Protein AF-0000000073461707 (afdb_homodimer)

Radius of gyration: 23.19 Å; Cα contacts (8 Å, |Δi|>4): 976; chains: 2; bounding box: 81×65×53 Å

Organism: Eremothecium gossypii (strain ATCC 10895 / CBS 109.51 / FGSC 9923 / NRRL Y-1056) (NCBI:txid284811)

Foldseek 3Di:
DCPPVNVVVVVVVVVVVVVVVVVVVVVVVVVLADKFFWKKKWFFPQAIAIFRAKDWDDPPPFTKIKGKDFPPDPRVVRCQQFQKMKIFFAFADPVSVVLNVLRHPAWDQDPVPGTHGRRSCVVPDEPQFKHKDKDWTANDDDLEAPPPDPVVPPCPVPRRPDTDIGIIIDTQRGQKMFIWGWNHWDDDPRMIMTMTGGDDMDGRPPQDPPHDDFQTWMHHNHDIDTDDDDDD/DCPPVNVVVVVVVVVVVVVVVVVVVVVVVVVLADKFFWKKKWFFPQAIAIFRAKDWDDPPPFTKIKGKDFPPDPVVVRCQQFQKMKIFFAFADPVSVVLNVLRHPAWDQDPVPGTHGRNSCVVPDEPQFKHKDKDWTQPDDDLEAPPPDPLVPPCPVPRRPDIDIGIIIDTQRGQKMFIWGWNHWDDDPRMIMTMTGGDDMDGRPPQDPPHDDFQTWMHHNHDIDTDDDDDD

Secondary structure (DSSP, 8-state):
---HHHHHHHHHHHHHHHHHHHHHHHHHHHHTTB-EE-EEEEETTTEEEEES--EEEE-SSS-EEEEEEESS-HHHHHHHHH-EEEEEE--SSHHHHHHHHHTTS-PEEETTTEEEPP-GGGGS-BTTTEEEEEEEEES----S---TTHHHHS-TTS--SSEEEEEEEEETT-SEEEEEEEEEEEEETTEEEEEEEEEEEE-TT---TTPPP-B--EEETTEEEEEEEE--/---HHHHHHHHHHHHHHHHHHHHHHHHHHHHTTB-EE-EEEEETTTEEEEES--EEEE-SSS-EEEEEEESS-HHHHHHHHH-EEEEEE--SSHHHHHHHHHTTS-PEEETTTEEEPP-GGGGS-BTTTEEEEEEEEES----S---TTHHHHS-TTS--S-EEEEEEEEETT-SEEEEEEEEEEEEETTEEEEEEEEEEEE-TT---TTPPP-B--EEETTEEEEEEEE--

Sequence (464 aa):
MLSRSVITLQRDALRQYYSHYVTQQKFKETMSRISNQVMILTTSSMKGVTLGSATSLALQPRPMIQFNLQLPSFTSQELHKRRKFALHLMAPTEQSVKLARLFSKGAIRRPDSGVMPTRPFEALAAGADFALHKTSASTGGSLEPVVEDEILDHGLDKPALGARTVELPVLASAERVLICECIRCFRVGDHEIWVGMVEEILSPANNAPNSAVTGGLMYCNRQFFKIGSPIEMLSRSVITLQRDALRQYYSHYVTQQKFKETMSRISNQVMILTTSSMKGVTLGSATSLALQPRPMIQFNLQLPSFTSQELHKRRKFALHLMAPTEQSVKLARLFSKGAIRRPDSGVMPTRPFEALAAGADFALHKTSASTGGSLEPVVEDEILDHGLDKPALGARTVELPVLASAERVLICECIRCFRVGDHEIWVGMVEEILSPANNAPNSAVTGGLMYCNRQFFKIGSPIE

pLDDT: mean 84.95, std 17.57, range [34.25, 98.88]

Nearest PDB structures (foldseek):
  3nfw-assembly1_A  TM=7.830E-01  e=1.426E-11  Mycolicibacterium thermoresistibile ATCC 19527
  3rh7-assembly2_D  TM=7.963E-01  e=9.573E-11  Sinorhizobium meliloti 1021
  2r6v-assembly1_A  TM=7.930E-01  e=1.761E-09  Pyrococcus horikoshii OT3
  3zoe-assembly1_A  TM=7.779E-01  e=4.562E-09  Thermus thermophilus HB27
  3zoe-assembly1_B  TM=7.639E-01  e=1.118E-08  Thermus thermophilus HB27

InterPro domains:
  IPR002563 Flavin reductase like domain [PF01613] (31-227)
  IPR002563 Flavin reductase like domain [SM00903] (31-226)
  IPR012349 FMN-binding split barrel [G3DSA:2.30.110.10] (16-229)
  IPR050268 NADH-dependent flavin reductase [PTHR30466] (15-230)

Structure (mmCIF, N/CA/C/O backbone):
data_AF-0000000073461707-model_v1
#
loop_
_entity.id
_entity.type
_entity.pdbx_description
1 polymer AAR087Cp
#
loop_
_atom_site.group_PDB
_atom_site.id
_atom_site.type_symbol
_atom_site.label_atom_id
_atom_site.label_alt_id
_atom_site.label_comp_id
_atom_site.label_asym_id
_atom_site.label_entity_id
_atom_site.label_seq_id
_atom_site.pdbx_PDB_ins_code
_atom_site.Cartn_x
_atom_site.Cartn_y
_atom_site.Cartn_z
_atom_site.occupancy
_atom_site.B_iso_or_equiv
_atom_site.auth_seq_id
_atom_site.auth_comp_id
_atom_site.auth_asym_id
_atom_site.auth_atom_id
_atom_site.pdbx_PDB_model_num
ATOM 1 N N . MET A 1 1 ? 39.688 -32.031 12.43 1 37.72 1 MET A N 1
ATOM 2 C CA . MET A 1 1 ? 38.875 -32.5 11.32 1 37.72 1 MET A CA 1
ATOM 3 C C . MET A 1 1 ? 37.438 -32.094 11.484 1 37.72 1 MET A C 1
ATOM 5 O O . MET A 1 1 ? 36.781 -32.5 12.453 1 37.72 1 MET A O 1
ATOM 9 N N . LEU A 1 2 ? 37.094 -30.953 11.031 1 55.31 2 LEU A N 1
ATOM 10 C CA . LEU A 1 2 ? 35.719 -30.531 11.156 1 55.31 2 LEU A CA 1
ATOM 11 C C . LEU A 1 2 ? 34.781 -31.609 10.617 1 55.31 2 LEU A C 1
ATOM 13 O O . LEU A 1 2 ? 35 -32.125 9.523 1 55.31 2 LEU A O 1
ATOM 17 N N . SER A 1 3 ? 34.094 -32.344 11.391 1 58.22 3 SER A N 1
ATOM 18 C CA . SER A 1 3 ? 33.25 -33.5 11.031 1 58.22 3 SER A CA 1
ATOM 19 C C . SER A 1 3 ? 32.344 -33.156 9.844 1 58.22 3 SER A C 1
ATOM 21 O O . SER A 1 3 ? 32.031 -32 9.602 1 58.22 3 SER A O 1
ATOM 23 N N . ARG A 1 4 ? 32.281 -34.125 8.875 1 63.75 4 ARG A N 1
ATOM 24 C CA . ARG A 1 4 ? 31.469 -34.094 7.668 1 63.75 4 ARG A CA 1
ATOM 25 C C . ARG A 1 4 ? 30.125 -33.438 7.926 1 63.75 4 ARG A C 1
ATOM 27 O O . ARG A 1 4 ? 29.594 -32.75 7.055 1 63.75 4 ARG A O 1
ATOM 34 N N . SER A 1 5 ? 29.625 -33.531 9.203 1 67.25 5 SER A N 1
ATOM 35 C CA . SER A 1 5 ? 28.328 -32.969 9.57 1 67.25 5 SER A CA 1
ATOM 36 C C . SER A 1 5 ? 28.391 -31.438 9.633 1 67.25 5 SER A C 1
ATOM 38 O O . SER A 1 5 ? 27.453 -30.766 9.211 1 67.25 5 SER A O 1
ATOM 40 N N . VAL A 1 6 ? 29.562 -31.062 10.023 1 66.31 6 VAL A N 1
ATOM 41 C CA . VAL A 1 6 ? 29.719 -29.625 10.164 1 66.31 6 VAL A CA 1
ATOM 42 C C . VAL A 1 6 ? 29.844 -28.984 8.781 1 66.31 6 VAL A C 1
ATOM 44 O O . VAL A 1 6 ? 29.281 -27.922 8.516 1 66.31 6 VAL A O 1
ATOM 47 N N . ILE A 1 7 ? 30.484 -29.75 7.953 1 66.88 7 ILE A N 1
ATOM 48 C CA . ILE A 1 7 ? 30.703 -29.234 6.605 1 66.88 7 ILE A CA 1
ATOM 49 C C . ILE A 1 7 ? 29.391 -29.188 5.844 1 66.88 7 ILE A C 1
ATOM 51 O O . ILE A 1 7 ? 29.109 -28.234 5.117 1 66.88 7 ILE A O 1
ATOM 55 N N . THR A 1 8 ? 28.531 -30.203 6.016 1 69.25 8 THR A N 1
ATOM 56 C CA . THR A 1 8 ? 27.219 -30.25 5.371 1 69.25 8 THR A CA 1
ATOM 57 C C . THR A 1 8 ? 26.328 -29.141 5.895 1 69.25 8 THR A C 1
ATOM 59 O O . THR A 1 8 ? 25.625 -28.469 5.117 1 69.25 8 THR A O 1
ATOM 62 N N . LEU A 1 9 ? 26.359 -28.906 7.117 1 69.75 9 LEU A N 1
ATOM 63 C CA . LEU A 1 9 ? 25.562 -27.844 7.723 1 69.75 9 LEU A CA 1
ATOM 64 C C . LEU A 1 9 ? 26.031 -26.469 7.23 1 69.75 9 LEU A C 1
ATOM 66 O O . LEU A 1 9 ? 25.203 -25.594 6.98 1 69.75 9 LEU A O 1
ATOM 70 N N . GLN A 1 10 ? 27.359 -26.422 7.145 1 66.25 10 GLN A N 1
ATOM 71 C CA . GLN A 1 10 ? 27.906 -25.172 6.652 1 66.25 10 GLN A CA 1
ATOM 72 C C . GLN A 1 10 ? 27.531 -24.938 5.191 1 66.25 10 GLN A C 1
ATOM 74 O O . GLN A 1 10 ? 27.234 -23.812 4.793 1 66.25 10 GLN A O 1
ATOM 79 N N . ARG A 1 11 ? 27.531 -26.016 4.406 1 69.44 11 ARG A N 1
ATOM 80 C CA . ARG A 1 11 ? 27.156 -25.922 3 1 69.44 11 ARG A CA 1
ATOM 81 C C . ARG A 1 11 ? 25.688 -25.562 2.85 1 69.44 11 ARG A C 1
ATOM 83 O O . ARG A 1 11 ? 25.312 -24.75 2.01 1 69.44 11 ARG A O 1
ATOM 90 N N . ASP A 1 12 ? 24.859 -26.25 3.672 1 68.44 12 ASP A N 1
ATOM 91 C CA . ASP A 1 12 ? 23.422 -25.969 3.643 1 68.44 12 ASP A CA 1
ATOM 92 C C . ASP A 1 12 ? 23.141 -24.531 4.066 1 68.44 12 ASP A C 1
ATOM 94 O O . ASP A 1 12 ? 22.281 -23.859 3.475 1 68.44 12 ASP A O 1
ATOM 98 N N . ALA A 1 13 ? 23.938 -24.141 4.992 1 68.75 13 ALA A N 1
ATOM 99 C CA . ALA A 1 13 ? 23.797 -22.766 5.445 1 68.75 13 ALA A CA 1
ATOM 100 C C . ALA A 1 13 ? 24.219 -21.781 4.352 1 68.75 13 ALA A C 1
ATOM 102 O O . ALA A 1 13 ? 23.578 -20.75 4.141 1 68.75 13 ALA A O 1
ATOM 103 N N . LEU A 1 14 ? 25.203 -22.031 3.691 1 69.12 14 LEU A N 1
ATOM 104 C CA . LEU A 1 14 ? 25.703 -21.172 2.627 1 69.12 14 LEU A CA 1
ATOM 105 C C . LEU A 1 14 ? 24.734 -21.141 1.451 1 69.12 14 LEU A C 1
ATOM 107 O O . LEU A 1 14 ? 24.516 -20.094 0.843 1 69.12 14 LEU A O 1
ATOM 111 N N . ARG A 1 15 ? 24.219 -22.344 1.168 1 70.25 15 ARG A N 1
ATOM 112 C CA . ARG A 1 15 ? 23.25 -22.438 0.087 1 70.25 15 ARG A CA 1
ATOM 113 C C . ARG A 1 15 ? 22 -21.609 0.409 1 70.25 15 ARG A C 1
ATOM 115 O O . ARG A 1 15 ? 21.469 -20.922 -0.463 1 70.25 15 ARG A O 1
ATOM 122 N N . GLN A 1 16 ? 21.594 -21.75 1.604 1 73.25 16 GLN A N 1
ATOM 123 C CA . GLN A 1 16 ? 20.438 -20.984 2.025 1 73.25 16 GLN A CA 1
ATOM 124 C C . GLN A 1 16 ? 20.719 -19.484 1.983 1 73.25 16 GLN A C 1
ATOM 126 O O . GLN A 1 16 ? 19.891 -18.688 1.539 1 73.25 16 GLN A O 1
ATOM 131 N N . TYR A 1 17 ? 21.844 -19.156 2.404 1 70.94 17 TYR A N 1
ATOM 132 C CA . TYR A 1 17 ? 22.266 -17.75 2.387 1 70.94 17 TYR A CA 1
ATOM 133 C C . TYR A 1 17 ? 22.297 -17.219 0.962 1 70.94 17 TYR A C 1
ATOM 135 O O . TYR A 1 17 ? 21.828 -16.109 0.697 1 70.94 17 TYR A O 1
ATOM 143 N N . TYR A 1 18 ? 22.844 -18.016 0.143 1 72.88 18 TYR A N 1
ATOM 144 C CA . TYR A 1 18 ? 22.938 -17.609 -1.252 1 72.88 18 TYR A CA 1
ATOM 145 C C . TYR A 1 18 ? 21.562 -17.484 -1.893 1 72.88 18 TYR A C 1
ATOM 147 O O . TYR A 1 18 ? 21.297 -16.547 -2.643 1 72.88 18 TYR A O 1
ATOM 155 N N . SER A 1 19 ? 20.781 -18.469 -1.622 1 77.88 19 SER A N 1
ATOM 156 C CA . SER A 1 19 ? 19.422 -18.453 -2.162 1 77.88 19 SER A CA 1
ATOM 157 C C . SER A 1 19 ? 18.641 -17.234 -1.681 1 77.88 19 SER A C 1
ATOM 159 O O . SER A 1 19 ? 17.922 -16.594 -2.461 1 77.88 19 SER A O 1
ATOM 161 N N . HIS A 1 20 ? 18.906 -16.875 -0.47 1 79.19 20 HIS A N 1
ATOM 162 C CA . HIS A 1 20 ? 18.25 -15.703 0.096 1 79.19 20 HIS A CA 1
ATOM 163 C C . HIS A 1 20 ? 18.75 -14.414 -0.562 1 79.19 20 HIS A C 1
ATOM 165 O O . HIS A 1 20 ? 17.953 -13.516 -0.856 1 79.19 20 HIS A O 1
ATOM 171 N N . TYR A 1 21 ? 20 -14.406 -0.759 1 81.31 21 TYR A N 1
ATOM 172 C CA . TYR A 1 21 ? 20.594 -13.234 -1.382 1 81.31 21 TYR A CA 1
ATOM 173 C C . TYR A 1 21 ? 20.078 -13.039 -2.803 1 81.31 21 TYR A C 1
ATOM 175 O O . TYR A 1 21 ? 19.75 -11.93 -3.201 1 81.31 21 TYR A O 1
ATOM 183 N N . VAL A 1 22 ? 19.969 -14.117 -3.506 1 81.81 22 VAL A N 1
ATOM 184 C CA . VAL A 1 22 ? 19.5 -14.062 -4.887 1 81.81 22 VAL A CA 1
ATOM 185 C C . VAL A 1 22 ? 18.047 -13.609 -4.91 1 81.81 22 VAL A C 1
ATOM 187 O O . VAL A 1 22 ? 17.656 -12.773 -5.734 1 81.81 22 VAL A O 1
ATOM 190 N N . THR A 1 23 ? 17.328 -14.086 -4.008 1 88.12 23 THR A N 1
ATOM 191 C CA . THR A 1 23 ? 15.922 -13.711 -3.941 1 88.12 23 THR A CA 1
ATOM 192 C C . THR A 1 23 ? 15.766 -12.242 -3.574 1 88.12 23 THR A C 1
ATOM 194 O O . THR A 1 23 ? 14.898 -11.547 -4.117 1 88.12 23 THR A O 1
ATOM 197 N N . GLN A 1 24 ? 16.625 -11.75 -2.762 1 91.25 24 GLN A N 1
ATOM 198 C CA . GLN A 1 24 ? 16.578 -10.352 -2.359 1 91.25 24 GLN A CA 1
ATOM 199 C C . GLN A 1 24 ? 16.875 -9.43 -3.537 1 91.25 24 GLN A C 1
ATOM 201 O O . GLN A 1 24 ? 16.172 -8.438 -3.752 1 91.25 24 GLN A O 1
ATOM 206 N N . GLN A 1 25 ? 17.906 -9.82 -4.266 1 92.5 25 GLN A N 1
ATOM 207 C CA . GLN A 1 25 ? 18.281 -9 -5.414 1 92.5 25 GLN A CA 1
ATOM 208 C C . GLN A 1 25 ? 17.188 -9.016 -6.48 1 92.5 25 GLN A C 1
ATOM 210 O O . GLN A 1 25 ? 16.828 -7.977 -7.035 1 92.5 25 GLN A O 1
ATOM 215 N N . LYS A 1 26 ? 16.672 -10.18 -6.699 1 93.5 26 LYS A N 1
ATOM 216 C CA . LYS A 1 26 ? 15.602 -10.312 -7.68 1 93.5 26 LYS A CA 1
ATOM 217 C C . LYS A 1 26 ? 14.359 -9.539 -7.242 1 93.5 26 LYS A C 1
ATOM 219 O O . LYS A 1 26 ? 13.656 -8.961 -8.07 1 93.5 26 LYS A O 1
ATOM 224 N N . PHE A 1 27 ? 14.164 -9.562 -5.992 1 96.5 27 PHE A N 1
ATOM 225 C CA . PHE A 1 27 ? 13.016 -8.852 -5.445 1 96.5 27 PHE A CA 1
ATOM 226 C C . PHE A 1 27 ? 13.164 -7.344 -5.652 1 96.5 27 PHE A C 1
ATOM 228 O O . PHE A 1 27 ? 12.234 -6.684 -6.121 1 96.5 27 PHE A O 1
ATOM 235 N N . LYS A 1 28 ? 14.312 -6.801 -5.363 1 94.69 28 LYS A N 1
ATOM 236 C CA . LYS A 1 28 ? 14.578 -5.379 -5.555 1 94.69 28 LYS A CA 1
ATOM 237 C C . LYS A 1 28 ? 14.391 -4.977 -7.016 1 94.69 28 LYS A C 1
ATOM 239 O O . LYS A 1 28 ? 13.758 -3.965 -7.312 1 94.69 28 LYS A O 1
ATOM 244 N N . GLU A 1 29 ? 14.914 -5.828 -7.801 1 93.31 29 GLU A N 1
ATOM 245 C CA . GLU A 1 29 ? 14.789 -5.566 -9.234 1 93.31 29 GLU A CA 1
ATOM 246 C C . GLU A 1 29 ? 13.328 -5.609 -9.68 1 93.31 29 GLU A C 1
ATOM 248 O O . GLU A 1 29 ? 12.875 -4.754 -10.445 1 93.31 29 GLU A O 1
ATOM 253 N N . THR A 1 30 ? 12.633 -6.578 -9.234 1 95.06 30 THR A N 1
ATOM 254 C CA . THR A 1 30 ? 11.234 -6.785 -9.617 1 95.06 30 THR A CA 1
ATOM 255 C C . THR A 1 30 ? 10.375 -5.613 -9.156 1 95.06 30 THR A C 1
ATOM 257 O O . THR A 1 30 ? 9.617 -5.051 -9.953 1 95.06 30 THR A O 1
ATOM 260 N N . MET A 1 31 ? 10.562 -5.18 -7.914 1 95.56 31 MET A N 1
ATOM 261 C CA . MET A 1 31 ? 9.703 -4.133 -7.367 1 95.56 31 MET A CA 1
ATOM 262 C C . MET A 1 31 ? 10.086 -2.768 -7.926 1 95.56 31 MET A C 1
ATOM 264 O O . MET A 1 31 ? 9.297 -1.824 -7.863 1 95.56 31 MET A O 1
ATOM 268 N N . SER A 1 32 ? 11.312 -2.654 -8.508 1 94.75 32 SER A N 1
ATOM 269 C CA . SER A 1 32 ? 11.719 -1.409 -9.148 1 94.75 32 SER A CA 1
ATOM 270 C C . SER A 1 32 ? 11.055 -1.25 -10.516 1 94.75 32 SER A C 1
ATOM 272 O O . SER A 1 32 ? 11.062 -0.16 -11.086 1 94.75 32 SER A O 1
ATOM 274 N N . ARG A 1 33 ? 10.391 -2.316 -10.984 1 93.25 33 ARG A N 1
ATOM 275 C CA . ARG A 1 33 ? 9.812 -2.309 -12.32 1 93.25 33 ARG A CA 1
ATOM 276 C C . ARG A 1 33 ? 8.391 -1.738 -12.305 1 93.25 33 ARG A C 1
ATOM 278 O O . ARG A 1 33 ? 7.824 -1.442 -13.359 1 93.25 33 ARG A O 1
ATOM 285 N N . ILE A 1 34 ? 7.84 -1.583 -11.156 1 94.44 34 ILE A N 1
ATOM 286 C CA . ILE A 1 34 ? 6.461 -1.103 -11.086 1 94.44 34 ILE A CA 1
ATOM 287 C C . ILE A 1 34 ? 6.438 0.317 -10.523 1 94.44 34 ILE A C 1
ATOM 289 O O . ILE A 1 34 ? 7.336 0.71 -9.781 1 94.44 34 ILE A O 1
ATOM 293 N N . SER A 1 35 ? 5.41 1.064 -10.938 1 96.44 35 SER A N 1
ATOM 294 C CA . SER A 1 35 ? 5.238 2.43 -10.453 1 96.44 35 SER A CA 1
ATOM 295 C C . SER A 1 35 ? 4.449 2.459 -9.148 1 96.44 35 SER A C 1
ATOM 297 O O . SER A 1 35 ? 3.492 1.702 -8.984 1 96.44 35 SER A O 1
ATOM 299 N N . ASN A 1 36 ? 4.887 3.279 -8.273 1 96.31 36 ASN A N 1
ATOM 300 C CA . ASN A 1 36 ? 4.188 3.498 -7.008 1 96.31 36 ASN A CA 1
ATOM 301 C C . ASN A 1 36 ? 3.832 4.969 -6.812 1 96.31 36 ASN A C 1
ATOM 303 O O . ASN A 1 36 ? 4.535 5.852 -7.305 1 96.31 36 ASN A O 1
ATOM 307 N N . GLN A 1 37 ? 2.721 5.152 -6.117 1 97 37 GLN A N 1
ATOM 308 C CA . GLN A 1 37 ? 2.373 6.508 -5.699 1 97 37 GLN A CA 1
ATOM 309 C C . GLN A 1 37 ? 3.365 7.039 -4.668 1 97 37 GLN A C 1
ATOM 311 O O . GLN A 1 37 ? 3.809 6.297 -3.789 1 97 37 GLN A O 1
ATOM 316 N N . VAL A 1 38 ? 3.695 8.305 -4.824 1 98 38 VAL A N 1
ATOM 317 C CA . VAL A 1 38 ? 4.574 8.961 -3.859 1 98 38 VAL A CA 1
ATOM 318 C C . VAL A 1 38 ? 3.781 9.992 -3.057 1 98 38 VAL A C 1
ATOM 320 O O . VAL A 1 38 ? 3.168 10.898 -3.631 1 98 38 VAL A O 1
ATOM 323 N N . MET A 1 39 ? 3.818 9.867 -1.75 1 98.56 39 MET A N 1
ATOM 324 C CA . MET A 1 39 ? 3.17 10.805 -0.838 1 98.56 39 MET A CA 1
ATOM 325 C C . MET A 1 39 ? 4.145 11.297 0.228 1 98.56 39 MET A C 1
ATOM 327 O O . MET A 1 39 ? 5.227 10.727 0.392 1 98.56 39 MET A O 1
ATOM 331 N N . ILE A 1 40 ? 3.811 12.359 0.884 1 98.75 40 ILE A N 1
ATOM 332 C CA . ILE A 1 40 ? 4.629 12.891 1.97 1 98.75 40 ILE A CA 1
ATOM 333 C C . ILE A 1 40 ? 3.82 12.898 3.268 1 98.75 40 ILE A C 1
ATOM 335 O O . ILE A 1 40 ? 2.729 13.469 3.324 1 98.75 40 ILE A O 1
ATOM 339 N N . LEU A 1 41 ? 4.344 12.211 4.242 1 98.81 41 LEU A N 1
ATOM 340 C CA . LEU A 1 41 ? 3.764 12.227 5.582 1 98.81 41 LEU A CA 1
ATOM 341 C C . LEU A 1 41 ? 4.48 13.227 6.477 1 98.81 41 LEU A C 1
ATOM 343 O O . LEU A 1 41 ? 5.711 13.25 6.527 1 98.81 41 LEU A O 1
ATOM 347 N N . THR A 1 42 ? 3.713 14.117 7.109 1 98.69 42 THR A N 1
ATOM 348 C CA . THR A 1 42 ? 4.258 15.008 8.125 1 98.69 42 THR A CA 1
ATOM 349 C C . THR A 1 42 ? 3.566 14.781 9.469 1 98.69 42 THR A C 1
ATOM 351 O O . THR A 1 42 ? 2.434 14.297 9.516 1 98.69 42 THR A O 1
ATOM 354 N N . THR A 1 43 ? 4.25 15.031 10.492 1 97.69 43 THR A N 1
ATOM 355 C CA . THR A 1 43 ? 3.711 14.914 11.844 1 97.69 43 THR A CA 1
ATOM 356 C C . THR A 1 43 ? 4.277 16 12.75 1 97.69 43 THR A C 1
ATOM 358 O O . THR A 1 43 ? 4.984 16.906 12.281 1 97.69 43 THR A O 1
ATOM 361 N N . SER A 1 44 ? 3.832 16.016 14.023 1 95.94 44 SER A N 1
ATOM 362 C CA . SER A 1 44 ? 4.254 17.047 14.969 1 95.94 44 SER A CA 1
ATOM 363 C C . SER A 1 44 ? 5.773 17.125 15.055 1 95.94 44 SER A C 1
ATOM 365 O O . SER A 1 44 ? 6.48 16.281 14.5 1 95.94 44 SER A O 1
ATOM 367 N N . SER A 1 45 ? 6.289 18.219 15.617 1 95.31 45 SER A N 1
ATOM 368 C CA . SER A 1 45 ? 7.715 18.469 15.812 1 95.31 45 SER A CA 1
ATOM 369 C C . SER A 1 45 ? 8.438 18.594 14.477 1 95.31 45 SER A C 1
ATOM 371 O O . SER A 1 45 ? 9.602 18.219 14.359 1 95.31 45 SER A O 1
ATOM 373 N N . MET A 1 46 ? 7.727 18.969 13.43 1 96.31 46 MET A N 1
ATOM 374 C CA . MET A 1 46 ? 8.266 19.297 12.117 1 96.31 46 MET A CA 1
ATOM 375 C C . MET A 1 46 ? 8.992 18.094 11.516 1 96.31 46 MET A C 1
ATOM 377 O O . MET A 1 46 ? 10.086 18.234 10.969 1 96.31 46 MET A O 1
ATOM 381 N N . LYS A 1 47 ? 8.469 16.922 11.75 1 95.81 47 LYS A N 1
ATOM 382 C CA . LYS A 1 47 ? 9 15.703 11.148 1 95.81 47 LYS A CA 1
ATOM 383 C C . LYS A 1 47 ? 8.188 15.289 9.922 1 95.81 47 LYS A C 1
ATOM 385 O O . LYS A 1 47 ? 7.004 15.617 9.82 1 95.81 47 LYS A O 1
ATOM 390 N N . GLY A 1 48 ? 8.844 14.594 9.016 1 97.25 48 GLY A N 1
ATOM 391 C CA . GLY A 1 48 ? 8.156 14.094 7.836 1 97.25 48 GLY A CA 1
ATOM 392 C C . GLY A 1 48 ? 9 13.133 7.016 1 97.25 48 GLY A C 1
ATOM 393 O O . GLY A 1 48 ? 10.219 13.055 7.207 1 97.25 48 GLY A O 1
ATOM 394 N N . VAL A 1 49 ? 8.359 12.477 6.16 1 97.69 49 VAL A N 1
ATOM 395 C CA . VAL A 1 49 ? 9.031 11.469 5.34 1 97.69 49 VAL A CA 1
ATOM 396 C C . VAL A 1 49 ? 8.25 11.258 4.047 1 97.69 49 VAL A C 1
ATOM 398 O O . VAL A 1 49 ? 7.016 11.336 4.039 1 97.69 49 VAL A O 1
ATOM 401 N N . THR A 1 50 ? 8.984 11.031 2.975 1 98.19 50 THR A N 1
ATOM 402 C CA . THR A 1 50 ? 8.383 10.547 1.735 1 98.19 50 THR A CA 1
ATOM 403 C C . THR A 1 50 ? 8.133 9.047 1.807 1 98.19 50 THR A C 1
ATOM 405 O O . THR A 1 50 ? 8.984 8.289 2.264 1 98.19 50 THR A O 1
ATOM 408 N N . LEU A 1 51 ? 6.934 8.625 1.454 1 96.5 51 LEU A N 1
ATOM 409 C CA . LEU A 1 51 ? 6.688 7.184 1.432 1 96.5 51 LEU A CA 1
ATOM 410 C C . LEU A 1 51 ? 5.953 6.781 0.158 1 96.5 51 LEU A C 1
ATOM 412 O O . LEU A 1 51 ? 5.234 7.59 -0.433 1 96.5 51 LEU A O 1
ATOM 416 N N . GLY A 1 52 ? 6.164 5.543 -0.262 1 97.06 52 GLY A N 1
ATOM 417 C CA . GLY A 1 52 ? 5.52 4.934 -1.413 1 97.06 52 GLY A CA 1
ATOM 418 C C . GLY A 1 52 ? 4.621 3.764 -1.046 1 97.06 52 GLY A C 1
ATOM 419 O O . GLY A 1 52 ? 4.117 3.062 -1.924 1 97.06 52 GLY A O 1
ATOM 420 N N . SER A 1 53 ? 4.355 3.617 0.213 1 97.81 53 SER A N 1
ATOM 421 C CA . SER A 1 53 ? 3.654 2.422 0.671 1 97.81 53 SER A CA 1
ATOM 422 C C . SER A 1 53 ? 2.227 2.746 1.093 1 97.81 53 SER A C 1
ATOM 424 O O . SER A 1 53 ? 1.471 1.853 1.483 1 97.81 53 SER A O 1
ATOM 426 N N . ALA A 1 54 ? 1.798 4.027 1.07 1 98.25 54 ALA A N 1
ATOM 427 C CA . ALA A 1 54 ? 0.49 4.41 1.595 1 98.25 54 ALA A CA 1
ATOM 428 C C . ALA A 1 54 ? -0.632 3.914 0.688 1 98.25 54 ALA A C 1
ATOM 430 O O . ALA A 1 54 ? -0.557 4.055 -0.536 1 98.25 54 ALA A O 1
ATOM 431 N N . THR A 1 55 ? -1.614 3.297 1.293 1 97.44 55 THR A N 1
ATOM 432 C CA . THR A 1 55 ? -2.779 2.812 0.561 1 97.44 55 THR A CA 1
ATOM 433 C C . THR A 1 55 ? -4.059 3.051 1.36 1 97.44 55 THR A C 1
ATOM 435 O O . THR A 1 55 ? -4.012 3.195 2.584 1 97.44 55 THR A O 1
ATOM 438 N N . SER A 1 56 ? -5.152 3.166 0.623 1 97 56 SER A N 1
ATOM 439 C CA . SER A 1 56 ? -6.445 3.107 1.291 1 97 56 SER A CA 1
ATOM 440 C C . SER A 1 56 ? -6.66 1.754 1.96 1 97 56 SER A C 1
ATOM 442 O O . SER A 1 56 ? -6.281 0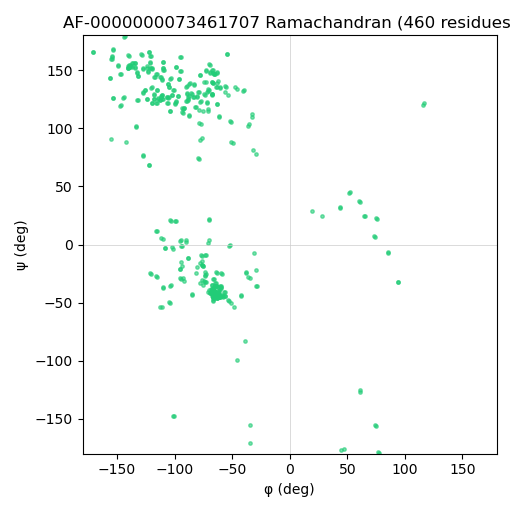.717 1.414 1 97 56 SER A O 1
ATOM 444 N N . LEU A 1 57 ? -7.25 1.796 3.152 1 96.69 57 LEU A N 1
ATOM 445 C CA . LEU A 1 57 ? -7.445 0.548 3.881 1 96.69 57 LEU A CA 1
ATOM 446 C C . LEU A 1 57 ? -8.93 0.208 3.988 1 96.69 57 LEU A C 1
ATOM 448 O O . LEU A 1 57 ? -9.344 -0.896 3.631 1 96.69 57 LEU A O 1
ATOM 452 N N . ALA A 1 58 ? -9.68 1.155 4.488 1 93.62 58 ALA A N 1
ATOM 453 C CA . ALA A 1 58 ? -11.102 0.909 4.738 1 93.62 58 ALA A CA 1
ATOM 454 C C . ALA A 1 58 ? -11.914 2.189 4.574 1 93.62 58 ALA A C 1
ATOM 456 O O . ALA A 1 58 ? -11.391 3.293 4.75 1 93.62 58 ALA A O 1
ATOM 457 N N . LEU A 1 59 ? -13.156 1.967 4.254 1 89.94 59 LEU A N 1
ATOM 458 C CA . LEU A 1 59 ? -14.102 3.076 4.172 1 89.94 59 LEU A CA 1
ATOM 459 C C . LEU A 1 59 ? -15.016 3.104 5.395 1 89.94 59 LEU A C 1
ATOM 461 O O . LEU A 1 59 ? -15.422 4.176 5.844 1 89.94 59 LEU A O 1
ATOM 465 N N . GLN A 1 60 ? -15.336 1.895 5.848 1 83.88 60 GLN A N 1
ATOM 466 C CA . GLN A 1 60 ? -16.25 1.744 6.973 1 83.88 60 GLN A CA 1
ATOM 467 C C . GLN A 1 60 ? -15.547 1.129 8.18 1 83.88 60 GLN A C 1
ATOM 469 O O . GLN A 1 60 ? -14.656 0.296 8.023 1 83.88 60 GLN A O 1
ATOM 474 N N . PRO A 1 61 ? -15.977 1.56 9.43 1 81.56 61 PRO A N 1
ATOM 475 C CA . PRO A 1 61 ? -16.969 2.582 9.758 1 81.56 61 PRO A CA 1
ATOM 476 C C . PRO A 1 61 ? -16.469 4 9.508 1 81.56 61 PRO A C 1
ATOM 478 O O . PRO A 1 61 ? -17.266 4.922 9.32 1 81.56 61 PRO A O 1
ATOM 481 N N . ARG A 1 62 ? -15.188 4.129 9.586 1 87.88 62 ARG A N 1
ATOM 482 C CA . ARG A 1 62 ? -14.516 5.371 9.227 1 87.88 62 ARG A CA 1
ATOM 483 C C . ARG A 1 62 ? -13.398 5.125 8.211 1 87.88 62 ARG A C 1
ATOM 485 O O . ARG A 1 62 ? -12.781 4.059 8.219 1 87.88 62 ARG A O 1
ATOM 492 N N . PRO A 1 63 ? -13.133 6.156 7.371 1 95.44 63 PRO A N 1
ATOM 493 C CA . PRO A 1 63 ? -12.039 5.957 6.418 1 95.44 63 PRO A CA 1
ATOM 494 C C . PRO A 1 63 ? -10.688 5.77 7.102 1 95.44 63 PRO A C 1
ATOM 496 O O . PRO A 1 63 ? -10.383 6.453 8.078 1 95.44 63 PRO A O 1
ATOM 499 N N . MET A 1 64 ? -9.969 4.82 6.617 1 96.19 64 MET A N 1
ATOM 500 C CA . MET A 1 64 ? -8.656 4.504 7.16 1 96.19 64 MET A CA 1
ATOM 501 C C . MET A 1 64 ? -7.629 4.344 6.039 1 96.19 64 MET A C 1
ATOM 503 O O . MET A 1 64 ? -7.969 3.908 4.938 1 96.19 64 MET A O 1
ATOM 507 N N . ILE A 1 65 ? -6.426 4.68 6.32 1 98 65 ILE A N 1
ATOM 508 C CA . ILE A 1 65 ? -5.289 4.434 5.438 1 98 65 ILE A CA 1
ATOM 509 C C . ILE A 1 65 ? -4.25 3.584 6.164 1 98 65 ILE A C 1
ATOM 511 O O . ILE A 1 65 ? -4.301 3.438 7.387 1 98 65 ILE A O 1
ATOM 515 N N . GLN A 1 66 ? -3.398 3.006 5.395 1 97.75 66 GLN A N 1
ATOM 516 C CA . GLN A 1 66 ? -2.283 2.215 5.906 1 97.75 66 GLN A CA 1
ATOM 517 C C . GLN A 1 66 ? -0.974 2.607 5.227 1 97.75 66 GLN A C 1
ATOM 519 O O . GLN A 1 66 ? -0.957 2.93 4.035 1 97.75 66 GLN A O 1
ATOM 524 N N . PHE A 1 67 ? 0.159 2.568 5.969 1 98.31 67 PHE A N 1
ATOM 525 C CA . PHE A 1 67 ? 1.493 2.773 5.418 1 98.31 67 PHE A CA 1
ATOM 526 C C . PHE A 1 67 ? 2.543 2.064 6.266 1 98.31 67 PHE A C 1
ATOM 528 O O . PHE A 1 67 ? 2.258 1.632 7.383 1 98.31 67 PHE A O 1
ATOM 535 N N . ASN A 1 68 ? 3.752 1.989 5.691 1 97.81 68 ASN A N 1
ATOM 536 C CA . ASN A 1 68 ? 4.852 1.316 6.371 1 97.81 68 ASN A CA 1
ATOM 537 C C . ASN A 1 68 ? 6 2.279 6.668 1 97.81 68 ASN A C 1
ATOM 539 O O . ASN A 1 68 ? 6.289 3.172 5.871 1 97.81 68 ASN A O 1
ATOM 543 N N . LEU A 1 69 ? 6.633 2.062 7.828 1 96.44 69 LEU A N 1
ATOM 544 C CA . LEU A 1 69 ? 7.867 2.764 8.164 1 96.44 69 LEU A CA 1
ATOM 545 C C . LEU A 1 69 ? 8.969 1.777 8.531 1 96.44 69 LEU A C 1
ATOM 547 O O . LEU A 1 69 ? 8.727 0.808 9.25 1 96.44 69 LEU A O 1
ATOM 551 N N . GLN A 1 70 ? 10.102 2.02 7.949 1 94.75 70 GLN A N 1
ATOM 552 C CA . GLN A 1 70 ? 11.266 1.235 8.344 1 94.75 70 GLN A CA 1
ATOM 553 C C . GLN A 1 70 ? 11.914 1.806 9.602 1 94.75 70 GLN A C 1
ATOM 555 O O . GLN A 1 70 ? 12.047 3.023 9.742 1 94.75 70 GLN A O 1
ATOM 560 N N . LEU A 1 71 ? 12.328 0.915 10.539 1 91.5 71 LEU A N 1
ATOM 561 C CA . LEU A 1 71 ? 13.008 1.306 11.773 1 91.5 71 LEU A CA 1
ATOM 562 C C . LEU A 1 71 ? 14.523 1.217 11.609 1 91.5 71 LEU A C 1
ATOM 564 O O . LEU A 1 71 ? 15.023 0.358 10.875 1 91.5 71 LEU A O 1
ATOM 568 N N . PRO A 1 72 ? 15.336 2.066 12.312 1 91.62 72 PRO A N 1
ATOM 569 C CA . PRO A 1 72 ? 14.852 3.146 13.18 1 91.62 72 PRO A CA 1
ATOM 570 C C . PRO A 1 72 ? 14.289 4.328 12.383 1 91.62 72 PRO A C 1
ATOM 572 O O . PRO A 1 72 ? 14.664 4.535 11.227 1 91.62 72 PRO A O 1
ATOM 575 N N . SER A 1 73 ? 13.305 5.055 12.938 1 93.19 73 SER A N 1
ATOM 576 C CA . SER A 1 73 ? 12.617 6.164 12.281 1 93.19 73 SER A CA 1
ATOM 577 C C . SER A 1 73 ? 12.211 7.234 13.297 1 93.19 73 SER A C 1
ATOM 579 O O . SER A 1 73 ? 11.477 6.949 14.242 1 93.19 73 SER A O 1
ATOM 581 N N . PHE A 1 74 ? 12.711 8.469 13.133 1 93.38 74 PHE A N 1
ATOM 582 C CA . PHE A 1 74 ? 12.305 9.578 13.984 1 93.38 74 PHE A CA 1
ATOM 583 C C . PHE A 1 74 ? 10.828 9.898 13.797 1 93.38 74 PHE A C 1
ATOM 585 O O . PHE A 1 74 ? 10.148 10.305 14.742 1 93.38 74 PHE A O 1
ATOM 592 N N . THR A 1 75 ? 10.344 9.703 12.57 1 95.69 75 THR A N 1
ATOM 593 C CA . THR A 1 75 ? 8.914 9.875 12.312 1 95.69 75 THR A CA 1
ATOM 594 C C . THR A 1 75 ? 8.094 8.867 13.109 1 95.69 75 THR A C 1
ATOM 596 O O . THR A 1 75 ? 7.094 9.234 13.734 1 95.69 75 THR A O 1
ATOM 599 N N . SER A 1 76 ? 8.531 7.59 13.086 1 94.75 76 SER A N 1
ATOM 600 C CA . SER A 1 76 ? 7.859 6.559 13.867 1 94.75 76 SER A CA 1
ATOM 601 C C . SER A 1 76 ? 7.812 6.926 15.344 1 94.75 76 SER A C 1
ATOM 603 O O . SER A 1 76 ? 6.766 6.816 15.984 1 94.75 76 SER A O 1
ATOM 605 N N . GLN A 1 77 ? 8.914 7.41 15.914 1 93.81 77 GLN A N 1
ATOM 606 C CA . GLN A 1 77 ? 8.984 7.805 17.312 1 93.81 77 GLN A CA 1
ATOM 607 C C . GLN A 1 77 ? 7.949 8.883 17.641 1 93.81 77 GLN A C 1
ATOM 609 O O . GLN A 1 77 ? 7.254 8.797 18.656 1 93.81 77 GLN A O 1
ATOM 614 N N . GLU A 1 78 ? 7.875 9.82 16.75 1 93.94 78 GLU A N 1
ATOM 615 C CA . GLU A 1 78 ? 6.934 10.914 16.969 1 93.94 78 GLU A CA 1
ATOM 616 C C . GLU A 1 78 ? 5.492 10.43 16.875 1 93.94 78 GLU A C 1
ATOM 618 O O . GLU A 1 78 ? 4.625 10.875 17.625 1 93.94 78 GLU A O 1
ATOM 623 N N . LEU A 1 79 ? 5.195 9.508 15.953 1 94.62 79 LEU A N 1
ATOM 624 C CA . LEU A 1 79 ? 3.85 8.969 15.789 1 94.62 79 LEU A CA 1
ATOM 625 C C . LEU A 1 79 ? 3.438 8.172 17.031 1 94.62 79 LEU A C 1
ATOM 627 O O . LEU A 1 79 ? 2.262 8.164 17.406 1 94.62 79 LEU A O 1
ATOM 631 N N . HIS A 1 80 ? 4.383 7.516 17.594 1 92.31 80 HIS A N 1
ATOM 632 C CA . HIS A 1 80 ? 4.078 6.785 18.828 1 92.31 80 HIS A CA 1
ATOM 633 C C . HIS A 1 80 ? 3.727 7.734 19.953 1 92.31 80 HIS A C 1
ATOM 635 O O . HIS A 1 80 ? 2.914 7.402 20.828 1 92.31 80 HIS A O 1
ATOM 641 N N . LYS A 1 81 ? 4.285 8.93 19.922 1 89.81 81 LYS A N 1
ATOM 642 C CA . LYS A 1 81 ? 4.09 9.898 21 1 89.81 8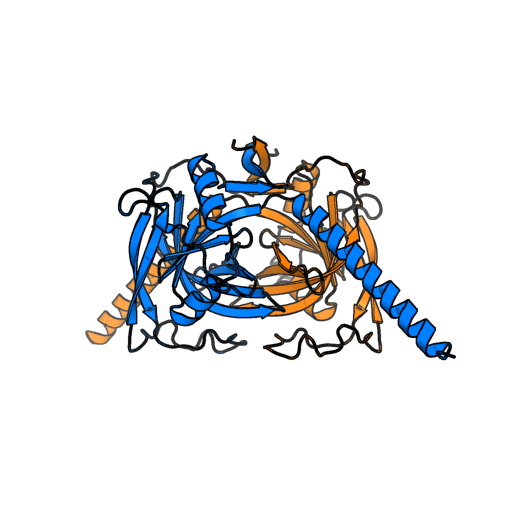1 LYS A CA 1
ATOM 643 C C . LYS A 1 81 ? 2.799 10.688 20.797 1 89.81 81 LYS A C 1
ATOM 645 O O . LYS A 1 81 ? 2.047 10.914 21.75 1 89.81 81 LYS A O 1
ATOM 650 N N . ARG A 1 82 ? 2.527 11.117 19.578 1 91 82 ARG A N 1
ATOM 651 C CA . ARG A 1 82 ? 1.485 12.125 19.375 1 91 82 ARG A CA 1
ATOM 652 C C . ARG A 1 82 ? 0.33 11.555 18.547 1 91 82 ARG A C 1
ATOM 654 O O . ARG A 1 82 ? -0.77 12.109 18.547 1 91 82 ARG A O 1
ATOM 661 N N . ARG A 1 83 ? 0.527 10.547 17.672 1 92.5 83 ARG A N 1
ATOM 662 C CA . ARG A 1 83 ? -0.459 9.711 16.984 1 92.5 83 ARG A CA 1
ATOM 663 C C . ARG A 1 83 ? -1.172 10.492 15.891 1 92.5 83 ARG A C 1
ATOM 665 O O . ARG A 1 83 ? -2.232 10.078 15.414 1 92.5 83 ARG A O 1
ATOM 672 N N . LYS A 1 84 ? -0.721 11.719 15.625 1 96.25 84 LYS A N 1
ATOM 673 C CA . LYS A 1 84 ? -1.333 12.516 14.562 1 96.25 84 LYS A CA 1
ATOM 674 C C . LYS A 1 84 ? -0.364 12.719 13.398 1 96.25 84 LYS A C 1
ATOM 676 O O . LYS A 1 84 ? 0.832 12.93 13.609 1 96.25 84 LYS A O 1
ATOM 681 N N . PHE A 1 85 ? -0.904 12.719 12.227 1 98.06 85 PHE A N 1
ATOM 682 C CA . PHE A 1 85 ? -0.085 13 11.055 1 98.06 85 PHE A CA 1
ATOM 683 C C . PHE A 1 85 ? -0.938 13.555 9.922 1 98.06 85 PHE A C 1
ATOM 685 O O . PHE A 1 85 ? -2.166 13.469 9.961 1 98.06 85 PHE A O 1
ATOM 692 N N . ALA A 1 86 ? -0.293 14.203 9.023 1 98.81 86 ALA A N 1
ATOM 693 C CA . ALA A 1 86 ? -0.859 14.625 7.746 1 98.81 86 ALA A CA 1
ATOM 694 C C . ALA A 1 86 ? -0.245 13.844 6.586 1 98.81 86 ALA A C 1
ATOM 696 O O . ALA A 1 86 ? 0.977 13.703 6.504 1 98.81 86 ALA A O 1
ATOM 697 N N . LEU A 1 87 ? -1.053 13.266 5.738 1 98.88 87 LEU A N 1
ATOM 698 C CA . LEU A 1 87 ? -0.615 12.594 4.52 1 98.88 87 LEU A CA 1
ATOM 699 C C . LEU A 1 87 ? -0.945 13.438 3.289 1 98.88 87 LEU A C 1
ATOM 701 O O . LEU A 1 87 ? -2.109 13.766 3.049 1 98.88 87 LEU A O 1
ATOM 705 N N . HIS A 1 88 ? 0.042 13.797 2.514 1 98.62 88 HIS A N 1
ATOM 706 C CA . HIS A 1 88 ? -0.099 14.734 1.402 1 98.62 88 HIS A CA 1
ATOM 707 C C . HIS A 1 88 ? -0.1 14 0.064 1 98.62 88 HIS A C 1
ATOM 709 O O . HIS A 1 88 ? 0.873 13.328 -0.281 1 98.62 88 HIS A O 1
ATOM 715 N N . LEU A 1 89 ? -1.2 14.055 -0.638 1 97.81 89 LEU A N 1
ATOM 716 C CA . LEU A 1 89 ? -1.237 13.664 -2.045 1 97.81 89 LEU A CA 1
ATOM 717 C C . LEU A 1 89 ? -0.664 14.773 -2.926 1 97.81 89 LEU A C 1
ATOM 719 O O . LEU A 1 89 ? -1.14 15.906 -2.891 1 97.81 89 LEU A O 1
ATOM 723 N N . MET A 1 90 ? 0.366 14.438 -3.713 1 97.12 90 MET A N 1
ATOM 724 C CA . MET A 1 90 ? 1.113 15.43 -4.477 1 97.12 90 MET A CA 1
ATOM 725 C C . MET A 1 90 ? 0.741 15.383 -5.953 1 97.12 90 MET A C 1
ATOM 727 O O . MET A 1 90 ? 0.653 14.297 -6.535 1 97.12 90 MET A O 1
ATOM 731 N N . ALA A 1 91 ? 0.543 16.547 -6.516 1 95.69 91 ALA A N 1
ATOM 732 C CA . ALA A 1 91 ? 0.399 16.609 -7.969 1 95.69 91 ALA A CA 1
ATOM 733 C C . ALA A 1 91 ? 1.723 16.312 -8.664 1 95.69 91 ALA A C 1
ATOM 735 O O . ALA A 1 91 ? 2.793 16.5 -8.078 1 95.69 91 ALA A O 1
ATOM 736 N N . PRO A 1 92 ? 1.614 15.852 -9.883 1 96.5 92 PRO A N 1
ATOM 737 C CA . PRO A 1 92 ? 2.846 15.508 -10.594 1 96.5 92 PRO A CA 1
ATOM 738 C C . PRO A 1 92 ? 3.547 16.734 -11.18 1 96.5 92 PRO A C 1
ATOM 740 O O . PRO A 1 92 ? 3.572 16.906 -12.406 1 96.5 92 PRO A O 1
ATOM 743 N N . THR A 1 93 ? 4.191 17.562 -10.391 1 96 93 THR A N 1
ATOM 744 C CA . THR A 1 93 ? 4.879 18.797 -10.773 1 96 93 THR A CA 1
ATOM 745 C C . THR A 1 93 ? 6.348 18.75 -10.367 1 96 93 THR A C 1
ATOM 747 O O . THR A 1 93 ? 6.75 17.891 -9.578 1 96 93 THR A O 1
ATOM 750 N N . GLU A 1 94 ? 7.121 19.672 -10.914 1 97.38 94 GLU A N 1
ATOM 751 C CA . GLU A 1 94 ? 8.523 19.797 -10.523 1 97.38 94 GLU A CA 1
ATOM 752 C C . GLU A 1 94 ? 8.648 20.125 -9.039 1 97.38 94 GLU A C 1
ATOM 754 O O . GLU A 1 94 ? 9.555 19.625 -8.359 1 97.38 94 GLU A O 1
ATOM 759 N N . GLN A 1 95 ? 7.77 20.953 -8.578 1 96.88 95 GLN A N 1
ATOM 760 C CA . GLN A 1 95 ? 7.781 21.312 -7.164 1 96.88 95 GLN A CA 1
ATOM 761 C C . GLN A 1 95 ? 7.539 20.078 -6.281 1 96.88 95 GLN A C 1
ATOM 763 O O . GLN A 1 95 ? 8.211 19.906 -5.262 1 96.88 95 GLN A O 1
ATOM 768 N N . SER A 1 96 ? 6.598 19.234 -6.684 1 97.75 96 SER A N 1
ATOM 769 C CA . SER A 1 96 ? 6.328 18 -5.938 1 97.75 96 SER A CA 1
ATOM 770 C C . SER A 1 96 ? 7.551 17.094 -5.918 1 97.75 96 SER A C 1
ATOM 772 O O . SER A 1 96 ? 7.836 16.453 -4.906 1 97.75 96 SER A O 1
ATOM 774 N N . VAL A 1 97 ? 8.258 17 -7.055 1 98.38 97 VAL A N 1
ATOM 775 C CA . VAL A 1 97 ? 9.461 16.188 -7.148 1 98.38 97 VAL A CA 1
ATOM 776 C C . VAL A 1 97 ? 10.508 16.703 -6.164 1 98.38 97 VAL A C 1
ATOM 778 O O . VAL A 1 97 ? 11.117 15.914 -5.43 1 98.38 97 VAL A O 1
ATOM 781 N N . LYS A 1 98 ? 10.703 18 -6.102 1 97.94 98 LYS A N 1
ATOM 782 C CA . LYS A 1 98 ? 11.664 18.594 -5.188 1 97.94 98 LYS A CA 1
ATOM 783 C C . LYS A 1 98 ? 11.312 18.297 -3.736 1 97.94 98 LYS A C 1
ATOM 785 O O . LYS A 1 98 ? 12.195 17.953 -2.939 1 97.94 98 LYS A O 1
ATOM 790 N N . LEU A 1 99 ? 10.062 18.406 -3.422 1 98.25 99 LEU A N 1
ATOM 791 C CA . LEU A 1 99 ? 9.617 18.125 -2.061 1 98.25 99 LEU A CA 1
ATOM 792 C C . LEU A 1 99 ? 9.789 16.641 -1.723 1 98.25 99 LEU A C 1
ATOM 794 O O . LEU A 1 99 ? 10.242 16.312 -0.628 1 98.25 99 LEU A O 1
ATOM 798 N N . ALA A 1 100 ? 9.383 15.758 -2.662 1 98.31 100 ALA A N 1
ATOM 799 C CA . ALA A 1 100 ? 9.531 14.32 -2.434 1 98.31 100 ALA A CA 1
ATOM 800 C C . ALA A 1 100 ? 10.984 13.953 -2.148 1 98.31 100 ALA A C 1
ATOM 802 O O . ALA A 1 100 ? 11.266 13.156 -1.252 1 98.31 100 ALA A O 1
ATOM 803 N N . ARG A 1 101 ? 11.898 14.547 -2.861 1 97.38 101 ARG A N 1
ATOM 804 C CA . ARG A 1 101 ? 13.32 14.305 -2.641 1 97.38 101 ARG A CA 1
ATOM 805 C C . ARG A 1 101 ? 13.766 14.852 -1.288 1 97.38 101 ARG A C 1
ATOM 807 O O . ARG A 1 101 ? 14.539 14.203 -0.577 1 97.38 101 ARG A O 1
ATOM 814 N N . LEU A 1 102 ? 13.289 16.031 -0.966 1 97.31 102 LEU A N 1
ATOM 815 C CA . LEU A 1 102 ? 13.648 16.688 0.286 1 97.31 102 LEU A CA 1
ATOM 816 C C . LEU A 1 102 ? 13.25 15.828 1.483 1 97.31 102 LEU A C 1
ATOM 818 O O . LEU A 1 102 ? 14 15.719 2.453 1 97.31 102 LEU A O 1
ATOM 822 N N . PHE A 1 103 ? 12.141 15.156 1.429 1 97.69 103 PHE A N 1
ATOM 823 C CA . PHE A 1 103 ? 11.609 14.398 2.553 1 97.69 103 PHE A CA 1
ATOM 824 C C . PHE A 1 103 ? 12.039 12.938 2.467 1 97.69 103 PHE A C 1
ATOM 826 O O . PHE A 1 103 ? 11.57 12.102 3.248 1 97.69 103 PHE A O 1
ATOM 833 N N . SER A 1 104 ? 12.875 12.531 1.474 1 95.62 104 SER A N 1
ATOM 834 C CA . SER A 1 104 ? 13.344 11.156 1.335 1 95.62 104 SER A CA 1
ATOM 835 C C . SER A 1 104 ? 14.781 11.016 1.832 1 95.62 104 SER A C 1
ATOM 837 O O . SER A 1 104 ? 15.367 9.938 1.741 1 95.62 104 SER A O 1
ATOM 839 N N . LYS A 1 105 ? 15.523 12 2.289 1 86.44 105 LYS A N 1
ATOM 840 C CA . LYS A 1 105 ? 16.938 12 2.627 1 86.44 105 LYS A CA 1
ATOM 841 C C . LYS A 1 105 ? 17.203 11.188 3.889 1 86.44 105 LYS A C 1
ATOM 843 O O . LYS A 1 105 ? 18.312 10.688 4.09 1 86.44 105 LYS A O 1
ATOM 848 N N . GLY A 1 106 ? 16.266 10.57 4.535 1 74.31 106 GLY A N 1
ATOM 849 C CA . GLY A 1 106 ? 16.469 9.75 5.723 1 74.31 106 GLY A CA 1
ATOM 850 C C . GLY A 1 106 ? 17.344 10.414 6.766 1 74.31 106 GLY A C 1
ATOM 851 O O . GLY A 1 106 ? 17.859 11.508 6.543 1 74.31 106 GLY A O 1
ATOM 852 N N . ALA A 1 107 ? 17.656 9.68 7.891 1 74.12 107 ALA A N 1
ATOM 853 C CA . ALA A 1 107 ? 18.469 10.195 8.992 1 74.12 107 ALA A CA 1
ATOM 854 C C . ALA A 1 107 ? 19.938 10.258 8.602 1 74.12 107 ALA A C 1
ATOM 856 O O . ALA A 1 107 ? 20.422 9.445 7.809 1 74.12 107 ALA A O 1
ATOM 857 N N . ILE A 1 108 ? 20.578 11.289 9.008 1 70.44 108 ILE A N 1
ATOM 858 C CA . ILE A 1 108 ? 21.984 11.523 8.688 1 70.44 108 ILE A CA 1
ATOM 859 C C . ILE A 1 108 ? 22.844 11.117 9.875 1 70.44 108 ILE A C 1
ATOM 861 O O . ILE A 1 108 ? 22.562 11.484 11.016 1 70.44 108 ILE A O 1
ATOM 865 N N . ARG A 1 109 ? 23.75 10.156 9.531 1 71.56 109 ARG A N 1
ATOM 866 C CA . ARG A 1 109 ? 24.734 9.797 10.555 1 71.56 109 ARG A CA 1
ATOM 867 C C . ARG A 1 109 ? 25.891 10.797 10.57 1 71.56 109 ARG A C 1
ATOM 869 O O . ARG A 1 109 ? 26.5 11.07 9.539 1 71.56 109 ARG A O 1
ATOM 876 N N . ARG A 1 110 ? 26.016 11.438 11.688 1 69.69 110 ARG A N 1
ATOM 877 C CA . ARG A 1 110 ? 27.156 12.328 11.859 1 69.69 110 ARG A CA 1
ATOM 878 C C . ARG A 1 110 ? 28.188 11.719 12.812 1 69.69 110 ARG A C 1
ATOM 880 O O . ARG A 1 110 ? 27.812 11.078 13.805 1 69.69 110 ARG A O 1
ATOM 887 N N . PRO A 1 111 ? 29.438 11.656 12.359 1 70.06 111 PRO A N 1
ATOM 888 C CA . PRO A 1 111 ? 30.5 11.086 13.195 1 70.06 111 PRO A CA 1
ATOM 889 C C . PRO A 1 111 ? 30.406 11.547 14.648 1 70.06 111 PRO A C 1
ATOM 891 O O . PRO A 1 111 ? 30.625 10.75 15.57 1 70.06 111 PRO A O 1
ATOM 894 N N . ASP A 1 112 ? 30.172 12.773 14.844 1 71 112 ASP A N 1
ATOM 895 C CA . ASP A 1 112 ? 30.297 13.336 16.188 1 71 112 ASP A CA 1
ATOM 896 C C . ASP A 1 112 ? 28.969 13.305 16.922 1 71 112 ASP A C 1
ATOM 898 O O . ASP A 1 112 ? 28.922 13.453 18.156 1 71 112 ASP A O 1
ATOM 902 N N . SER A 1 113 ? 27.984 13.375 16.188 1 69.56 113 SER A N 1
ATOM 903 C CA . SER A 1 113 ? 26.719 13.656 16.844 1 69.56 113 SER A CA 1
ATOM 904 C C . SER A 1 113 ? 25.781 12.461 16.781 1 69.56 113 SER A C 1
ATOM 906 O O . SER A 1 113 ? 24.688 12.5 17.328 1 69.56 113 SER A O 1
ATOM 908 N N . GLY A 1 114 ? 26.172 11.391 16.312 1 79.75 114 GLY A N 1
ATOM 909 C CA . GLY A 1 114 ? 25.281 10.25 16.188 1 79.75 114 GLY A CA 1
ATOM 910 C C . GLY A 1 114 ? 24.281 10.391 15.055 1 79.75 114 GLY A C 1
ATOM 911 O O . GLY A 1 114 ? 24.547 11.078 14.07 1 79.75 114 GLY A O 1
ATOM 912 N N . VAL A 1 115 ? 23.156 9.695 15.164 1 81.69 115 VAL A N 1
ATOM 913 C CA . VAL A 1 115 ? 22.141 9.727 14.117 1 81.69 115 VAL A CA 1
ATOM 914 C C . VAL A 1 115 ? 21.188 10.891 14.359 1 81.69 115 VAL A C 1
ATOM 916 O O . VAL A 1 115 ? 20.594 11.008 15.43 1 81.69 115 VAL A O 1
ATOM 919 N N . MET A 1 116 ? 21.266 11.898 13.469 1 83.19 116 MET A N 1
ATOM 920 C CA . MET A 1 116 ? 20.391 13.062 13.57 1 83.19 116 MET A CA 1
ATOM 921 C C . MET A 1 116 ? 19.281 12.992 12.531 1 83.19 116 MET A C 1
ATOM 923 O O . MET A 1 116 ? 19.5 12.531 11.414 1 83.19 116 MET A O 1
ATOM 927 N N . PRO A 1 117 ? 18.141 13.445 12.977 1 86.06 117 PRO A N 1
ATOM 928 C CA . PRO A 1 117 ? 17.047 13.477 11.992 1 86.06 117 PRO A CA 1
ATOM 929 C C . PRO A 1 117 ? 17.266 14.516 10.898 1 86.06 117 PRO A C 1
ATOM 931 O O . PRO A 1 117 ? 17.938 15.531 11.133 1 86.06 117 PRO A O 1
ATOM 934 N N . THR A 1 118 ? 16.781 14.172 9.742 1 84.19 118 THR A N 1
ATOM 935 C CA . THR A 1 118 ? 16.703 15.242 8.75 1 84.19 118 THR A CA 1
ATOM 936 C C . THR A 1 118 ? 15.672 16.297 9.172 1 84.19 118 THR A C 1
ATOM 938 O O . THR A 1 118 ? 14.82 16.031 10.016 1 84.19 118 THR A O 1
ATOM 941 N N . ARG A 1 119 ? 15.945 17.594 8.719 1 91.94 119 ARG A N 1
ATOM 942 C CA . ARG A 1 119 ? 15.062 18.719 9.023 1 91.94 119 ARG A CA 1
ATOM 943 C C . ARG A 1 119 ? 14.562 19.375 7.746 1 91.94 119 ARG A C 1
ATOM 945 O O . ARG A 1 119 ? 14.883 20.531 7.48 1 91.94 119 ARG A O 1
ATOM 952 N N . PRO A 1 120 ? 13.695 18.578 7.016 1 95.19 120 PRO A N 1
ATOM 953 C CA . PRO A 1 120 ? 13.297 19.094 5.699 1 95.19 120 PRO A CA 1
ATOM 954 C C . PRO A 1 120 ? 12.594 20.438 5.777 1 95.19 120 PRO A C 1
ATOM 956 O O . PRO A 1 120 ? 12.711 21.25 4.855 1 95.19 120 PRO A O 1
ATOM 959 N N . PHE A 1 121 ? 11.992 20.797 6.816 1 97.12 121 PHE A N 1
ATOM 960 C CA . PHE A 1 121 ? 11.227 22.031 6.922 1 97.12 121 PHE A CA 1
ATOM 961 C C . PHE A 1 121 ? 12.148 23.234 7.051 1 97.12 121 PHE A C 1
ATOM 963 O O . PHE A 1 121 ? 11.719 24.375 6.883 1 97.12 121 PHE A O 1
ATOM 970 N N . GLU A 1 122 ? 13.391 23 7.414 1 95.88 122 GLU A N 1
ATOM 971 C CA . GLU A 1 122 ? 14.352 24.109 7.461 1 95.88 122 GLU A CA 1
ATOM 972 C C . GLU A 1 122 ? 14.578 24.703 6.074 1 95.88 122 GLU A C 1
ATOM 974 O O . GLU A 1 122 ? 14.992 25.859 5.949 1 95.88 122 GLU A O 1
ATOM 979 N N . ALA A 1 123 ? 14.312 23.891 5.055 1 97 123 ALA A N 1
ATOM 980 C CA . ALA A 1 123 ? 14.5 24.344 3.678 1 97 123 ALA A CA 1
ATOM 981 C C . ALA A 1 123 ? 13.227 24.984 3.133 1 97 123 ALA A C 1
ATOM 983 O O . ALA A 1 123 ? 13.172 25.375 1.965 1 97 123 ALA A O 1
ATOM 984 N N . LEU A 1 124 ? 12.172 25.094 3.961 1 98.06 124 LEU A N 1
ATOM 985 C CA . LEU A 1 124 ? 10.875 25.578 3.523 1 98.06 124 LEU A CA 1
ATOM 986 C C . LEU A 1 124 ? 10.469 26.828 4.309 1 98.06 124 LEU A C 1
ATOM 988 O O . LEU A 1 124 ? 10.836 26.969 5.477 1 98.06 124 LEU A O 1
ATOM 992 N N . ALA A 1 125 ? 9.648 27.719 3.691 1 97.94 125 ALA A N 1
ATOM 993 C CA . ALA A 1 125 ? 9.195 28.953 4.312 1 97.94 125 ALA A CA 1
ATOM 994 C C . ALA A 1 125 ? 7.793 28.797 4.895 1 97.94 125 ALA A C 1
ATOM 996 O O . ALA A 1 125 ? 6.848 28.469 4.172 1 97.94 125 ALA A O 1
ATOM 997 N N . ALA A 1 126 ? 7.711 29.062 6.164 1 97 126 ALA A N 1
ATOM 998 C CA . ALA A 1 126 ? 6.391 29.078 6.789 1 97 126 ALA A CA 1
ATOM 999 C C . ALA A 1 126 ? 5.492 30.141 6.156 1 97 126 ALA A C 1
ATOM 1001 O O . ALA A 1 126 ? 5.934 31.266 5.902 1 97 126 ALA A O 1
ATOM 1002 N N . GLY A 1 127 ? 4.285 29.797 5.887 1 95.75 127 GLY A N 1
ATOM 1003 C CA . GLY A 1 127 ? 3.355 30.719 5.262 1 95.75 127 GLY A CA 1
ATOM 1004 C C . GLY A 1 127 ? 3.307 30.594 3.752 1 95.75 127 GLY A C 1
ATOM 1005 O O . GLY A 1 127 ? 2.262 30.812 3.139 1 95.75 127 GLY A O 1
ATOM 1006 N N . ALA A 1 128 ? 4.441 30.25 3.189 1 96.56 128 ALA A N 1
ATOM 1007 C CA . ALA A 1 128 ? 4.508 30.125 1.735 1 96.56 128 ALA A CA 1
ATOM 1008 C C . ALA A 1 128 ? 4.52 28.656 1.31 1 96.56 128 ALA A C 1
ATOM 1010 O O . ALA A 1 128 ? 3.68 28.234 0.512 1 96.56 128 ALA A O 1
ATOM 1011 N N . ASP A 1 129 ? 5.422 27.875 1.934 1 97.81 129 ASP A N 1
ATOM 1012 C CA . ASP A 1 129 ? 5.605 26.469 1.535 1 97.81 129 ASP A CA 1
ATOM 1013 C C . ASP A 1 129 ? 4.77 25.547 2.402 1 97.81 129 ASP A C 1
ATOM 1015 O O . ASP A 1 129 ? 4.422 24.438 1.979 1 97.81 129 ASP A O 1
ATOM 1019 N N . PHE A 1 130 ? 4.551 25.969 3.607 1 98.38 130 PHE A N 1
ATOM 1020 C CA . PHE A 1 130 ? 3.736 25.172 4.52 1 98.38 130 PHE A CA 1
ATOM 1021 C C . PHE A 1 130 ? 3.086 26.062 5.578 1 98.38 130 PHE A C 1
ATOM 1023 O O . PHE A 1 130 ? 3.484 27.203 5.762 1 98.38 130 PHE A O 1
ATOM 1030 N N . ALA A 1 131 ? 2.033 25.578 6.262 1 97.94 131 ALA A N 1
ATOM 1031 C CA . ALA A 1 131 ? 1.369 26.203 7.402 1 97.94 131 ALA A CA 1
ATOM 1032 C C . ALA A 1 131 ? 1.019 25.156 8.469 1 97.94 131 ALA A C 1
ATOM 1034 O O . ALA A 1 131 ? 0.893 23.969 8.164 1 97.94 131 ALA A O 1
ATOM 1035 N N . LEU A 1 132 ? 0.911 25.562 9.68 1 98 132 LEU A N 1
ATOM 1036 C CA . LEU A 1 132 ? 0.561 24.672 10.773 1 98 132 LEU A CA 1
ATOM 1037 C C . LEU A 1 132 ? -0.951 24.5 10.867 1 98 132 LEU A C 1
ATOM 1039 O O . LEU A 1 132 ? -1.697 25.469 10.82 1 98 132 LEU A O 1
ATOM 1043 N N . HIS A 1 133 ? -1.366 23.297 10.875 1 97.75 133 HIS A N 1
ATOM 1044 C CA . HIS A 1 133 ? -2.764 22.938 11.078 1 97.75 133 HIS A CA 1
ATOM 1045 C C . HIS A 1 133 ? -2.99 22.375 12.484 1 97.75 133 HIS A C 1
ATOM 1047 O O . HIS A 1 133 ? -2.334 21.406 12.883 1 97.75 133 HIS A O 1
ATOM 1053 N N . LYS A 1 134 ? -3.941 22.953 13.188 1 95.69 134 LYS A N 1
ATOM 1054 C CA . LYS A 1 134 ? -4.227 22.5 14.547 1 95.69 134 LYS A CA 1
ATOM 1055 C C . LYS A 1 134 ? -5.266 21.391 14.555 1 95.69 134 LYS A C 1
ATOM 1057 O O . LYS A 1 134 ? -6.277 21.469 13.852 1 95.69 134 LYS A O 1
ATOM 1062 N N . THR A 1 135 ? -4.934 20.359 15.25 1 92.69 135 THR A N 1
ATOM 1063 C CA . THR A 1 135 ? -5.867 19.25 15.438 1 92.69 135 THR A CA 1
ATOM 1064 C C . THR A 1 135 ? -5.789 18.719 16.859 1 92.69 135 THR A C 1
ATOM 1066 O O . THR A 1 135 ? -4.867 19.047 17.609 1 92.69 135 THR A O 1
ATOM 1069 N N . SER A 1 136 ? -6.82 17.969 17.25 1 86.06 136 SER A N 1
ATOM 1070 C CA . SER A 1 136 ? -6.871 17.406 18.594 1 86.06 136 SER A CA 1
ATOM 1071 C C . SER A 1 136 ? -6.469 15.93 18.578 1 86.06 136 SER A C 1
ATOM 1073 O O . SER A 1 136 ? -6.824 15.195 17.656 1 86.06 136 SER A O 1
ATOM 1075 N N . ALA A 1 137 ? -5.633 15.617 19.484 1 78.62 137 ALA A N 1
ATOM 1076 C CA . ALA A 1 137 ? -5.215 14.227 19.609 1 78.62 137 ALA A CA 1
ATOM 1077 C C . ALA A 1 137 ? -5.762 13.602 20.891 1 78.62 137 ALA A C 1
ATOM 1079 O O . ALA A 1 137 ? -5.848 14.273 21.922 1 78.62 137 ALA A O 1
ATOM 1080 N N . SER A 1 138 ? -6.137 12.336 20.766 1 70.62 138 SER A N 1
ATOM 1081 C CA . SER A 1 138 ? -6.574 11.594 21.938 1 70.62 138 SER A CA 1
ATOM 1082 C C . SER A 1 138 ? -5.395 11.266 22.859 1 70.62 138 SER A C 1
ATOM 1084 O O . SER A 1 138 ? -4.281 11.039 22.391 1 70.62 138 SER A O 1
ATOM 1086 N N . THR A 1 139 ? -5.348 11.625 24.047 1 62.56 139 THR A N 1
ATOM 1087 C CA . THR A 1 139 ? -4.273 11.359 24.984 1 62.56 139 THR A CA 1
ATOM 1088 C C . THR A 1 139 ? -4.289 9.898 25.422 1 62.56 139 THR A C 1
ATOM 1090 O O . THR A 1 139 ? -3.301 9.391 25.969 1 62.56 139 THR A O 1
ATOM 1093 N N . GLY A 1 140 ? -5.34 9.164 25.047 1 56 140 GLY A N 1
ATOM 1094 C CA . GLY A 1 140 ? -5.43 7.828 25.594 1 56 140 GLY A CA 1
ATOM 1095 C C . GLY A 1 140 ? -5.531 6.746 24.531 1 56 140 GLY A C 1
ATOM 1096 O O . GLY A 1 140 ? -5.586 7.047 23.344 1 56 140 GLY A O 1
ATOM 1097 N N . GLY A 1 141 ? -5.07 5.562 24.828 1 56.38 141 GLY A N 1
ATOM 1098 C CA . GLY A 1 141 ? -5.332 4.332 24.094 1 56.38 141 GLY A CA 1
ATOM 1099 C C . GLY A 1 141 ? -4.078 3.723 23.484 1 56.38 141 GLY A C 1
ATOM 1100 O O . GLY A 1 141 ? -3.096 4.422 23.25 1 56.38 141 GLY A O 1
ATOM 1101 N N . SER A 1 142 ? -3.885 2.576 23.891 1 57.38 142 SER A N 1
ATOM 1102 C CA . SER A 1 142 ? -2.754 1.813 23.359 1 57.38 142 SER A CA 1
ATOM 1103 C C . SER A 1 142 ? -2.875 1.605 21.859 1 57.38 142 SER A C 1
ATOM 1105 O O . SER A 1 142 ? -3.979 1.437 21.344 1 57.38 142 SER A O 1
ATOM 1107 N N . LEU A 1 143 ? -1.98 2.266 21.047 1 60 143 LEU A N 1
ATOM 1108 C CA . LEU A 1 143 ? -1.857 1.889 19.641 1 60 143 LEU A CA 1
ATOM 1109 C C . LEU A 1 143 ? -1.619 0.389 19.5 1 60 143 LEU A C 1
ATOM 1111 O O . LEU A 1 143 ? -1.486 -0.12 18.391 1 60 143 LEU A O 1
ATOM 1115 N N . GLU A 1 144 ? -1.55 -0.241 20.688 1 52.66 144 GLU A N 1
ATOM 1116 C CA . GLU A 1 144 ? -1.141 -1.642 20.641 1 52.66 144 GLU A CA 1
ATOM 1117 C C . GLU A 1 144 ? -2.057 -2.455 19.734 1 52.66 144 GLU A C 1
ATOM 1119 O O . GLU A 1 144 ? -3.23 -2.119 19.562 1 52.66 144 GLU A O 1
ATOM 1124 N N . PRO A 1 145 ? -1.548 -3.188 18.906 1 44.53 145 PRO A N 1
ATOM 1125 C CA . PRO A 1 145 ? -2.305 -4.066 18.016 1 44.53 145 PRO A CA 1
ATOM 1126 C C . PRO A 1 145 ? -3.602 -4.574 18.656 1 44.53 145 PRO A C 1
ATOM 1128 O O . PRO A 1 145 ? -3.578 -5.141 19.75 1 44.53 145 PRO A O 1
ATOM 1131 N N . VAL A 1 146 ? -4.707 -3.678 18.625 1 37.19 146 VAL A N 1
ATOM 1132 C CA . VAL A 1 146 ? -5.953 -4.262 19.109 1 37.19 146 VAL A CA 1
ATOM 1133 C C . VAL A 1 146 ? -6.211 -5.59 18.406 1 37.19 146 VAL A C 1
ATOM 1135 O O . VAL A 1 146 ? -6.34 -5.637 17.188 1 37.19 146 VAL A O 1
ATOM 1138 N N . VAL A 1 147 ? -5.789 -6.664 18.797 1 34.25 147 VAL A N 1
ATOM 1139 C CA . VAL A 1 147 ? -6.406 -7.887 18.297 1 34.25 147 VAL A CA 1
ATOM 1140 C C . VAL A 1 147 ? -7.898 -7.656 18.078 1 34.25 147 VAL A C 1
ATOM 1142 O O . VAL A 1 147 ? -8.469 -6.691 18.578 1 34.25 147 VAL A O 1
ATOM 1145 N N . GLU A 1 148 ? -8.742 -8.562 17.812 1 36.19 148 GLU A N 1
ATOM 1146 C CA . GLU A 1 148 ? -10.109 -8.641 17.328 1 36.19 148 GLU A CA 1
ATOM 1147 C C . GLU A 1 148 ? -10.977 -7.535 17.922 1 36.19 148 GLU A C 1
ATOM 1149 O O . GLU A 1 148 ? -11.664 -6.816 17.188 1 36.19 148 GLU A O 1
ATOM 1154 N N . ASP A 1 149 ? -11.477 -7.746 19.125 1 35.38 149 ASP A N 1
ATOM 1155 C CA . ASP A 1 149 ? -12.781 -7.355 19.641 1 35.38 149 ASP A CA 1
ATOM 1156 C C . ASP A 1 149 ? -12.773 -5.891 20.078 1 35.38 149 ASP A C 1
ATOM 1158 O O . ASP A 1 149 ? -13.828 -5.34 20.422 1 35.38 149 ASP A O 1
ATOM 1162 N N . GLU A 1 150 ? -11.648 -5.379 20.391 1 37.03 150 GLU A N 1
ATOM 1163 C CA . GLU A 1 150 ? -11.789 -4.199 21.234 1 37.03 150 GLU A CA 1
ATOM 1164 C C . GLU A 1 150 ? -11.805 -2.922 20.391 1 37.03 150 GLU A C 1
ATOM 1166 O O . GLU A 1 150 ? -11.914 -1.819 20.938 1 37.03 150 GLU A O 1
ATOM 1171 N N . ILE A 1 151 ? -11.359 -3.041 19.25 1 40.62 151 ILE A N 1
ATOM 1172 C CA . ILE A 1 151 ? -11.344 -1.773 18.531 1 40.62 151 ILE A CA 1
ATOM 1173 C C . ILE A 1 151 ? -12.719 -1.112 18.625 1 40.62 151 ILE A C 1
ATOM 1175 O O . ILE A 1 151 ? -12.82 0.106 18.781 1 40.62 151 ILE A O 1
ATOM 1179 N N . LEU A 1 152 ? -13.734 -1.963 18.281 1 39.12 152 LEU A N 1
ATOM 1180 C CA . LEU A 1 152 ? -15.078 -1.399 18.297 1 39.12 152 LEU A CA 1
ATOM 1181 C C . LEU A 1 152 ? -15.375 -0.749 19.641 1 39.12 152 LEU A C 1
ATOM 1183 O O . LEU A 1 152 ? -16.172 0.193 19.719 1 39.12 152 LEU A O 1
ATOM 1187 N N . ASP A 1 153 ? -15.023 -1.595 20.625 1 36.38 153 ASP A N 1
ATOM 1188 C CA . ASP A 1 153 ? -15.594 -1.15 21.891 1 36.38 153 ASP A CA 1
ATOM 1189 C C . ASP A 1 153 ? -14.82 0.036 22.453 1 36.38 153 ASP A C 1
ATOM 1191 O O . ASP A 1 153 ? -15.156 0.556 23.516 1 36.38 153 ASP A O 1
ATOM 1195 N N . HIS A 1 154 ? -13.547 -0.014 22.109 1 35.59 154 HIS A N 1
ATOM 1196 C CA . HIS A 1 154 ? -12.953 1.054 22.906 1 35.59 154 HIS A CA 1
ATOM 1197 C C . HIS A 1 154 ? -13.266 2.424 22.312 1 35.59 154 HIS A C 1
ATOM 1199 O O . HIS A 1 154 ? -12.906 2.703 21.172 1 35.59 154 HIS A O 1
ATOM 1205 N N . GLY A 1 155 ? -14.266 3.002 22.703 1 37.25 155 GLY A N 1
ATOM 1206 C CA . GLY A 1 155 ? -14.797 4.355 22.719 1 37.25 155 GLY A CA 1
ATOM 1207 C C . GLY A 1 155 ? -14.141 5.262 21.703 1 37.25 155 GLY A C 1
ATOM 1208 O O . GLY A 1 155 ? -13.422 6.199 22.062 1 37.25 155 GLY A O 1
ATOM 1209 N N . LEU A 1 156 ? -13.688 4.664 20.641 1 42.88 156 LEU A N 1
ATOM 1210 C CA . LEU A 1 156 ? -13.273 5.637 19.641 1 42.88 156 LEU A CA 1
ATOM 1211 C C . LEU A 1 156 ? -14.07 6.93 19.766 1 42.88 156 LEU A C 1
ATOM 1213 O O . LEU A 1 156 ? -13.656 7.977 19.266 1 42.88 156 LEU A O 1
ATOM 1217 N N . ASP A 1 157 ? -15.227 6.68 20.094 1 42.16 157 ASP A N 1
ATOM 1218 C CA . ASP A 1 157 ? -16.078 7.855 20.25 1 42.16 157 ASP A CA 1
ATOM 1219 C C . ASP A 1 157 ? -15.797 8.555 21.578 1 42.16 157 ASP A C 1
ATOM 1221 O O . ASP A 1 157 ? -16.484 9.508 21.953 1 42.16 157 ASP A O 1
ATOM 1225 N N . LYS A 1 158 ? -15.078 7.824 22.531 1 42.31 158 LYS A N 1
ATOM 1226 C CA . LYS A 1 158 ? -15.039 8.633 23.75 1 42.31 158 LYS A CA 1
ATOM 1227 C C . LYS A 1 158 ? -14.016 9.758 23.641 1 42.31 158 LYS A C 1
ATOM 1229 O O . LYS A 1 158 ? -12.852 9.508 23.312 1 42.31 158 LYS A O 1
ATOM 1234 N N . PRO A 1 159 ? -14.461 10.859 23.438 1 40.84 159 PRO A N 1
ATOM 1235 C CA . PRO A 1 159 ? -13.492 11.945 23.594 1 40.84 159 PRO A CA 1
ATOM 1236 C C . PRO A 1 159 ? -12.484 11.664 24.719 1 40.84 159 PRO A C 1
ATOM 1238 O O . PRO A 1 159 ? -12.867 11.172 25.781 1 40.84 159 PRO A O 1
ATOM 1241 N N . ALA A 1 160 ? -11.297 11.289 24.438 1 43.28 160 ALA A N 1
ATOM 1242 C CA . ALA A 1 160 ? -10.281 11.203 25.484 1 43.28 160 ALA A CA 1
ATOM 1243 C C . ALA A 1 160 ? -10.508 12.258 26.547 1 43.28 160 ALA A C 1
ATOM 1245 O O . ALA A 1 160 ? -10.859 13.406 26.25 1 43.28 160 ALA A O 1
ATOM 1246 N N . LEU A 1 161 ? -10.844 11.984 27.672 1 49.5 161 LEU A N 1
ATOM 1247 C CA . LEU A 1 161 ? -10.992 12.883 28.812 1 49.5 161 LEU A CA 1
ATOM 1248 C C . LEU A 1 161 ? -10.039 14.062 28.703 1 49.5 161 LEU A C 1
ATOM 1250 O O . LEU A 1 161 ? -10.336 15.156 29.188 1 49.5 161 LEU A O 1
ATOM 1254 N N . GLY A 1 162 ? -8.805 13.898 27.828 1 57.22 162 GLY A N 1
ATOM 1255 C CA . GLY A 1 162 ? -7.863 15 27.719 1 57.22 162 GLY A CA 1
ATOM 1256 C C . GLY A 1 162 ? -7.281 15.148 26.328 1 57.22 162 GLY A C 1
ATOM 1257 O O . GLY A 1 162 ? -6.641 14.227 25.812 1 57.22 162 GLY A O 1
ATOM 1258 N N . ALA A 1 163 ? -8.016 15.938 25.484 1 65.44 163 ALA A N 1
ATOM 1259 C CA . ALA A 1 163 ? -7.551 16.234 24.125 1 65.44 163 ALA A CA 1
ATOM 1260 C C . ALA A 1 163 ? -6.426 17.266 24.141 1 65.44 163 ALA A C 1
ATOM 1262 O O . ALA A 1 163 ? -6.508 18.266 24.828 1 65.44 163 ALA A O 1
ATOM 1263 N N . ARG A 1 164 ? -5.242 16.844 23.719 1 79.88 164 ARG A N 1
ATOM 1264 C CA . ARG A 1 164 ? -4.129 17.766 23.516 1 79.88 164 ARG A CA 1
ATOM 1265 C C . ARG A 1 164 ? -4.125 18.297 22.078 1 79.88 164 ARG A C 1
ATOM 1267 O O . ARG A 1 164 ? -4.434 17.562 21.141 1 79.88 164 ARG A O 1
ATOM 1274 N N . THR A 1 165 ? -3.914 19.531 22.031 1 88.75 165 THR A N 1
ATOM 1275 C CA . THR A 1 165 ? -3.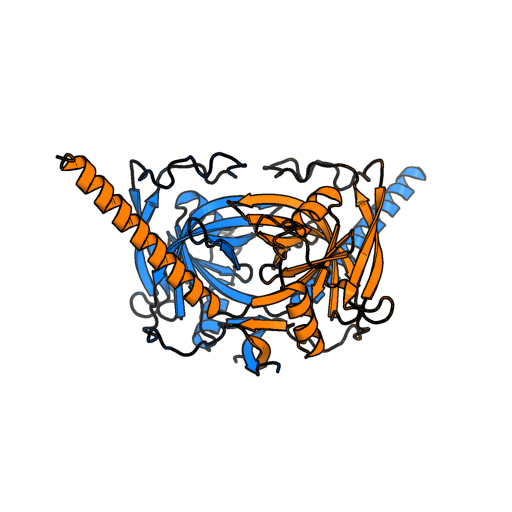789 20.156 20.703 1 88.75 165 THR A CA 1
ATOM 1276 C C . THR A 1 165 ? -2.447 19.797 20.078 1 88.75 165 THR A C 1
ATOM 1278 O O . THR A 1 165 ? -1.407 19.859 20.734 1 88.75 165 THR A O 1
ATOM 1281 N N . VAL A 1 166 ? -2.504 19.328 18.891 1 93.44 166 VAL A N 1
ATOM 1282 C CA . VAL A 1 166 ? -1.312 19 18.125 1 93.44 166 VAL A CA 1
ATOM 1283 C C . VAL A 1 166 ? -1.271 19.844 16.844 1 93.44 166 VAL A C 1
ATOM 1285 O O . VAL A 1 166 ? -2.301 20.062 16.203 1 93.44 166 VAL A O 1
ATOM 1288 N N . GLU A 1 167 ? -0.106 20.375 16.562 1 96.75 167 GLU A N 1
ATOM 1289 C CA . GLU A 1 167 ? 0.093 21.125 15.328 1 96.75 167 GLU A CA 1
ATOM 1290 C C . GLU A 1 167 ? 0.829 20.281 14.289 1 96.75 167 GLU A C 1
ATOM 1292 O O . GLU A 1 167 ? 1.89 19.719 14.57 1 96.75 167 GLU A O 1
ATOM 1297 N N . LEU A 1 168 ? 0.249 20.234 13.125 1 98.25 168 LEU A N 1
ATOM 1298 C CA . LEU A 1 168 ? 0.835 19.5 12.008 1 98.25 168 LEU A CA 1
ATOM 1299 C C . LEU A 1 168 ? 1.244 20.438 10.883 1 98.25 168 LEU A C 1
ATOM 1301 O O . LEU A 1 168 ? 0.448 21.266 10.445 1 98.25 168 LEU A O 1
ATOM 1305 N N . PRO A 1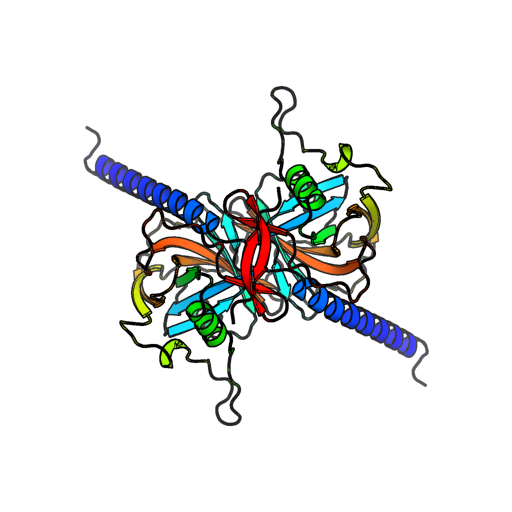 169 ? 2.488 20.406 10.43 1 98.69 169 PRO A N 1
ATOM 1306 C CA . PRO A 1 169 ? 2.814 21.172 9.227 1 98.69 169 PRO A CA 1
ATOM 1307 C C . PRO A 1 169 ? 2.141 20.625 7.973 1 98.69 169 PRO A C 1
ATOM 1309 O O . PRO A 1 169 ? 2.217 19.422 7.711 1 98.69 169 PRO A O 1
ATOM 1312 N N . VAL A 1 170 ? 1.469 21.438 7.203 1 98.62 170 VAL A N 1
ATOM 1313 C CA . VAL A 1 170 ? 0.771 21.078 5.973 1 98.62 170 VAL A CA 1
ATOM 1314 C C . VAL A 1 170 ? 1.415 21.781 4.785 1 98.62 170 VAL A C 1
ATOM 1316 O O . VAL A 1 170 ? 1.531 23.016 4.777 1 98.62 170 VAL A O 1
ATOM 1319 N N . LEU A 1 171 ? 1.865 21.047 3.838 1 98.56 171 LEU A N 1
ATOM 1320 C CA . LEU A 1 171 ? 2.51 21.609 2.654 1 98.56 171 LEU A CA 1
ATOM 1321 C C . LEU A 1 171 ? 1.493 22.312 1.765 1 98.56 171 LEU A C 1
ATOM 1323 O O . LEU A 1 171 ? 0.454 21.75 1.426 1 98.56 171 LEU A O 1
ATOM 1327 N N . ALA A 1 172 ? 1.793 23.484 1.316 1 97.44 172 ALA A N 1
ATOM 1328 C CA . ALA A 1 172 ? 0.865 24.359 0.599 1 97.44 172 ALA A CA 1
ATOM 1329 C C . ALA A 1 172 ? 0.606 23.828 -0.813 1 97.44 172 ALA A C 1
ATOM 1331 O O . ALA A 1 172 ? -0.465 24.062 -1.379 1 97.44 172 ALA A O 1
ATOM 1332 N N . SER A 1 173 ? 1.49 23.094 -1.372 1 96.25 173 SER A N 1
ATOM 1333 C CA . SER A 1 173 ? 1.4 22.688 -2.773 1 96.25 173 SER A CA 1
ATOM 1334 C C . SER A 1 173 ? 0.718 21.344 -2.918 1 96.25 173 SER A C 1
ATOM 1336 O O . SER A 1 173 ? 0.514 20.859 -4.031 1 96.25 173 SER A O 1
ATOM 1338 N N . ALA A 1 174 ? 0.319 20.703 -1.8 1 97 174 ALA A N 1
ATOM 1339 C CA . ALA A 1 174 ? -0.34 19.391 -1.861 1 97 174 ALA A CA 1
ATOM 1340 C C . ALA A 1 174 ? -1.71 19.5 -2.523 1 97 174 ALA A C 1
ATOM 1342 O O . ALA A 1 174 ? -2.451 20.453 -2.279 1 97 174 ALA A O 1
ATOM 1343 N N . GLU A 1 175 ? -2.027 18.516 -3.361 1 95.19 175 GLU A N 1
ATOM 1344 C CA . GLU A 1 175 ? -3.346 18.469 -3.984 1 95.19 175 GLU A CA 1
ATOM 1345 C C . GLU A 1 175 ? -4.438 18.219 -2.949 1 95.19 175 GLU A C 1
ATOM 1347 O O . GLU A 1 175 ? -5.484 18.859 -2.971 1 95.19 175 GLU A O 1
ATOM 1352 N N . ARG A 1 176 ? -4.266 17.266 -2.121 1 96.56 176 ARG A N 1
ATOM 1353 C CA . ARG A 1 176 ? -5.109 16.938 -0.977 1 96.56 176 ARG A CA 1
ATOM 1354 C C . ARG A 1 176 ? -4.266 16.547 0.229 1 96.56 176 ARG A C 1
ATOM 1356 O O . ARG A 1 176 ? -3.139 16.078 0.076 1 96.56 176 ARG A O 1
ATOM 1363 N N . VAL A 1 177 ? -4.84 16.781 1.416 1 98 177 VAL A N 1
ATOM 1364 C CA . VAL A 1 177 ? -4.168 16.391 2.646 1 98 177 VAL A CA 1
ATOM 1365 C C . VAL A 1 177 ? -5.152 15.648 3.557 1 98 177 VAL A C 1
ATOM 1367 O O . VAL A 1 177 ? -6.238 16.156 3.844 1 98 177 VAL A O 1
ATOM 1370 N N . LEU A 1 178 ? -4.781 14.445 3.951 1 98.31 178 LEU A N 1
ATOM 1371 C CA . LEU A 1 178 ? -5.539 13.695 4.945 1 98.31 178 LEU A CA 1
ATOM 1372 C C . LEU A 1 178 ? -4.98 13.93 6.344 1 98.31 178 LEU A C 1
ATOM 1374 O O . LEU A 1 178 ? -3.826 13.602 6.621 1 98.31 178 LEU A O 1
ATOM 1378 N N . ILE A 1 179 ? -5.758 14.492 7.207 1 97.94 179 ILE A N 1
ATOM 1379 C CA . ILE A 1 179 ? -5.41 14.578 8.617 1 97.94 179 ILE A CA 1
ATOM 1380 C C . ILE A 1 179 ? -5.891 13.328 9.352 1 97.94 179 ILE A C 1
ATOM 1382 O O . ILE A 1 179 ? -7.082 13.008 9.32 1 97.94 179 ILE A O 1
ATOM 1386 N N . CYS A 1 180 ? -4.91 12.703 10.016 1 97.12 180 CYS A N 1
ATOM 1387 C CA . CYS A 1 180 ? -5.227 11.359 10.492 1 97.12 180 CYS A CA 1
ATOM 1388 C C . CYS A 1 180 ? -4.773 11.172 11.938 1 97.12 180 CYS A C 1
ATOM 1390 O O . CYS A 1 180 ? -3.844 11.844 12.391 1 97.12 180 CYS A O 1
ATOM 1392 N N . GLU A 1 181 ? -5.434 10.234 12.57 1 94.12 181 GLU A N 1
ATOM 1393 C CA . GLU A 1 181 ? -5.008 9.703 13.859 1 94.12 181 GLU A CA 1
ATOM 1394 C C . GLU A 1 181 ? -4.555 8.25 13.734 1 94.12 181 GLU A C 1
ATOM 1396 O O . GLU A 1 181 ? -5.262 7.418 13.164 1 94.12 181 GLU A O 1
ATOM 1401 N N . CYS A 1 182 ? -3.35 8 14.234 1 94.12 182 CYS A N 1
ATOM 1402 C CA . CYS A 1 182 ? -2.896 6.613 14.273 1 94.12 182 CYS A CA 1
ATOM 1403 C C . CYS A 1 182 ? -3.729 5.797 15.258 1 94.12 182 CYS A C 1
ATOM 1405 O O . CYS A 1 182 ? -3.84 6.152 16.438 1 94.12 182 CYS A O 1
ATOM 1407 N N . ILE A 1 183 ? -4.23 4.656 14.789 1 90.44 183 ILE A N 1
ATOM 1408 C CA . ILE A 1 183 ? -5.098 3.889 15.68 1 90.44 183 ILE A CA 1
ATOM 1409 C C . ILE A 1 183 ? -4.508 2.498 15.906 1 90.44 183 ILE A C 1
ATOM 1411 O O . ILE A 1 183 ? -4.84 1.826 16.875 1 90.44 183 ILE A O 1
ATOM 1415 N N . ARG A 1 184 ? -3.688 1.996 14.961 1 90.75 184 ARG A N 1
ATOM 1416 C CA . ARG A 1 184 ? -2.986 0.727 15.117 1 90.75 184 ARG A CA 1
ATOM 1417 C C . ARG A 1 184 ? -1.568 0.813 14.562 1 90.75 184 ARG A C 1
ATOM 1419 O O . ARG A 1 184 ? -1.29 1.632 13.68 1 90.75 184 ARG A O 1
ATOM 1426 N N . CYS A 1 185 ? -0.731 0.027 15.125 1 92.25 185 CYS A N 1
ATOM 1427 C CA . CYS A 1 185 ? 0.629 -0.171 14.641 1 92.25 185 CYS A CA 1
ATOM 1428 C C . CYS A 1 185 ? 1.076 -1.613 14.844 1 92.25 185 CYS A C 1
ATOM 1430 O O . CYS A 1 185 ? 0.96 -2.154 15.945 1 92.25 185 CYS A O 1
ATOM 1432 N N . PHE A 1 186 ? 1.543 -2.258 13.75 1 89.75 186 PHE A N 1
ATOM 1433 C CA . PHE A 1 186 ? 2 -3.641 13.812 1 89.75 186 PHE A CA 1
ATOM 1434 C C . PHE A 1 186 ? 3.475 -3.738 13.438 1 89.75 186 PHE A C 1
ATOM 1436 O O . PHE A 1 186 ? 3.879 -3.307 12.359 1 89.75 186 PHE A O 1
ATOM 1443 N N . ARG A 1 187 ? 4.203 -4.297 14.289 1 87.75 187 ARG A N 1
ATOM 1444 C CA . ARG A 1 187 ? 5.621 -4.484 14.008 1 87.75 187 ARG A CA 1
ATOM 1445 C C . ARG A 1 187 ? 5.855 -5.766 13.211 1 87.75 187 ARG A C 1
ATOM 1447 O O . ARG A 1 187 ? 5.336 -6.824 13.562 1 87.75 187 ARG A O 1
ATOM 1454 N N . VAL A 1 188 ? 6.566 -5.734 12.148 1 87.94 188 VAL A N 1
ATOM 1455 C CA . VAL A 1 188 ? 7.008 -6.863 11.336 1 87.94 188 VAL A CA 1
ATOM 1456 C C . VAL A 1 188 ? 8.492 -6.715 11.008 1 87.94 188 VAL A C 1
ATOM 1458 O O . VAL A 1 188 ? 8.859 -5.938 10.125 1 87.94 188 VAL A O 1
ATOM 1461 N N . GLY A 1 189 ? 9.305 -7.422 11.688 1 82 189 GLY A N 1
ATOM 1462 C CA . GLY A 1 189 ? 10.742 -7.211 11.523 1 82 189 GLY A CA 1
ATOM 1463 C C . GLY A 1 189 ? 11.18 -5.809 11.898 1 82 189 GLY A C 1
ATOM 1464 O O . GLY A 1 189 ? 10.906 -5.332 13 1 82 189 GLY A O 1
ATOM 1465 N N . ASP A 1 190 ? 11.852 -5.215 10.969 1 85.62 190 ASP A N 1
ATOM 1466 C CA . ASP A 1 190 ? 12.336 -3.857 11.203 1 85.62 190 ASP A CA 1
ATOM 1467 C C . ASP A 1 190 ? 11.406 -2.824 10.562 1 85.62 190 ASP A C 1
ATOM 1469 O O . ASP A 1 190 ? 11.828 -1.703 10.273 1 85.62 190 ASP A O 1
ATOM 1473 N N . HIS A 1 191 ? 10.172 -3.227 10.289 1 92.75 191 HIS A N 1
ATOM 1474 C CA . HIS A 1 191 ? 9.172 -2.287 9.805 1 92.75 191 HIS A CA 1
ATOM 1475 C C . HIS A 1 191 ? 7.961 -2.24 10.734 1 92.75 191 HIS A C 1
ATOM 1477 O O . HIS A 1 191 ? 7.758 -3.15 11.539 1 92.75 191 HIS A O 1
ATOM 1483 N N . GLU A 1 192 ? 7.305 -1.163 10.641 1 93.44 192 GLU A N 1
ATOM 1484 C CA . GLU A 1 192 ? 6 -0.984 11.273 1 93.44 192 GLU A CA 1
ATOM 1485 C C . GLU A 1 192 ? 4.914 -0.719 10.234 1 93.44 192 GLU A C 1
ATOM 1487 O O . GLU A 1 192 ? 5.098 0.1 9.336 1 93.44 192 GLU A O 1
ATOM 1492 N N . ILE A 1 193 ? 3.838 -1.503 10.352 1 96.19 193 ILE A N 1
ATOM 1493 C CA . ILE A 1 193 ? 2.629 -1.228 9.586 1 96.19 193 ILE A CA 1
ATOM 1494 C C . ILE A 1 193 ? 1.689 -0.341 10.398 1 96.19 193 ILE A C 1
ATOM 1496 O O . ILE A 1 193 ? 1.197 -0.75 11.453 1 96.19 193 ILE A O 1
ATOM 1500 N N . TRP A 1 194 ? 1.423 0.875 9.875 1 96.69 194 TRP A N 1
ATOM 1501 C CA . TRP A 1 194 ? 0.624 1.868 10.586 1 96.69 194 TRP A CA 1
ATOM 1502 C C . TRP A 1 194 ? -0.771 1.98 9.977 1 96.69 194 TRP A C 1
ATOM 1504 O O . TRP A 1 194 ? -0.927 1.955 8.758 1 96.69 194 TRP A O 1
ATOM 1514 N N . VAL A 1 195 ? -1.76 2.076 10.844 1 96.31 195 VAL A N 1
ATOM 1515 C CA . VAL A 1 195 ? -3.131 2.344 10.422 1 96.31 195 VAL A CA 1
ATOM 1516 C C . VAL A 1 195 ? -3.564 3.721 10.914 1 96.31 195 VAL A C 1
ATOM 1518 O O . VAL A 1 195 ? -3.473 4.02 12.109 1 96.31 195 VAL A O 1
ATOM 1521 N N . GLY A 1 196 ? -3.996 4.555 10.023 1 96.06 196 GLY A N 1
ATOM 1522 C CA . GLY A 1 196 ? -4.488 5.883 10.352 1 96.06 196 GLY A CA 1
ATOM 1523 C C . GLY A 1 196 ? -5.965 6.062 10.047 1 96.06 196 GLY A C 1
ATOM 1524 O O . GLY A 1 196 ? -6.426 5.703 8.961 1 96.06 196 GLY A O 1
ATOM 1525 N N . MET A 1 197 ? -6.672 6.605 10.969 1 94.38 197 MET A N 1
ATOM 1526 C CA . MET A 1 197 ? -8.055 7.02 10.758 1 94.38 197 MET A CA 1
ATOM 1527 C C . MET A 1 197 ? -8.117 8.445 10.219 1 94.38 197 MET A C 1
ATOM 1529 O O . MET A 1 197 ? -7.543 9.359 10.805 1 94.38 197 MET A O 1
ATOM 1533 N N . VAL A 1 198 ? -8.812 8.625 9.125 1 96.88 198 VAL A N 1
ATOM 1534 C CA . VAL A 1 198 ? -8.906 9.938 8.5 1 96.88 198 VAL A CA 1
ATOM 1535 C C . VAL A 1 198 ? -9.961 10.773 9.227 1 96.88 198 VAL A C 1
ATOM 1537 O O . VAL A 1 198 ? -11.117 10.367 9.336 1 96.88 198 VAL A O 1
ATOM 1540 N N . GLU A 1 199 ? -9.578 11.977 9.641 1 93.69 199 GLU A N 1
ATOM 1541 C CA . GLU A 1 199 ? -10.477 12.844 10.406 1 93.69 199 GLU A CA 1
ATOM 1542 C C . GLU A 1 199 ? -10.922 14.047 9.578 1 93.69 199 GLU A C 1
ATOM 1544 O O . GLU A 1 199 ? -12.023 14.555 9.766 1 93.69 199 GLU A O 1
ATOM 1549 N N . GLU A 1 200 ? -10.016 14.484 8.82 1 94.69 200 GLU A N 1
ATOM 1550 C CA . GLU A 1 200 ? -10.242 15.68 8.016 1 94.69 200 GLU A CA 1
ATOM 1551 C C . GLU A 1 200 ? -9.484 15.594 6.688 1 94.69 200 GLU A C 1
ATOM 1553 O O . GLU A 1 200 ? -8.445 14.945 6.602 1 94.69 200 GLU A O 1
ATOM 1558 N N . ILE A 1 201 ? -10.07 16.172 5.656 1 96.38 201 ILE A N 1
ATOM 1559 C CA . ILE A 1 201 ? -9.406 16.25 4.359 1 96.38 201 ILE A CA 1
ATOM 1560 C C . ILE A 1 201 ? -9.328 17.719 3.914 1 96.38 201 ILE A C 1
ATOM 1562 O O . ILE A 1 201 ? -10.344 18.406 3.869 1 96.38 201 ILE A O 1
ATOM 1566 N N . LEU A 1 202 ? -8.102 18.156 3.617 1 95.38 202 LEU A N 1
ATOM 1567 C CA . LEU A 1 202 ? -7.836 19.531 3.207 1 95.38 202 LEU A CA 1
ATOM 1568 C C . LEU A 1 202 ? -7.453 19.594 1.731 1 95.38 202 LEU A C 1
ATOM 1570 O O . LEU A 1 202 ? -7.039 18.578 1.149 1 95.38 202 LEU A O 1
ATOM 1574 N N . SER A 1 203 ? -7.645 20.75 1.119 1 94.25 203 SER A N 1
ATOM 1575 C CA . SER A 1 203 ? -7.191 21.094 -0.227 1 94.25 203 SER A CA 1
ATOM 1576 C C . SER A 1 203 ? -6.398 22.391 -0.236 1 94.25 203 SER A C 1
ATOM 1578 O O . SER A 1 203 ? -6.898 23.422 -0.679 1 94.25 203 SER A O 1
ATOM 1580 N N . PRO A 1 204 ? -5.168 22.328 0.203 1 92.25 204 PRO A N 1
ATOM 1581 C CA . PRO A 1 204 ? -4.41 23.578 0.362 1 92.25 204 PRO A CA 1
ATOM 1582 C C . PRO A 1 204 ? -4.125 24.266 -0.969 1 92.25 204 PRO A C 1
ATOM 1584 O O . PRO A 1 204 ? -4.031 25.5 -1.021 1 92.25 204 PRO A O 1
ATOM 1587 N N . ALA A 1 205 ? -3.754 23.625 -2.102 1 81.12 205 ALA A N 1
ATOM 1588 C CA . ALA A 1 205 ? -3.414 24.219 -3.389 1 81.12 205 ALA A CA 1
ATOM 1589 C C . ALA A 1 205 ? -4.648 24.812 -4.062 1 81.12 205 ALA A C 1
ATOM 1591 O O . ALA A 1 205 ? -4.539 25.5 -5.078 1 81.12 205 ALA A O 1
ATOM 1592 N N . ASN A 1 206 ? -5.676 25.109 -3.332 1 67.75 206 ASN A N 1
ATOM 1593 C CA . ASN A 1 206 ? -6.902 25.75 -3.787 1 67.75 206 ASN A CA 1
ATOM 1594 C C . ASN A 1 206 ? -7.395 25.172 -5.105 1 67.75 206 ASN A C 1
ATOM 1596 O O . ASN A 1 206 ? -7.73 25.906 -6.031 1 67.75 206 ASN A O 1
ATOM 1600 N N . ASN A 1 207 ? -7.133 23.906 -5.285 1 60.5 207 ASN A N 1
ATOM 1601 C CA . ASN A 1 207 ? -7.688 23.328 -6.504 1 60.5 207 ASN A CA 1
ATOM 1602 C C . ASN A 1 207 ? -9.203 23.188 -6.418 1 60.5 207 ASN A C 1
ATOM 1604 O O . ASN A 1 207 ? -9.742 22.859 -5.359 1 60.5 207 ASN A O 1
ATOM 1608 N N . ALA A 1 208 ? -9.875 23.953 -7.301 1 57.75 208 ALA A N 1
ATOM 1609 C CA . ALA A 1 208 ? -11.328 23.844 -7.387 1 57.75 208 ALA A CA 1
ATOM 1610 C C . ALA A 1 208 ? -11.781 22.391 -7.281 1 57.75 208 ALA A C 1
ATOM 1612 O O . ALA A 1 208 ? -11.055 21.484 -7.684 1 57.75 208 ALA A O 1
ATOM 1613 N N . PRO A 1 209 ? -12.836 22.141 -6.379 1 58.16 209 PRO A N 1
ATOM 1614 C CA . PRO A 1 209 ? -13.367 20.781 -6.238 1 58.16 209 PRO A CA 1
ATOM 1615 C C . PRO A 1 209 ? -13.422 20.031 -7.566 1 58.16 209 PRO A C 1
ATOM 1617 O O . PRO A 1 209 ? -13.289 18.797 -7.586 1 58.16 209 PRO A O 1
ATOM 1620 N N . ASN A 1 210 ? -13.477 20.766 -8.68 1 61.19 210 ASN A N 1
ATOM 1621 C CA . ASN A 1 210 ? -13.609 20.141 -9.992 1 61.19 210 ASN A CA 1
ATOM 1622 C C . ASN A 1 210 ? -12.281 20.141 -10.75 1 61.19 210 ASN A C 1
ATOM 1624 O O . ASN A 1 210 ? -12.266 20.094 -11.977 1 61.19 210 ASN A O 1
ATOM 1628 N N . SER A 1 211 ? -11.281 20.281 -9.938 1 75.38 211 SER A N 1
ATOM 1629 C CA . SER A 1 211 ? -10 20.266 -10.633 1 75.38 211 SER A CA 1
ATOM 1630 C C . SER A 1 211 ? -9.719 18.891 -11.242 1 75.38 211 SER A C 1
ATOM 1632 O O . SER A 1 211 ? -10.227 17.875 -10.766 1 75.38 211 SER A O 1
ATOM 1634 N N . ALA A 1 212 ? -9.031 18.875 -12.375 1 84.19 212 ALA A N 1
ATOM 1635 C CA . ALA A 1 212 ? -8.695 17.672 -13.141 1 84.19 212 ALA A CA 1
ATOM 1636 C C . ALA A 1 212 ? -7.953 16.656 -12.273 1 84.19 212 ALA A C 1
ATOM 1638 O O . ALA A 1 212 ? -7.133 17.047 -11.438 1 84.19 212 ALA A O 1
ATOM 1639 N N . VAL A 1 213 ? -8.375 15.453 -12.43 1 89.88 213 VAL A N 1
ATOM 1640 C CA . VAL A 1 213 ? -7.66 14.344 -11.805 1 89.88 213 VAL A CA 1
ATOM 1641 C C . VAL A 1 213 ? -6.25 14.25 -12.375 1 89.88 213 VAL A C 1
ATOM 1643 O O . VAL A 1 213 ? -6.07 14.133 -13.594 1 89.88 213 VAL A O 1
ATOM 1646 N N . THR A 1 214 ? -5.238 14.367 -11.531 1 91.12 214 THR A N 1
ATOM 1647 C CA . THR A 1 214 ? -3.863 14.445 -12.016 1 91.12 214 THR A CA 1
ATOM 1648 C C . THR A 1 214 ? -3.205 13.062 -11.992 1 91.12 214 THR A C 1
ATOM 1650 O O . THR A 1 214 ? -2.172 12.852 -12.625 1 91.12 214 THR A O 1
ATOM 1653 N N . GLY A 1 215 ? -3.719 12.156 -11.219 1 95.38 215 GLY A N 1
ATOM 1654 C CA . GLY A 1 215 ? -3.119 10.844 -11.062 1 95.38 215 GLY A CA 1
ATOM 1655 C C . GLY A 1 215 ? -2.035 10.805 -10 1 95.38 215 GLY A C 1
ATOM 1656 O O . GLY A 1 215 ? -1.502 9.742 -9.68 1 95.38 215 GLY A O 1
ATOM 1657 N N . GLY A 1 216 ? -1.644 11.969 -9.445 1 96.62 216 GLY A N 1
ATOM 1658 C CA . GLY A 1 216 ? -0.639 12.039 -8.391 1 96.62 216 GLY A CA 1
ATOM 1659 C C . GLY A 1 216 ? 0.778 11.891 -8.914 1 96.62 216 GLY A C 1
ATOM 1660 O O . GLY A 1 216 ? 0.992 11.766 -10.125 1 96.62 216 GLY A O 1
ATOM 1661 N N . LEU A 1 217 ? 1.756 11.93 -8.055 1 97.81 217 LEU A N 1
ATOM 1662 C CA . LEU A 1 217 ? 3.178 11.773 -8.344 1 97.81 217 LEU A CA 1
ATOM 1663 C C . LEU A 1 217 ? 3.592 10.305 -8.281 1 97.81 217 LEU A C 1
ATOM 1665 O O . LEU A 1 217 ? 3.348 9.633 -7.277 1 97.81 217 LEU A O 1
ATOM 1669 N N . MET A 1 218 ? 4.164 9.812 -9.383 1 97.69 218 MET A N 1
ATOM 1670 C CA . MET A 1 218 ? 4.57 8.406 -9.445 1 97.69 218 MET A CA 1
ATOM 1671 C C . MET A 1 218 ? 6.09 8.281 -9.438 1 97.69 218 MET A C 1
ATOM 1673 O O . MET A 1 218 ? 6.797 9.195 -9.859 1 97.69 218 MET A O 1
ATOM 1677 N N . TYR A 1 219 ? 6.559 7.211 -8.906 1 97.69 219 TYR A N 1
ATOM 1678 C CA . TYR A 1 219 ? 7.977 6.867 -8.875 1 97.69 219 TYR A CA 1
ATOM 1679 C C . TYR A 1 219 ? 8.203 5.469 -9.43 1 97.69 219 TYR A C 1
ATOM 1681 O O . TYR A 1 219 ? 7.508 4.52 -9.062 1 97.69 219 TYR A O 1
ATOM 1689 N N . CYS A 1 220 ? 9.125 5.289 -10.328 1 96.62 220 CYS A N 1
ATOM 1690 C CA . CYS A 1 220 ? 9.469 4.027 -10.977 1 96.62 220 CYS A CA 1
ATOM 1691 C C . CYS A 1 220 ? 10.914 4.031 -11.445 1 96.62 220 CYS A C 1
ATOM 1693 O O . CYS A 1 220 ? 11.344 4.953 -12.148 1 96.62 220 CYS A O 1
ATOM 1695 N N . ASN A 1 221 ? 11.633 3.02 -11.016 1 94.81 221 ASN A N 1
ATOM 1696 C CA . ASN A 1 221 ? 13 2.848 -11.477 1 94.81 221 ASN A CA 1
ATOM 1697 C C . ASN A 1 221 ? 13.82 4.125 -11.289 1 94.81 221 ASN A C 1
ATOM 1699 O O . ASN A 1 221 ? 14.453 4.602 -12.234 1 94.81 221 ASN A O 1
ATOM 1703 N N . ARG A 1 222 ? 13.734 4.762 -10.188 1 94.38 222 ARG A N 1
ATOM 1704 C CA . ARG A 1 222 ? 14.562 5.875 -9.727 1 94.38 222 ARG A CA 1
ATOM 1705 C C . ARG A 1 222 ? 14.188 7.168 -10.445 1 94.38 222 ARG A C 1
ATOM 1707 O O . ARG A 1 222 ? 14.992 8.102 -10.516 1 94.38 222 ARG A O 1
ATOM 1714 N N . GLN A 1 223 ? 12.953 7.215 -10.969 1 96.5 223 GLN A N 1
ATOM 1715 C CA . GLN A 1 223 ? 12.484 8.422 -11.641 1 96.5 223 GLN A CA 1
ATOM 1716 C C . GLN A 1 223 ? 11.039 8.727 -11.273 1 96.5 223 GLN A C 1
ATOM 1718 O O . GLN A 1 223 ? 10.266 7.816 -10.969 1 96.5 223 GLN A O 1
ATOM 1723 N N . PHE A 1 224 ? 10.742 10.039 -11.359 1 98 224 PHE A N 1
ATOM 1724 C CA . PHE A 1 224 ? 9.375 10.477 -11.125 1 98 224 PHE A CA 1
ATOM 1725 C C . PHE A 1 224 ? 8.625 10.633 -12.438 1 98 224 PHE A C 1
ATOM 1727 O O . PHE A 1 224 ? 9.195 11.07 -13.445 1 98 224 PHE A O 1
ATOM 1734 N N . PHE A 1 225 ? 7.332 10.258 -12.383 1 97.06 225 PHE A N 1
ATOM 1735 C CA . PHE A 1 225 ? 6.523 10.266 -13.594 1 97.06 225 PHE A CA 1
ATOM 1736 C C . PHE A 1 225 ? 5.145 10.859 -13.32 1 97.06 225 PHE A C 1
ATOM 1738 O O . PHE A 1 225 ? 4.68 10.867 -12.18 1 97.06 225 PHE A O 1
ATOM 1745 N N . LYS A 1 226 ? 4.551 11.352 -14.391 1 95.44 226 LYS A N 1
ATOM 1746 C CA . LYS A 1 226 ? 3.107 11.562 -14.422 1 95.44 226 LYS A CA 1
ATOM 1747 C C . LYS A 1 226 ? 2.393 10.375 -15.062 1 95.44 226 LYS A C 1
ATOM 1749 O O . LYS A 1 226 ? 3.027 9.531 -15.695 1 95.44 226 LYS A O 1
ATOM 1754 N N . ILE A 1 227 ? 1.113 10.281 -14.797 1 92.69 227 ILE A N 1
ATOM 1755 C CA . ILE A 1 227 ? 0.322 9.234 -15.438 1 92.69 227 ILE A CA 1
ATOM 1756 C C . ILE A 1 227 ? 0.259 9.477 -16.938 1 92.69 227 ILE A C 1
ATOM 1758 O O . ILE A 1 227 ? 0.342 10.625 -17.391 1 92.69 227 ILE A O 1
ATOM 1762 N N . GLY A 1 228 ? 0.208 8.414 -17.703 1 93.62 228 GLY A N 1
ATOM 1763 C CA . GLY A 1 228 ? 0.194 8.508 -19.156 1 93.62 228 GLY A CA 1
ATOM 1764 C C . GLY A 1 228 ? -1.19 8.336 -19.75 1 93.62 228 GLY A C 1
ATOM 1765 O O . GLY A 1 228 ? -2.178 8.812 -19.188 1 93.62 228 GLY A O 1
ATOM 1766 N N . SER A 1 229 ? -1.244 7.754 -20.938 1 91.12 229 SER A N 1
ATOM 1767 C CA . SER A 1 229 ? -2.49 7.566 -21.672 1 91.12 229 SER A CA 1
ATOM 1768 C C . SER A 1 229 ? -3.289 6.391 -21.125 1 91.12 229 SER A C 1
ATOM 1770 O O . SER A 1 229 ? -2.711 5.406 -20.656 1 91.12 229 SER A O 1
ATOM 1772 N N . PRO A 1 230 ? -4.605 6.488 -21.156 1 94.5 230 PRO A N 1
ATOM 1773 C CA . PRO A 1 230 ? -5.438 5.344 -20.781 1 94.5 230 PRO A CA 1
ATOM 1774 C C . PRO A 1 230 ? -5.258 4.148 -21.703 1 94.5 230 PRO A C 1
ATOM 1776 O O . PRO A 1 230 ? -4.914 4.32 -22.875 1 94.5 230 PRO A O 1
ATOM 1779 N N . ILE A 1 231 ? -5.398 2.965 -21.125 1 93.94 231 ILE A N 1
ATOM 1780 C CA . ILE A 1 231 ? -5.406 1.737 -21.906 1 93.94 231 ILE A CA 1
ATOM 1781 C C . ILE A 1 231 ? -6.844 1.363 -22.266 1 93.94 231 ILE A C 1
ATOM 1783 O O . ILE A 1 231 ? -7.707 1.29 -21.391 1 93.94 231 ILE A O 1
ATOM 1787 N N . GLU A 1 232 ? -7.211 1.411 -23.5 1 79.06 232 GLU A N 1
ATOM 1788 C CA . GLU A 1 232 ? -8.562 1.154 -23.984 1 79.06 232 GLU A CA 1
ATOM 1789 C C . GLU A 1 232 ? -8.938 -0.314 -23.812 1 79.06 232 GLU A C 1
ATOM 1791 O O . GLU A 1 232 ? -8.078 -1.193 -23.875 1 79.06 232 GLU A O 1
ATOM 1796 N N . MET B 1 1 ? -42.781 13.688 26.062 1 38.12 1 MET B N 1
ATOM 1797 C CA . MET B 1 1 ? -41.844 14.789 25.828 1 38.12 1 MET B CA 1
ATOM 1798 C C . MET B 1 1 ? -40.406 14.289 25.859 1 38.12 1 MET B C 1
ATOM 1800 O O . MET B 1 1 ? -39.938 13.789 26.875 1 38.12 1 MET B O 1
ATOM 1804 N N . LEU B 1 2 ? -39.906 13.875 24.766 1 55.5 2 LEU B N 1
ATOM 1805 C CA . LEU B 1 2 ? -38.531 13.414 24.766 1 55.5 2 LEU B CA 1
ATOM 1806 C C . LEU B 1 2 ? -37.594 14.445 25.391 1 55.5 2 LEU B C 1
ATOM 1808 O O . LEU B 1 2 ? -37.688 15.641 25.078 1 55.5 2 LEU B O 1
ATOM 1812 N N . SER B 1 3 ? -37.094 14.273 26.547 1 58.44 3 SER B N 1
ATOM 1813 C CA . SER B 1 3 ? -36.281 15.219 27.312 1 58.44 3 SER B CA 1
ATOM 1814 C C . SER B 1 3 ? -35.188 15.852 26.453 1 58.44 3 SER B C 1
ATOM 1816 O O . SER B 1 3 ? -34.75 15.258 25.469 1 58.44 3 SER B O 1
ATOM 1818 N N . ARG B 1 4 ? -35.062 17.188 26.562 1 63.97 4 ARG B N 1
ATOM 1819 C CA . ARG B 1 4 ? -34.094 18.047 25.922 1 63.97 4 ARG B CA 1
ATOM 1820 C C . ARG B 1 4 ? -32.75 17.328 25.781 1 63.97 4 ARG B C 1
ATOM 1822 O O . ARG B 1 4 ? -32.031 17.516 24.781 1 63.97 4 ARG B O 1
ATOM 1829 N N . SER B 1 5 ? -32.438 16.359 26.719 1 67.44 5 SER B N 1
ATOM 1830 C CA . SER B 1 5 ? -31.188 15.617 26.719 1 67.44 5 SER B CA 1
ATOM 1831 C C . SER B 1 5 ? -31.156 14.594 25.594 1 67.44 5 SER B C 1
ATOM 1833 O O . SER B 1 5 ? -30.125 14.406 24.953 1 67.44 5 SER B O 1
ATOM 1835 N N . VAL B 1 6 ? -32.344 14.141 25.359 1 67.69 6 VAL B N 1
ATOM 1836 C CA . VAL B 1 6 ? -32.406 13.117 24.328 1 67.69 6 VAL B CA 1
ATOM 1837 C C . VAL B 1 6 ? -32.312 13.766 22.953 1 67.69 6 VAL B C 1
ATOM 1839 O O . VAL B 1 6 ? -31.625 13.234 22.062 1 67.69 6 VAL B O 1
ATOM 1842 N N . ILE B 1 7 ? -32.844 14.922 22.906 1 67.56 7 ILE B N 1
ATOM 1843 C CA . ILE B 1 7 ? -32.844 15.641 21.641 1 67.56 7 ILE B CA 1
ATOM 1844 C C . ILE B 1 7 ? -31.406 16.094 21.328 1 67.56 7 ILE B C 1
ATOM 1846 O O . ILE B 1 7 ? -30.969 16 20.172 1 67.56 7 ILE B O 1
ATOM 1850 N N . THR B 1 8 ? -30.672 16.562 22.344 1 69.94 8 THR B N 1
ATOM 1851 C CA . THR B 1 8 ? -29.297 16.984 22.172 1 69.94 8 THR B CA 1
ATOM 1852 C C . THR B 1 8 ? -28.406 15.805 21.781 1 69.94 8 THR B C 1
ATOM 1854 O O . THR B 1 8 ? -27.562 15.922 20.891 1 69.94 8 THR B O 1
ATOM 1857 N N . LEU B 1 9 ? -28.625 14.719 22.375 1 70.44 9 LEU B N 1
ATOM 1858 C CA . LEU B 1 9 ? -27.859 13.516 22.062 1 70.44 9 LEU B CA 1
ATOM 1859 C C . LEU B 1 9 ? -28.141 13.039 20.641 1 70.44 9 LEU B C 1
ATOM 1861 O O . LEU B 1 9 ? -27.234 12.602 19.938 1 70.44 9 LEU B O 1
ATOM 1865 N N . GLN B 1 10 ? -29.438 13.188 20.359 1 66.88 10 GLN B N 1
ATOM 1866 C CA . GLN B 1 10 ? -29.812 12.781 19.016 1 66.88 10 GLN B CA 1
ATOM 1867 C C . GLN B 1 10 ? -29.203 13.719 17.969 1 66.88 10 GLN B C 1
ATOM 1869 O O . GLN B 1 10 ? -28.766 13.273 16.906 1 66.88 10 GLN B O 1
ATOM 1874 N N . ARG B 1 11 ? -29.172 15.016 18.281 1 69.94 11 ARG B N 1
ATOM 1875 C CA . ARG B 1 11 ? -28.578 15.984 17.375 1 69.94 11 ARG B CA 1
ATOM 1876 C C . ARG B 1 11 ? -27.078 15.766 17.234 1 69.94 11 ARG B C 1
ATOM 1878 O O . ARG B 1 11 ? -26.531 15.844 16.125 1 69.94 11 ARG B O 1
ATOM 1885 N N . ASP B 1 12 ? -26.438 15.516 18.391 1 68.81 12 ASP B N 1
ATOM 1886 C CA . ASP B 1 12 ? -25 15.258 18.375 1 68.81 12 ASP B CA 1
ATOM 1887 C C . ASP B 1 12 ? -24.688 13.984 17.594 1 68.81 12 ASP B C 1
ATOM 1889 O O . ASP B 1 12 ? -23.703 13.938 16.859 1 68.81 12 ASP B O 1
ATOM 1893 N N . ALA B 1 13 ? -25.594 13.094 17.766 1 69 13 ALA B N 1
ATOM 1894 C CA . ALA B 1 13 ? -25.422 11.852 17.016 1 69 13 ALA B CA 1
ATOM 1895 C C . ALA B 1 13 ? -25.609 12.078 15.523 1 69 13 ALA B C 1
ATOM 1897 O O . ALA B 1 13 ? -24.859 11.523 14.711 1 69 13 ALA B O 1
ATOM 1898 N N . LEU B 1 14 ? -26.484 12.812 15.148 1 69.81 14 LEU B N 1
ATOM 1899 C CA . LEU B 1 14 ? -26.75 13.102 13.75 1 69.81 14 LEU B CA 1
ATOM 1900 C C . LEU B 1 14 ? -25.609 13.898 13.125 1 69.81 14 LEU B C 1
ATOM 1902 O O . LEU B 1 14 ? -25.234 13.664 11.977 1 69.81 14 LEU B O 1
ATOM 1906 N N . ARG B 1 15 ? -25.141 14.859 13.945 1 70.88 15 ARG B N 1
ATOM 1907 C CA . ARG B 1 15 ? -24.016 15.664 13.469 1 70.88 15 ARG B CA 1
ATOM 1908 C C . ARG B 1 15 ? -22.781 14.797 13.234 1 70.88 15 ARG B C 1
ATOM 1910 O O . ARG B 1 15 ? -22.078 14.969 12.242 1 70.88 15 ARG B O 1
ATOM 1917 N N . GLN B 1 16 ? -22.594 13.945 14.141 1 73.75 16 GLN B N 1
ATOM 1918 C CA . GLN B 1 16 ? -21.453 13.047 14 1 73.75 16 GLN B CA 1
ATOM 1919 C C . GLN B 1 16 ? -21.625 12.125 12.797 1 73.75 16 GLN B C 1
ATOM 1921 O O . GLN B 1 16 ? -20.672 11.898 12.039 1 73.75 16 GLN B O 1
ATOM 1926 N N . TYR B 1 17 ? -22.766 11.672 12.648 1 71.06 17 TYR B N 1
ATOM 1927 C CA . TYR B 1 17 ? -23.078 10.812 11.508 1 71.06 17 TYR B CA 1
ATOM 1928 C C . TYR B 1 17 ? -22.859 11.547 10.195 1 71.06 17 TYR B C 1
ATOM 1930 O O . TYR B 1 17 ? -22.281 10.992 9.258 1 71.06 17 TYR B O 1
ATOM 1938 N N . TYR B 1 18 ? -23.328 12.711 10.195 1 73.31 18 TYR B N 1
ATOM 1939 C CA . TYR B 1 18 ? -23.188 13.508 8.984 1 73.31 18 TYR B CA 1
ATOM 1940 C C . TYR B 1 18 ? -21.734 13.82 8.695 1 73.31 18 TYR B C 1
ATOM 1942 O O . TYR B 1 18 ? -21.297 13.758 7.547 1 73.31 18 TYR B O 1
ATOM 1950 N N . SER B 1 19 ? -21.062 14.188 9.742 1 78.12 19 SER B N 1
ATOM 1951 C CA . SER B 1 19 ? -19.641 14.5 9.594 1 78.12 19 SER B CA 1
ATOM 1952 C C . SER B 1 19 ? -18.859 13.289 9.094 1 78.12 19 SER B C 1
ATOM 1954 O O . SER B 1 19 ? -18 13.414 8.227 1 78.12 19 SER B O 1
ATOM 1956 N N . HIS B 1 20 ? -19.281 12.156 9.547 1 79.56 20 HIS B N 1
ATOM 1957 C CA . HIS B 1 20 ? -18.641 10.922 9.109 1 79.56 20 HIS B CA 1
ATOM 1958 C C . HIS B 1 20 ? -18.938 10.625 7.648 1 79.56 20 HIS B C 1
ATOM 1960 O O . HIS B 1 20 ? -18.047 10.219 6.898 1 79.56 20 HIS B O 1
ATOM 1966 N N . TYR B 1 21 ? -20.141 10.852 7.332 1 81.5 21 TYR B N 1
ATOM 1967 C CA . TYR B 1 21 ? -20.562 10.609 5.957 1 81.5 21 TYR B CA 1
ATOM 1968 C C . TYR B 1 21 ? -19.812 11.531 4.988 1 81.5 21 TYR B C 1
ATOM 1970 O O . TYR B 1 21 ? -19.344 11.086 3.941 1 81.5 21 TYR B O 1
ATOM 1978 N N . VAL B 1 22 ? -19.688 12.75 5.367 1 82.06 22 VAL B N 1
ATOM 1979 C CA . VAL B 1 22 ? -19 13.727 4.52 1 82.06 22 VAL B CA 1
ATOM 1980 C C . VAL B 1 22 ? -17.531 13.352 4.379 1 82.06 22 VAL B C 1
ATOM 1982 O O . VAL B 1 22 ? -16.969 13.406 3.283 1 82.06 22 VAL B O 1
ATOM 1985 N N . THR B 1 23 ? -16.984 12.93 5.418 1 88.38 23 THR B N 1
ATOM 1986 C CA . THR B 1 23 ? -15.586 12.539 5.391 1 88.38 23 THR B CA 1
ATOM 1987 C C . THR B 1 23 ? -15.383 11.289 4.527 1 88.38 23 THR B C 1
ATOM 1989 O O . THR B 1 23 ? -14.406 11.195 3.787 1 88.38 23 THR B O 1
ATOM 1992 N N . GLN B 1 24 ? -16.328 10.414 4.543 1 91.44 24 GLN B N 1
ATOM 1993 C CA . GLN B 1 24 ? -16.234 9.195 3.74 1 91.44 24 GLN B CA 1
ATOM 1994 C C . GLN B 1 24 ? -16.297 9.516 2.25 1 91.44 24 GLN B C 1
ATOM 1996 O O . GLN B 1 24 ? -15.5 8.992 1.464 1 91.44 24 GLN B O 1
ATOM 2001 N N . GLN B 1 25 ? -17.234 10.391 1.937 1 92.69 25 GLN B N 1
ATOM 2002 C CA . GLN B 1 25 ? -17.375 10.766 0.532 1 92.69 25 GLN B CA 1
ATOM 2003 C C . GLN B 1 25 ? -16.141 11.508 0.032 1 92.69 25 GLN B C 1
ATOM 2005 O O . GLN B 1 25 ? -15.633 11.227 -1.061 1 92.69 25 GLN B O 1
ATOM 2010 N N . LYS B 1 26 ? -15.672 12.391 0.854 1 93.62 26 LYS B N 1
ATOM 2011 C CA . LYS B 1 26 ? -14.477 13.148 0.492 1 93.62 26 LYS B CA 1
ATOM 2012 C C . LYS B 1 26 ? -13.266 12.227 0.37 1 93.62 26 LYS B C 1
ATOM 2014 O O . LYS B 1 26 ? -12.414 12.43 -0.494 1 93.62 26 LYS B O 1
ATOM 2019 N N . PHE B 1 27 ? -13.258 11.273 1.199 1 96.56 27 PHE B N 1
ATOM 2020 C CA . PHE B 1 27 ? -12.164 10.32 1.174 1 96.56 27 PHE B CA 1
ATOM 2021 C C . PHE B 1 27 ? -12.172 9.516 -0.121 1 96.56 27 PHE B C 1
ATOM 2023 O O . PHE B 1 27 ? -11.141 9.375 -0.78 1 96.56 27 PHE B O 1
ATOM 2030 N N . LYS B 1 28 ? -13.312 9.023 -0.522 1 94.75 28 LYS B N 1
ATOM 2031 C CA . LYS B 1 28 ? -13.445 8.273 -1.765 1 94.75 28 LYS B CA 1
ATOM 2032 C C . LYS B 1 28 ? -13.016 9.109 -2.967 1 94.75 28 LYS B C 1
ATOM 2034 O O . LYS B 1 28 ? -12.281 8.633 -3.83 1 94.75 28 LYS B O 1
ATOM 2039 N N . GLU B 1 29 ? -13.477 10.281 -2.902 1 93.38 29 GLU B N 1
ATOM 2040 C CA . GLU B 1 29 ? -13.125 11.188 -3.99 1 93.38 29 GLU B CA 1
ATOM 2041 C C . GLU B 1 29 ? -11.625 11.461 -4.02 1 93.38 29 GLU B C 1
ATOM 2043 O O . GLU B 1 29 ? -11.008 11.453 -5.086 1 93.38 29 GLU B O 1
ATOM 2048 N N . THR B 1 30 ? -11.062 11.711 -2.896 1 95.12 30 THR B N 1
ATOM 2049 C CA . THR B 1 30 ? -9.648 12.039 -2.771 1 95.12 30 THR B CA 1
ATOM 2050 C C . THR B 1 30 ? -8.781 10.875 -3.244 1 95.12 30 THR B C 1
ATOM 2052 O O . THR B 1 30 ? -7.875 11.055 -4.059 1 95.12 30 THR B O 1
ATOM 2055 N N . MET B 1 31 ? -9.125 9.664 -2.814 1 95.69 31 MET B N 1
ATOM 2056 C CA . MET B 1 31 ? -8.281 8.516 -3.133 1 95.69 31 MET B CA 1
ATOM 2057 C C . MET B 1 31 ? -8.484 8.078 -4.582 1 95.69 31 MET B C 1
ATOM 2059 O O . MET B 1 31 ? -7.641 7.371 -5.141 1 95.69 31 MET B O 1
ATOM 2063 N N . SER B 1 32 ? -9.594 8.516 -5.215 1 94.81 32 SER B N 1
ATOM 2064 C CA . SER B 1 32 ? -9.812 8.227 -6.625 1 94.81 32 SER B CA 1
ATOM 2065 C C . SER B 1 32 ? -8.945 9.109 -7.516 1 94.81 32 SER B C 1
ATOM 2067 O O . SER B 1 32 ? -8.789 8.836 -8.711 1 94.81 32 SER B O 1
ATOM 2069 N N . ARG B 1 33 ? -8.297 10.117 -6.91 1 93.25 33 ARG B N 1
ATOM 2070 C CA . ARG B 1 33 ? -7.527 11.086 -7.684 1 93.25 33 ARG B CA 1
ATOM 2071 C C . ARG B 1 33 ? -6.094 10.609 -7.887 1 93.25 33 ARG B C 1
ATOM 2073 O O . ARG B 1 33 ? -5.352 11.18 -8.695 1 93.25 33 ARG B O 1
ATOM 2080 N N . ILE B 1 34 ? -5.707 9.594 -7.191 1 94.44 34 ILE B N 1
ATOM 2081 C CA . ILE B 1 34 ? -4.324 9.141 -7.305 1 94.44 34 ILE B CA 1
ATOM 2082 C C . ILE B 1 34 ? -4.281 7.793 -8.023 1 94.44 34 ILE B C 1
ATOM 2084 O O . ILE B 1 34 ? -5.246 7.027 -7.977 1 94.44 34 ILE B O 1
ATOM 2088 N N . SER B 1 35 ? -3.154 7.555 -8.695 1 96.38 35 SER B N 1
ATOM 2089 C CA . SER B 1 35 ? -2.963 6.293 -9.406 1 96.38 35 SER B CA 1
ATOM 2090 C C . SER B 1 35 ? -2.369 5.23 -8.484 1 96.38 35 SER B C 1
ATOM 2092 O O . SER B 1 35 ? -1.499 5.531 -7.66 1 96.38 35 SER B O 1
ATOM 2094 N N . ASN B 1 36 ? -2.875 4.055 -8.609 1 96.38 36 ASN B N 1
ATOM 2095 C CA . ASN B 1 36 ? -2.354 2.908 -7.875 1 96.38 36 ASN B CA 1
ATOM 2096 C C . ASN B 1 36 ? -1.939 1.781 -8.82 1 96.38 36 ASN B C 1
ATOM 2098 O O . ASN B 1 36 ? -2.504 1.635 -9.906 1 96.38 36 ASN B O 1
ATOM 2102 N N . GLN B 1 37 ? -0.928 1.067 -8.352 1 97.06 37 GLN B N 1
ATOM 2103 C CA . GLN B 1 37 ? -0.553 -0.15 -9.07 1 97.06 37 GLN B CA 1
ATOM 2104 C C . GLN B 1 37 ? -1.644 -1.211 -8.953 1 97.06 37 GLN B C 1
ATOM 2106 O O . GLN B 1 37 ? -2.25 -1.375 -7.895 1 97.06 37 GLN B O 1
ATOM 2111 N N . VAL B 1 38 ? -1.882 -1.893 -10.062 1 98 38 VAL B N 1
ATOM 2112 C CA . VAL B 1 38 ? -2.842 -2.99 -10.078 1 98 38 VAL B CA 1
ATOM 2113 C C . VAL B 1 38 ? -2.105 -4.32 -10.234 1 98 38 VAL B C 1
ATOM 2115 O O . VAL B 1 38 ? -1.351 -4.508 -11.188 1 98 38 VAL B O 1
ATOM 2118 N N . MET B 1 39 ? -2.35 -5.23 -9.32 1 98.56 39 MET B N 1
ATOM 2119 C CA . MET B 1 39 ? -1.778 -6.574 -9.359 1 98.56 39 MET B CA 1
ATOM 2120 C C . MET B 1 39 ? -2.863 -7.633 -9.195 1 98.56 39 MET B C 1
ATOM 2122 O O . MET B 1 39 ? -3.99 -7.316 -8.812 1 98.56 39 MET B O 1
ATOM 2126 N N . ILE B 1 40 ? -2.559 -8.844 -9.531 1 98.75 40 ILE B N 1
ATOM 2127 C CA . ILE B 1 40 ? -3.49 -9.961 -9.367 1 98.75 40 ILE B CA 1
ATOM 2128 C C . ILE B 1 40 ? -2.885 -11 -8.43 1 98.75 40 ILE B C 1
ATOM 2130 O O . ILE B 1 40 ? -1.777 -11.484 -8.664 1 98.75 40 ILE B O 1
ATOM 2134 N N . LEU B 1 41 ? -3.594 -11.258 -7.367 1 98.81 41 LEU B N 1
ATOM 2135 C CA . LEU B 1 41 ? -3.219 -12.32 -6.441 1 98.81 41 LEU B CA 1
ATOM 2136 C C . LEU B 1 41 ? -3.988 -13.602 -6.742 1 98.81 41 LEU B C 1
ATOM 2138 O O . LEU B 1 41 ? -5.211 -13.578 -6.91 1 98.81 41 LEU B O 1
ATOM 2142 N N . THR B 1 42 ? -3.266 -14.703 -6.902 1 98.69 42 THR B N 1
ATOM 2143 C CA . THR B 1 42 ? -3.891 -16.016 -7.016 1 98.69 42 THR B CA 1
ATOM 2144 C C . THR B 1 42 ? -3.422 -16.938 -5.895 1 98.69 42 THR B C 1
ATOM 2146 O O . THR B 1 42 ? -2.346 -16.734 -5.328 1 98.69 42 THR B O 1
ATOM 2149 N N . THR B 1 43 ? -4.238 -17.828 -5.531 1 97.75 43 THR B N 1
ATOM 2150 C CA . THR B 1 43 ? -3.91 -18.812 -4.508 1 97.75 43 THR B CA 1
ATOM 2151 C C . THR B 1 43 ? -4.527 -20.172 -4.848 1 97.75 43 THR B C 1
ATOM 2153 O O . THR B 1 43 ? -5.09 -20.344 -5.93 1 97.75 43 THR B O 1
ATOM 2156 N N . SER B 1 44 ? -4.273 -21.172 -3.98 1 95.94 44 SER B N 1
ATOM 2157 C CA . SER B 1 44 ? -4.762 -22.531 -4.227 1 95.94 44 SER B CA 1
ATOM 2158 C C . SER B 1 44 ? -6.266 -22.531 -4.457 1 95.94 44 SER B C 1
ATOM 2160 O O . SER B 1 44 ? -6.938 -21.516 -4.273 1 95.94 44 SER B O 1
ATOM 2162 N N . SER B 1 45 ? -6.781 -23.641 -5.012 1 95.38 45 SER B N 1
ATOM 2163 C CA . SER B 1 45 ? -8.203 -23.859 -5.289 1 95.38 45 SER B CA 1
ATOM 2164 C C . SER B 1 45 ? -8.711 -22.875 -6.344 1 95.38 45 SER B C 1
ATOM 2166 O O . SER B 1 45 ? -9.867 -22.469 -6.301 1 95.38 45 SER B O 1
ATOM 2168 N N . MET B 1 46 ? -7.832 -22.375 -7.18 1 96.31 46 MET B N 1
ATOM 2169 C CA . MET B 1 46 ? -8.148 -21.547 -8.336 1 96.31 46 MET B CA 1
ATOM 2170 C C . MET B 1 46 ? -8.859 -20.266 -7.914 1 96.31 46 MET B C 1
ATOM 2172 O O . MET B 1 46 ? -9.844 -19.859 -8.531 1 96.31 46 MET B O 1
ATOM 2176 N N . LYS B 1 47 ? -8.453 -19.719 -6.797 1 95.81 47 LYS B N 1
ATOM 2177 C CA . LYS B 1 47 ? -8.977 -18.438 -6.328 1 95.81 47 LYS B CA 1
ATOM 2178 C C . LYS B 1 47 ? -8.016 -17.297 -6.676 1 95.81 47 LYS B C 1
ATOM 2180 O O . LYS B 1 47 ? -6.812 -17.516 -6.809 1 95.81 47 LYS B O 1
ATOM 2185 N N . GLY B 1 48 ? -8.578 -16.125 -6.82 1 97.25 48 GLY B N 1
ATOM 2186 C CA . GLY B 1 48 ? -7.758 -14.945 -7.082 1 97.25 48 GLY B CA 1
ATOM 2187 C C . GLY B 1 48 ? -8.539 -13.641 -7 1 97.25 48 GLY B C 1
ATOM 2188 O O . GLY B 1 48 ? -9.773 -13.656 -7.004 1 97.25 48 GLY B O 1
ATOM 2189 N N . VAL B 1 49 ? -7.828 -12.609 -6.941 1 97.69 49 VAL B N 1
ATOM 2190 C CA . VAL B 1 49 ? -8.438 -11.289 -6.801 1 97.69 49 VAL B CA 1
ATOM 2191 C C . VAL B 1 49 ? -7.484 -10.219 -7.34 1 97.69 49 VAL B C 1
ATOM 2193 O O . VAL B 1 49 ? -6.266 -10.352 -7.223 1 97.69 49 VAL B O 1
ATOM 2196 N N . THR B 1 50 ? -8.062 -9.211 -7.969 1 98.19 50 THR B N 1
ATOM 2197 C CA . THR B 1 50 ? -7.32 -8 -8.297 1 98.19 50 THR B CA 1
ATOM 2198 C C . THR B 1 50 ? -7.184 -7.098 -7.078 1 98.19 50 THR B C 1
ATOM 2200 O O . THR B 1 50 ? -8.148 -6.895 -6.34 1 98.19 50 THR B O 1
ATOM 2203 N N . LEU B 1 51 ? -5.984 -6.633 -6.805 1 96.5 51 LEU B N 1
ATOM 2204 C CA . LEU B 1 51 ? -5.836 -5.703 -5.691 1 96.5 51 LEU B CA 1
ATOM 2205 C C . LEU B 1 51 ? -4.953 -4.523 -6.086 1 96.5 51 LEU B C 1
ATOM 2207 O O . LEU B 1 51 ? -4.105 -4.645 -6.973 1 96.5 51 LEU B O 1
ATOM 2211 N N . GLY B 1 52 ? -5.176 -3.389 -5.441 1 97.12 52 GLY B N 1
ATOM 2212 C CA . GLY B 1 52 ? -4.414 -2.164 -5.613 1 97.12 52 GLY B CA 1
ATOM 2213 C C . GLY B 1 52 ? -3.662 -1.748 -4.359 1 97.12 52 GLY B C 1
ATOM 2214 O O . GLY B 1 52 ? -3.086 -0.66 -4.309 1 97.12 52 GLY B O 1
ATOM 2215 N N . SER B 1 53 ? -3.598 -2.635 -3.406 1 97.81 53 SER B N 1
ATOM 2216 C CA . SER B 1 53 ? -3.059 -2.258 -2.104 1 97.81 53 SER B CA 1
ATOM 2217 C C . SER B 1 53 ? -1.689 -2.887 -1.869 1 97.81 53 SER B C 1
ATOM 2219 O O . SER B 1 53 ? -1.067 -2.662 -0.829 1 97.81 53 SER B O 1
ATOM 2221 N N . ALA B 1 54 ? -1.172 -3.719 -2.791 1 98.25 54 ALA B N 1
ATOM 2222 C CA . ALA B 1 54 ? 0.067 -4.457 -2.559 1 98.25 54 ALA B CA 1
ATOM 2223 C C . ALA B 1 54 ? 1.275 -3.525 -2.592 1 98.25 54 ALA B C 1
ATOM 2225 O O . ALA B 1 54 ? 1.392 -2.682 -3.484 1 98.25 54 ALA B O 1
ATOM 2226 N N . THR B 1 55 ? 2.115 -3.648 -1.598 1 97.44 55 THR B N 1
ATOM 2227 C CA . THR B 1 55 ? 3.342 -2.861 -1.523 1 97.44 55 THR B CA 1
ATOM 2228 C C . THR B 1 55 ? 4.5 -3.711 -1.012 1 97.44 55 THR B C 1
ATOM 2230 O O . THR B 1 55 ? 4.285 -4.734 -0.357 1 97.44 55 THR B O 1
ATOM 2233 N N . SER B 1 56 ? 5.699 -3.301 -1.4 1 96.94 56 SER B N 1
ATOM 2234 C CA . SER B 1 56 ? 6.875 -3.859 -0.743 1 96.94 56 SER B CA 1
ATOM 2235 C C . SER B 1 56 ? 6.902 -3.504 0.74 1 96.94 56 SER B C 1
ATOM 2237 O O . SER B 1 56 ? 6.559 -2.385 1.121 1 96.94 56 SER B O 1
ATOM 2239 N N . LEU B 1 57 ? 7.281 -4.477 1.554 1 96.69 57 LEU B N 1
ATOM 2240 C CA . LEU B 1 57 ? 7.281 -4.234 2.992 1 96.69 57 LEU B CA 1
ATOM 2241 C C . LEU B 1 57 ? 8.703 -4.199 3.539 1 96.69 57 LEU B C 1
ATOM 2243 O O . LEU B 1 57 ? 9.094 -3.242 4.211 1 96.69 57 LEU B O 1
ATOM 2247 N N . ALA B 1 58 ? 9.445 -5.246 3.248 1 93.69 58 ALA B N 1
ATOM 2248 C CA . ALA B 1 58 ? 10.789 -5.371 3.807 1 93.69 58 ALA B CA 1
ATOM 2249 C C . ALA B 1 58 ? 11.711 -6.133 2.855 1 93.69 58 ALA B C 1
ATOM 2251 O O . ALA B 1 58 ? 11.242 -6.949 2.059 1 93.69 58 ALA B O 1
ATOM 2252 N N . LEU B 1 59 ? 12.961 -5.82 3.004 1 90 59 LEU B N 1
ATOM 2253 C CA . LEU B 1 59 ? 13.977 -6.539 2.252 1 90 59 LEU B CA 1
ATOM 2254 C C . LEU B 1 59 ? 14.703 -7.547 3.143 1 90 59 LEU B C 1
ATOM 2256 O O . LEU B 1 59 ? 15.117 -8.609 2.672 1 90 59 LEU B O 1
ATOM 2260 N N . GLN B 1 60 ? 14.844 -7.129 4.391 1 83.81 60 GLN B N 1
ATOM 2261 C CA . GLN B 1 60 ? 15.57 -7.949 5.355 1 83.81 60 GLN B CA 1
ATOM 2262 C C . GLN B 1 60 ? 14.648 -8.422 6.48 1 83.81 60 GLN B C 1
ATOM 2264 O O . GLN B 1 60 ? 13.727 -7.703 6.871 1 83.81 60 GLN B O 1
ATOM 2269 N N . PRO B 1 61 ? 14.922 -9.68 7.008 1 81.75 61 PRO B N 1
ATOM 2270 C CA . PRO B 1 61 ? 15.93 -10.656 6.598 1 81.75 61 PRO B CA 1
ATOM 2271 C C . PRO B 1 61 ? 15.578 -11.352 5.281 1 81.75 61 PRO B C 1
ATOM 2273 O O . PRO B 1 61 ? 16.453 -11.867 4.594 1 81.75 61 PRO B O 1
ATOM 2276 N N . ARG B 1 62 ? 14.32 -11.406 5.035 1 88.12 62 ARG B N 1
ATOM 2277 C CA . ARG B 1 62 ? 13.797 -11.898 3.764 1 88.12 62 ARG B CA 1
ATOM 2278 C C . ARG B 1 62 ? 12.836 -10.891 3.143 1 88.12 62 ARG B C 1
ATOM 2280 O O . ARG B 1 62 ? 12.141 -10.164 3.857 1 88.12 62 ARG B O 1
ATOM 2287 N N . PRO B 1 63 ? 12.758 -10.914 1.789 1 95.44 63 PRO B N 1
ATOM 2288 C CA . PRO B 1 63 ? 11.812 -9.984 1.173 1 95.44 63 PRO B CA 1
ATOM 2289 C C . PRO B 1 63 ? 10.359 -10.289 1.552 1 95.44 63 PRO B C 1
ATOM 2291 O O . PRO B 1 63 ? 9.969 -11.453 1.604 1 95.44 63 PRO B O 1
ATOM 2294 N N . MET B 1 64 ? 9.664 -9.258 1.864 1 96.19 64 MET B N 1
ATOM 2295 C CA . MET B 1 64 ? 8.266 -9.367 2.254 1 96.19 64 MET B CA 1
ATOM 2296 C C . MET B 1 64 ? 7.41 -8.344 1.514 1 96.19 64 MET B C 1
ATOM 2298 O O . MET B 1 64 ? 7.879 -7.25 1.203 1 96.19 64 MET B O 1
ATOM 2302 N N . ILE B 1 65 ? 6.207 -8.703 1.244 1 98 65 ILE B N 1
ATOM 2303 C CA . ILE B 1 65 ? 5.203 -7.793 0.705 1 98 65 ILE B CA 1
ATOM 2304 C C . ILE B 1 65 ? 4.012 -7.719 1.655 1 98 65 ILE B C 1
ATOM 2306 O O . ILE B 1 65 ? 3.869 -8.562 2.547 1 98 65 ILE B O 1
ATOM 2310 N N . GLN B 1 66 ? 3.248 -6.703 1.484 1 97.81 66 GLN B N 1
ATOM 2311 C CA . GLN B 1 66 ? 2.021 -6.496 2.246 1 97.81 66 GLN B CA 1
ATOM 2312 C C . GLN B 1 66 ? 0.854 -6.145 1.326 1 97.81 66 GLN B C 1
ATOM 2314 O O . GLN B 1 66 ? 1.032 -5.441 0.329 1 97.81 66 GLN B O 1
ATOM 2319 N N . PHE B 1 67 ? -0.378 -6.609 1.657 1 98.31 67 PHE B N 1
ATOM 2320 C CA . PHE B 1 67 ? -1.6 -6.234 0.954 1 98.31 67 PHE B CA 1
ATOM 2321 C C . PHE B 1 67 ? -2.811 -6.348 1.872 1 98.31 67 PHE B C 1
ATOM 2323 O O . PHE B 1 67 ? -2.725 -6.941 2.951 1 98.31 67 PHE B O 1
ATOM 2330 N N . ASN B 1 68 ? -3.926 -5.77 1.391 1 97.75 68 ASN B N 1
ATOM 2331 C CA . ASN B 1 68 ? -5.156 -5.781 2.17 1 97.75 68 ASN B CA 1
ATOM 2332 C C . ASN B 1 68 ? -6.266 -6.551 1.458 1 97.75 68 ASN B C 1
ATOM 2334 O O . ASN B 1 68 ? -6.367 -6.512 0.23 1 97.75 68 ASN B O 1
ATOM 2338 N N . LEU B 1 69 ? -7.082 -7.246 2.266 1 96.31 69 LEU B N 1
ATOM 2339 C CA . LEU B 1 69 ? -8.297 -7.871 1.764 1 96.31 69 LEU B CA 1
ATOM 2340 C C . LEU B 1 69 ? -9.508 -7.43 2.578 1 96.31 69 LEU B C 1
ATOM 2342 O O . LEU B 1 69 ? -9.445 -7.367 3.807 1 96.31 69 LEU B O 1
ATOM 2346 N N . GLN B 1 70 ? -10.523 -7.074 1.856 1 94.75 70 GLN B N 1
ATOM 2347 C CA . GLN B 1 70 ? -11.781 -6.781 2.525 1 94.75 70 GLN B CA 1
ATOM 2348 C C . GLN B 1 70 ? -12.57 -8.055 2.795 1 94.75 70 GLN B C 1
ATOM 2350 O O . GLN B 1 70 ? -12.656 -8.938 1.935 1 94.75 70 GLN B O 1
ATOM 2355 N N . LEU B 1 71 ? -13.18 -8.18 4.016 1 91.56 71 LEU B N 1
ATOM 2356 C CA . LEU B 1 71 ? -14.008 -9.312 4.398 1 91.56 71 LEU B CA 1
ATOM 2357 C C . LEU B 1 71 ? -15.484 -9.031 4.137 1 91.56 71 LEU B C 1
ATOM 2359 O O . LEU B 1 71 ? -15.922 -7.883 4.25 1 91.56 71 LEU B O 1
ATOM 2363 N N . PRO B 1 72 ? -16.328 -10.055 3.814 1 91.56 72 PRO B N 1
ATOM 2364 C CA . PRO B 1 72 ? -15.906 -11.445 3.611 1 91.56 72 PRO B CA 1
ATOM 2365 C C . PRO B 1 72 ? -15.148 -11.648 2.303 1 91.56 72 PRO B C 1
ATOM 2367 O O . PRO B 1 72 ? -15.328 -10.883 1.354 1 91.56 72 PRO B O 1
ATOM 2370 N N . SER B 1 73 ? -14.211 -12.609 2.248 1 93.06 73 SER B N 1
ATOM 2371 C CA . SER B 1 73 ? -13.359 -12.883 1.096 1 93.06 73 SER B CA 1
ATOM 2372 C C . SER B 1 73 ? -13.031 -14.367 0.986 1 93.06 73 SER B C 1
ATOM 2374 O O . SER B 1 73 ? -12.469 -14.953 1.912 1 93.06 73 SER B O 1
ATOM 2376 N N . PHE B 1 74 ? -13.422 -15 -0.122 1 93.38 74 PHE B N 1
ATOM 2377 C CA . PHE B 1 74 ? -13.078 -16.391 -0.366 1 93.38 74 PHE B CA 1
ATOM 2378 C C . PHE B 1 74 ? -11.57 -16.562 -0.506 1 93.38 74 PHE B C 1
ATOM 2380 O O . PHE B 1 74 ? -11.016 -17.594 -0.116 1 93.38 74 PHE B O 1
ATOM 2387 N N . THR B 1 75 ? -10.914 -15.547 -1.066 1 95.69 75 THR B N 1
ATOM 2388 C CA . THR B 1 75 ? -9.461 -15.562 -1.149 1 95.69 75 THR B CA 1
ATOM 2389 C C . THR B 1 75 ? -8.836 -15.57 0.244 1 95.69 75 THR B C 1
ATOM 2391 O O . THR B 1 75 ? -7.918 -16.344 0.512 1 95.69 75 THR B O 1
ATOM 2394 N N . SER B 1 76 ? -9.344 -14.695 1.128 1 94.69 76 SER B N 1
ATOM 2395 C CA . SER B 1 76 ? -8.867 -14.664 2.506 1 94.69 76 SER B CA 1
ATOM 2396 C C . SER B 1 76 ? -9.016 -16.031 3.172 1 94.69 76 SER B C 1
ATOM 2398 O O . SER B 1 76 ? -8.086 -16.516 3.814 1 94.69 76 SER B O 1
ATOM 2400 N N . GLN B 1 77 ? -10.148 -16.703 3.006 1 93.81 77 GLN B N 1
ATOM 2401 C CA . GLN B 1 77 ? -10.398 -18.016 3.584 1 93.81 77 GLN B CA 1
ATOM 2402 C C . GLN B 1 77 ? -9.359 -19.016 3.123 1 93.81 77 GLN B C 1
ATOM 2404 O O . GLN B 1 77 ? -8.828 -19.781 3.934 1 93.81 77 GLN B O 1
ATOM 2409 N N . GLU B 1 78 ? -9.094 -18.969 1.855 1 93.81 78 GLU B N 1
ATOM 2410 C CA . GLU B 1 78 ? -8.117 -19.906 1.303 1 93.81 78 GLU B CA 1
ATOM 2411 C C . GLU B 1 78 ? -6.715 -19.609 1.821 1 93.81 78 GLU B C 1
ATOM 2413 O O . GLU B 1 78 ? -5.941 -20.531 2.088 1 93.81 78 GLU B O 1
ATOM 2418 N N . LEU B 1 79 ? -6.348 -18.328 1.975 1 94.62 79 LEU B N 1
ATOM 2419 C CA . LEU B 1 79 ? -5.035 -17.953 2.486 1 94.62 79 LEU B CA 1
ATOM 2420 C C . LEU B 1 79 ? -4.863 -18.406 3.932 1 94.62 79 LEU B C 1
ATOM 2422 O O . LEU B 1 79 ? -3.76 -18.766 4.348 1 94.62 79 LEU B O 1
ATOM 2426 N N . HIS B 1 80 ? -5.93 -18.344 4.656 1 92.31 80 HIS B N 1
ATOM 2427 C CA . HIS B 1 80 ? -5.859 -18.812 6.031 1 92.31 80 HIS B CA 1
ATOM 2428 C C . HIS B 1 80 ? -5.613 -20.328 6.082 1 92.31 80 HIS B C 1
ATOM 2430 O O . HIS B 1 80 ? -4.961 -20.812 7.004 1 92.31 80 HIS B O 1
ATOM 2436 N N . LYS B 1 81 ? -6.078 -21.031 5.078 1 89.81 81 LYS B N 1
ATOM 2437 C CA . LYS B 1 81 ? -5.98 -22.484 5.055 1 89.81 81 LYS B CA 1
ATOM 2438 C C . LYS B 1 81 ? -4.625 -22.938 4.516 1 89.81 81 LYS B C 1
ATOM 2440 O O . LYS B 1 81 ? -4.008 -23.859 5.062 1 89.81 81 LYS B O 1
ATOM 2445 N N . ARG B 1 82 ? -4.145 -22.297 3.447 1 91.12 82 ARG B N 1
ATOM 2446 C CA . ARG B 1 82 ? -3.023 -22.859 2.709 1 91.12 82 ARG B CA 1
ATOM 2447 C C . ARG B 1 82 ? -1.798 -21.953 2.793 1 91.12 82 ARG B C 1
ATOM 2449 O O . ARG B 1 82 ? -0.677 -22.391 2.529 1 91.12 82 ARG B O 1
ATOM 2456 N N . ARG B 1 83 ? -1.926 -20.625 2.969 1 92.5 83 ARG B N 1
ATOM 2457 C CA . ARG B 1 83 ? -0.906 -19.641 3.318 1 92.5 83 ARG B CA 1
ATOM 2458 C C . ARG B 1 83 ? 0.011 -19.359 2.133 1 92.5 83 ARG B C 1
ATOM 2460 O O . ARG B 1 83 ? 1.101 -18.797 2.303 1 92.5 83 ARG B O 1
ATOM 2467 N N . LYS B 1 84 ? -0.317 -19.922 0.967 1 96.25 84 LYS B N 1
ATOM 2468 C CA . LYS B 1 84 ? 0.498 -19.672 -0.219 1 96.25 84 LYS B CA 1
ATOM 2469 C C . LYS B 1 84 ? -0.273 -18.844 -1.254 1 96.25 84 LYS B C 1
ATOM 2471 O O . LYS B 1 84 ? -1.47 -19.062 -1.456 1 96.25 84 LYS B O 1
ATOM 2476 N N . PHE B 1 85 ? 0.435 -18 -1.919 1 98.12 85 PHE B N 1
ATOM 2477 C CA . PHE B 1 85 ? -0.18 -17.234 -2.996 1 98.12 85 PHE B CA 1
ATOM 2478 C C . PHE B 1 85 ? 0.867 -16.797 -4.008 1 98.12 85 PHE B C 1
ATOM 2480 O O . PHE B 1 85 ? 2.068 -16.859 -3.738 1 98.12 85 PHE B O 1
ATOM 2487 N N . ALA B 1 86 ? 0.41 -16.484 -5.164 1 98.81 86 ALA B N 1
ATOM 2488 C CA . ALA B 1 86 ? 1.188 -15.828 -6.215 1 98.81 86 ALA B CA 1
ATOM 2489 C C . ALA B 1 86 ? 0.699 -14.398 -6.445 1 98.81 86 ALA B C 1
ATOM 2491 O O . ALA B 1 86 ? -0.504 -14.164 -6.574 1 98.81 86 ALA B O 1
ATOM 2492 N N . LEU B 1 87 ? 1.578 -13.445 -6.434 1 98.88 87 LEU B N 1
ATOM 2493 C CA . LEU B 1 87 ? 1.28 -12.055 -6.762 1 98.88 87 LEU B CA 1
ATOM 2494 C C . LEU B 1 87 ? 1.846 -11.688 -8.133 1 98.88 87 LEU B C 1
ATOM 2496 O O . LEU B 1 87 ? 3.051 -11.797 -8.359 1 98.88 87 LEU B O 1
ATOM 2500 N N . HIS B 1 88 ? 1.016 -11.266 -9.039 1 98.62 88 HIS B N 1
ATOM 2501 C CA . HIS B 1 88 ? 1.382 -11.039 -10.43 1 98.62 88 HIS B CA 1
ATOM 2502 C C . HIS B 1 88 ? 1.531 -9.555 -10.734 1 98.62 88 HIS B C 1
ATOM 2504 O O . HIS B 1 88 ? 0.575 -8.789 -10.586 1 98.62 88 HIS B O 1
ATOM 2510 N N . LEU B 1 89 ? 2.723 -9.133 -11.047 1 97.81 89 LEU B N 1
ATOM 2511 C CA . LEU B 1 89 ? 2.941 -7.816 -11.648 1 97.81 89 LEU B CA 1
ATOM 2512 C C . LEU B 1 89 ? 2.584 -7.824 -13.125 1 97.81 89 LEU B C 1
ATOM 2514 O O . LEU B 1 89 ? 3.131 -8.617 -13.898 1 97.81 89 LEU B O 1
ATOM 2518 N N . MET B 1 90 ? 1.663 -6.93 -13.523 1 97.12 90 MET B N 1
ATOM 2519 C CA . MET B 1 90 ? 1.11 -6.949 -14.875 1 97.12 90 MET B CA 1
ATOM 2520 C C . MET B 1 90 ? 1.693 -5.82 -15.719 1 97.12 90 MET B C 1
ATOM 2522 O O . MET B 1 90 ? 1.79 -4.68 -15.258 1 97.12 90 MET B O 1
ATOM 2526 N N . ALA B 1 91 ? 2.059 -6.168 -16.938 1 95.62 91 ALA B N 1
ATOM 2527 C CA . ALA B 1 91 ? 2.418 -5.121 -17.891 1 95.62 91 ALA B CA 1
ATOM 2528 C C . ALA B 1 91 ? 1.194 -4.309 -18.297 1 95.62 91 ALA B C 1
ATOM 2530 O O . ALA B 1 91 ? 0.064 -4.797 -18.219 1 95.62 91 ALA B O 1
ATOM 2531 N N . PRO B 1 92 ? 1.441 -3.092 -18.688 1 96.38 92 PRO B N 1
ATOM 2532 C CA . PRO B 1 92 ? 0.309 -2.242 -19.062 1 96.38 92 PRO B CA 1
ATOM 2533 C C . PRO B 1 92 ? -0.214 -2.541 -20.469 1 96.38 92 PRO B C 1
ATOM 2535 O O . PRO B 1 92 ? -0.049 -1.725 -21.375 1 96.38 92 PRO B O 1
ATOM 2538 N N . THR B 1 93 ? -0.907 -3.639 -20.703 1 96 93 THR B N 1
ATOM 2539 C CA . THR B 1 93 ? -1.443 -4.094 -21.984 1 96 93 THR B CA 1
ATOM 2540 C C . THR B 1 93 ? -2.957 -4.27 -21.906 1 96 93 THR B C 1
ATOM 2542 O O . THR B 1 93 ? -3.529 -4.285 -20.812 1 96 93 THR B O 1
ATOM 2545 N N . GLU B 1 94 ? -3.582 -4.391 -23.062 1 97.31 94 GLU B N 1
ATOM 2546 C CA . GLU B 1 94 ? -5.012 -4.676 -23.109 1 97.31 94 GLU B CA 1
ATOM 2547 C C . GLU B 1 94 ? -5.34 -6.004 -22.438 1 97.31 94 GLU B C 1
ATOM 2549 O O . GLU B 1 94 ? -6.367 -6.129 -21.766 1 97.31 94 GLU B O 1
ATOM 2554 N N . GLN B 1 95 ? -4.484 -6.953 -22.641 1 96.81 95 GLN B N 1
ATOM 2555 C CA . GLN B 1 95 ? -4.68 -8.258 -22.016 1 96.81 95 GLN B CA 1
ATOM 2556 C C . GLN B 1 95 ? -4.656 -8.156 -20.5 1 96.81 95 GLN B C 1
ATOM 2558 O O . GLN B 1 95 ? -5.48 -8.766 -19.812 1 96.81 95 GLN B O 1
ATOM 2563 N N . SER B 1 96 ? -3.723 -7.355 -19.969 1 97.75 96 SER B N 1
ATOM 2564 C CA . SER B 1 96 ? -3.65 -7.145 -18.531 1 97.75 96 SER B CA 1
ATOM 2565 C C . SER B 1 96 ? -4.918 -6.484 -18 1 97.75 96 SER B C 1
ATOM 2567 O O . SER B 1 96 ? -5.391 -6.816 -16.906 1 97.75 96 SER B O 1
ATOM 2569 N N . VAL B 1 97 ? -5.453 -5.516 -18.75 1 98.31 97 VAL B N 1
ATOM 2570 C CA . VAL B 1 97 ? -6.684 -4.836 -18.375 1 98.31 97 VAL B CA 1
ATOM 2571 C C . VAL B 1 97 ? -7.828 -5.844 -18.297 1 98.31 97 VAL B C 1
ATOM 2573 O O . VAL B 1 97 ? -8.586 -5.852 -17.328 1 98.31 97 VAL B O 1
ATOM 2576 N N . LYS B 1 98 ? -7.938 -6.719 -19.266 1 97.94 98 LYS B N 1
ATOM 2577 C CA . LYS B 1 98 ? -8.977 -7.738 -19.297 1 97.94 98 LYS B CA 1
ATOM 2578 C C . LYS B 1 98 ? -8.875 -8.664 -18.078 1 97.94 98 LYS B C 1
ATOM 2580 O O . LYS B 1 98 ? -9.875 -8.984 -17.453 1 97.94 98 LYS B O 1
ATOM 2585 N N . LEU B 1 99 ? -7.68 -9.055 -17.781 1 98.25 99 LEU B N 1
ATOM 2586 C CA . LEU B 1 99 ? -7.461 -9.938 -16.641 1 98.25 99 LEU 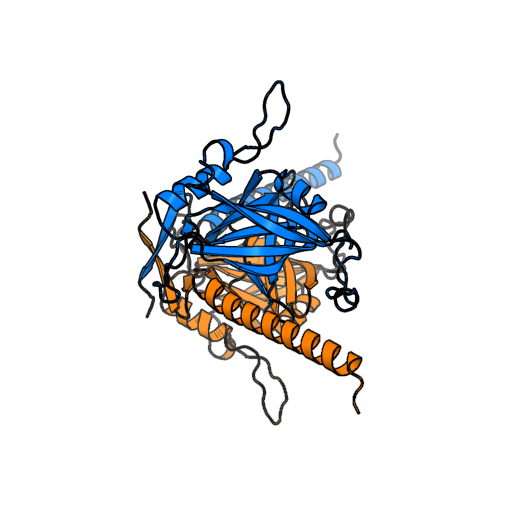B CA 1
ATOM 2587 C C . LEU B 1 99 ? -7.785 -9.227 -15.336 1 98.25 99 LEU B C 1
ATOM 2589 O O . LEU B 1 99 ? -8.414 -9.805 -14.453 1 98.25 99 LEU B O 1
ATOM 2593 N N . ALA B 1 100 ? -7.301 -7.969 -15.188 1 98.25 100 ALA B N 1
ATOM 2594 C CA . ALA B 1 100 ? -7.578 -7.203 -13.977 1 98.25 100 ALA B CA 1
ATOM 2595 C C . ALA B 1 100 ? -9.086 -7.082 -13.734 1 98.25 100 ALA B C 1
ATOM 2597 O O . ALA B 1 100 ? -9.547 -7.227 -12.602 1 98.25 100 ALA B O 1
ATOM 2598 N N . ARG B 1 101 ? -9.844 -6.863 -14.766 1 97.31 101 ARG B N 1
ATOM 2599 C CA . ARG B 1 101 ? -11.289 -6.773 -14.656 1 97.31 101 ARG B CA 1
ATOM 2600 C C . ARG B 1 101 ? -11.898 -8.125 -14.281 1 97.31 101 ARG B C 1
ATOM 2602 O O . ARG B 1 101 ? -12.812 -8.188 -13.453 1 97.31 101 ARG B O 1
ATOM 2609 N N . LEU B 1 102 ? -11.383 -9.164 -14.898 1 97.31 102 LEU B N 1
ATOM 2610 C CA . LEU B 1 102 ? -11.883 -10.516 -14.648 1 97.31 102 LEU B CA 1
ATOM 2611 C C . LEU B 1 102 ? -11.727 -10.898 -13.18 1 97.31 102 LEU B C 1
ATOM 2613 O O . LEU B 1 102 ? -12.625 -11.508 -12.594 1 97.31 102 LEU B O 1
ATOM 2617 N N . PHE B 1 103 ? -10.68 -10.484 -12.539 1 97.62 103 PHE B N 1
ATOM 2618 C CA . PHE B 1 103 ? -10.367 -10.883 -11.172 1 97.62 103 PHE B CA 1
ATOM 2619 C C . PHE B 1 103 ? -10.875 -9.844 -10.18 1 97.62 103 PHE B C 1
ATOM 2621 O O . PHE B 1 103 ? -10.594 -9.93 -8.984 1 97.62 103 PHE B O 1
ATOM 2628 N N . SER B 1 104 ? -11.57 -8.773 -10.633 1 95.56 104 SER B N 1
ATOM 2629 C CA . SER B 1 104 ? -12.117 -7.75 -9.75 1 95.56 104 SER B CA 1
ATOM 2630 C C . SER B 1 104 ? -13.609 -7.941 -9.531 1 95.56 104 SER B C 1
ATOM 2632 O O . SER B 1 104 ? -14.25 -7.145 -8.836 1 95.56 104 SER B O 1
ATOM 2634 N N . LYS B 1 105 ? -14.352 -8.867 -10.117 1 86.44 105 LYS B N 1
ATOM 2635 C CA . LYS B 1 105 ? -15.797 -9.023 -10.109 1 86.44 105 LYS B CA 1
ATOM 2636 C C . LYS B 1 105 ? -16.297 -9.453 -8.727 1 86.44 105 LYS B C 1
ATOM 2638 O O . LYS B 1 105 ? -17.453 -9.219 -8.375 1 86.44 105 LYS B O 1
ATOM 2643 N N . GLY B 1 106 ? -15.516 -9.578 -7.703 1 74.06 106 GLY B N 1
ATOM 2644 C CA . GLY B 1 106 ? -15.93 -9.945 -6.359 1 74.06 106 GLY B CA 1
ATOM 2645 C C . GLY B 1 106 ? -16.922 -11.102 -6.336 1 74.06 106 GLY B C 1
ATOM 2646 O O . GLY B 1 106 ? -17.344 -11.586 -7.391 1 74.06 106 GLY B O 1
ATOM 2647 N N . ALA B 1 107 ? -17.422 -11.484 -5.102 1 74 107 ALA B N 1
ATOM 2648 C CA . ALA B 1 107 ? -18.359 -12.594 -4.918 1 74 107 ALA B CA 1
ATOM 2649 C C . ALA B 1 107 ? -19.75 -12.227 -5.43 1 74 107 ALA B C 1
ATOM 2651 O O . ALA B 1 107 ? -20.156 -11.062 -5.379 1 74 107 ALA B O 1
ATOM 2652 N N . ILE B 1 108 ? -20.375 -13.156 -6.051 1 70.25 108 ILE B N 1
ATOM 2653 C CA . ILE B 1 108 ? -21.703 -12.961 -6.633 1 70.25 108 ILE B CA 1
ATOM 2654 C C . ILE B 1 108 ? -22.766 -13.539 -5.703 1 70.25 108 ILE B C 1
ATOM 2656 O O . ILE B 1 108 ? -22.625 -14.672 -5.223 1 70.25 108 ILE B O 1
ATOM 2660 N N . ARG B 1 109 ? -23.656 -12.586 -5.312 1 70.94 109 ARG B N 1
ATOM 2661 C CA . ARG B 1 109 ? -24.797 -13.07 -4.539 1 70.94 109 ARG B CA 1
ATOM 2662 C C . ARG B 1 109 ? -25.875 -13.641 -5.453 1 70.94 109 ARG B C 1
ATOM 2664 O O . ARG B 1 109 ? -26.312 -12.984 -6.402 1 70.94 109 ARG B O 1
ATOM 2671 N N . ARG B 1 110 ? -26.125 -14.875 -5.262 1 69.69 110 ARG B N 1
ATOM 2672 C CA . ARG B 1 110 ? -27.219 -15.5 -5.996 1 69.69 110 ARG B CA 1
ATOM 2673 C C . ARG B 1 110 ? -28.422 -15.773 -5.078 1 69.69 110 ARG B C 1
ATOM 2675 O O . ARG B 1 110 ? -28.234 -16.141 -3.918 1 69.69 110 ARG B O 1
ATOM 2682 N N . PRO B 1 111 ? -29.594 -15.297 -5.473 1 70.25 111 PRO B N 1
ATOM 2683 C CA . PRO B 1 111 ? -30.797 -15.5 -4.664 1 70.25 111 PRO B CA 1
ATOM 2684 C C . PRO B 1 111 ? -30.891 -16.906 -4.09 1 70.25 111 PRO B C 1
ATOM 2686 O O . PRO B 1 111 ? -31.297 -17.078 -2.938 1 70.25 111 PRO B O 1
ATOM 2689 N N . ASP B 1 112 ? -30.609 -17.859 -4.875 1 71.12 112 ASP B N 1
ATOM 2690 C CA . ASP B 1 112 ? -30.891 -19.234 -4.484 1 71.12 112 ASP B CA 1
ATOM 2691 C C . ASP B 1 112 ? -29.703 -19.859 -3.789 1 71.12 112 ASP B C 1
ATOM 2693 O O . ASP B 1 112 ? -29.828 -20.891 -3.125 1 71.12 112 ASP B O 1
ATOM 2697 N N . SER B 1 113 ? -28.609 -19.422 -4.188 1 69.5 113 SER B N 1
ATOM 2698 C CA . SER B 1 113 ? -27.438 -20.203 -3.803 1 69.5 113 SER B CA 1
ATOM 2699 C C . SER B 1 113 ? -26.594 -19.438 -2.785 1 69.5 113 SER B C 1
ATOM 2701 O O . SER B 1 113 ? -25.594 -19.969 -2.293 1 69.5 113 SER B O 1
ATOM 2703 N N . GLY B 1 114 ? -26.984 -18.359 -2.336 1 79.69 114 GLY B N 1
ATOM 2704 C CA . GLY B 1 114 ? -26.156 -17.594 -1.414 1 79.69 114 GLY B CA 1
ATOM 2705 C C . GLY B 1 114 ? -24.984 -16.891 -2.096 1 79.69 114 GLY B C 1
ATOM 2706 O O . GLY B 1 114 ? -25.062 -16.578 -3.283 1 79.69 114 GLY B O 1
ATOM 2707 N N . VAL B 1 115 ? -23.953 -16.609 -1.323 1 81.31 115 VAL B N 1
ATOM 2708 C CA . VAL B 1 115 ? -22.797 -15.898 -1.861 1 81.31 115 VAL B CA 1
ATOM 2709 C C . VAL B 1 115 ? -21.812 -16.906 -2.453 1 81.31 115 VAL B C 1
ATOM 2711 O O . VAL B 1 115 ? -21.375 -17.844 -1.768 1 81.31 115 VAL B O 1
ATOM 2714 N N . MET B 1 116 ? -21.703 -16.875 -3.795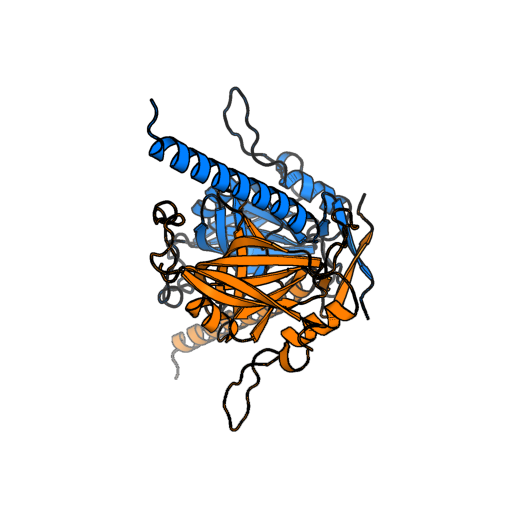 1 82.94 116 MET B N 1
ATOM 2715 C CA . MET B 1 116 ? -20.766 -17.766 -4.484 1 82.94 116 MET B CA 1
ATOM 2716 C C . MET B 1 116 ? -19.516 -17.016 -4.93 1 82.94 116 MET B C 1
ATOM 2718 O O . MET B 1 116 ? -19.594 -15.852 -5.316 1 82.94 116 MET B O 1
ATOM 2722 N N . PRO B 1 117 ? -18.422 -17.734 -4.82 1 85.94 117 PRO B N 1
ATOM 2723 C CA . PRO B 1 117 ? -17.203 -17.078 -5.305 1 85.94 117 PRO B CA 1
ATOM 2724 C C . PRO B 1 117 ? -17.188 -16.906 -6.82 1 85.94 117 PRO B C 1
ATOM 2726 O O . PRO B 1 117 ? -17.812 -17.688 -7.543 1 85.94 117 PRO B O 1
ATOM 2729 N N . THR B 1 118 ? -16.547 -15.836 -7.219 1 83.81 118 THR B N 1
ATOM 2730 C CA . THR B 1 118 ? -16.234 -15.781 -8.641 1 83.81 118 THR B CA 1
ATOM 2731 C C . THR B 1 118 ? -15.227 -16.859 -9.023 1 83.81 118 THR B C 1
ATOM 2733 O O . THR B 1 118 ? -14.539 -17.391 -8.156 1 83.81 118 THR B O 1
ATOM 2736 N N . ARG B 1 119 ? -15.328 -17.344 -10.328 1 91.81 119 ARG B N 1
ATOM 2737 C CA . ARG B 1 119 ? -14.422 -18.359 -10.852 1 91.81 119 ARG B CA 1
ATOM 2738 C C . ARG B 1 119 ? -13.695 -17.859 -12.094 1 91.81 119 ARG B C 1
ATOM 2740 O O . ARG B 1 119 ? -13.898 -18.375 -13.195 1 91.81 119 ARG B O 1
ATOM 2747 N N . PRO B 1 120 ? -12.797 -16.844 -11.82 1 95.12 120 PRO B N 1
ATOM 2748 C CA . PRO B 1 120 ? -12.172 -16.188 -12.977 1 95.12 120 PRO B CA 1
ATOM 2749 C C . PRO B 1 120 ? -11.398 -17.172 -13.852 1 95.12 120 PRO B C 1
ATOM 2751 O O . PRO B 1 120 ? -11.328 -17 -15.07 1 95.12 120 PRO B O 1
ATOM 2754 N N . PHE B 1 121 ? -10.93 -18.234 -13.375 1 97.12 121 PHE B N 1
ATOM 2755 C CA . PHE B 1 121 ? -10.102 -19.172 -14.141 1 97.12 121 PHE B CA 1
ATOM 2756 C C . PHE B 1 121 ? -10.953 -19.984 -15.102 1 97.12 121 PHE B C 1
ATOM 2758 O O . PHE B 1 121 ? -10.43 -20.625 -16.016 1 97.12 121 PHE B O 1
ATOM 2765 N N . GLU B 1 122 ? -12.242 -20.031 -14.883 1 95.81 122 GLU B N 1
ATOM 2766 C CA . GLU B 1 122 ? -13.125 -20.703 -15.82 1 95.81 122 GLU B CA 1
ATOM 2767 C C . GLU B 1 122 ? -13.109 -20.031 -17.188 1 95.81 122 GLU B C 1
ATOM 2769 O O . GLU B 1 122 ? -13.422 -20.656 -18.203 1 95.81 122 GLU B O 1
ATOM 2774 N N . ALA B 1 123 ? -12.758 -18.75 -17.188 1 97 123 ALA B N 1
ATOM 2775 C CA . ALA B 1 123 ? -12.711 -18 -18.438 1 97 123 ALA B CA 1
ATOM 2776 C C . ALA B 1 123 ? -11.328 -18.078 -19.078 1 97 123 ALA B C 1
ATOM 2778 O O . ALA B 1 123 ? -11.078 -17.453 -20.109 1 97 123 ALA B O 1
ATOM 2779 N N . LEU B 1 124 ? -10.398 -18.859 -18.484 1 98.06 124 LEU B N 1
ATOM 2780 C CA . LEU B 1 124 ? -9.016 -18.922 -18.938 1 98.06 124 LEU B CA 1
ATOM 2781 C C . LEU B 1 124 ? -8.648 -20.359 -19.328 1 98.06 124 LEU B C 1
ATOM 2783 O O . LEU B 1 124 ? -9.172 -21.312 -18.75 1 98.06 124 LEU B O 1
ATOM 2787 N N . ALA B 1 125 ? -7.688 -20.516 -20.266 1 97.94 125 ALA B N 1
ATOM 2788 C CA . ALA B 1 125 ? -7.246 -21.828 -20.734 1 97.94 125 ALA B CA 1
ATOM 2789 C C . ALA B 1 125 ? -5.957 -22.25 -20.047 1 97.94 125 ALA B C 1
ATOM 2791 O O . ALA B 1 125 ? -4.941 -21.562 -20.125 1 97.94 125 ALA B O 1
ATOM 2792 N N . ALA B 1 126 ? -6.043 -23.391 -19.422 1 97 126 ALA B N 1
ATOM 2793 C CA . ALA B 1 126 ? -4.832 -23.969 -18.844 1 97 126 ALA B CA 1
ATOM 2794 C C . ALA B 1 126 ? -3.783 -24.25 -19.906 1 97 126 ALA B C 1
ATOM 2796 O O . ALA B 1 126 ? -4.102 -24.75 -20.984 1 97 126 ALA B O 1
ATOM 2797 N N . GLY B 1 127 ? -2.576 -23.906 -19.656 1 95.75 127 GLY B N 1
ATOM 2798 C CA . GLY B 1 127 ? -1.504 -24.094 -20.609 1 95.75 127 GLY B CA 1
ATOM 2799 C C . GLY B 1 127 ? -1.242 -22.875 -21.469 1 95.75 127 GLY B C 1
ATOM 2800 O O . GLY B 1 127 ? -0.105 -22.625 -21.875 1 95.75 127 GLY B O 1
ATOM 2801 N N . ALA B 1 128 ? -2.295 -22.141 -21.734 1 96.5 128 ALA B N 1
ATOM 2802 C CA . ALA B 1 128 ? -2.152 -20.953 -22.578 1 96.5 128 ALA B CA 1
ATOM 2803 C C . ALA B 1 128 ? -2.201 -19.688 -21.75 1 96.5 128 ALA B C 1
ATOM 2805 O O . ALA B 1 128 ? -1.287 -18.859 -21.812 1 96.5 128 ALA B O 1
ATOM 2806 N N . ASP B 1 129 ? -3.238 -19.578 -20.875 1 97.81 129 ASP B N 1
ATOM 2807 C CA . ASP B 1 129 ? -3.459 -18.359 -20.094 1 97.81 129 ASP B CA 1
ATOM 2808 C C . ASP B 1 129 ? -2.83 -18.469 -18.719 1 97.81 129 ASP B C 1
ATOM 2810 O O . ASP B 1 129 ? -2.5 -17.453 -18.094 1 97.81 129 ASP B O 1
ATOM 2814 N N . PHE B 1 130 ? -2.762 -19.672 -18.25 1 98.38 130 PHE B N 1
ATOM 2815 C CA . PHE B 1 130 ? -2.148 -19.906 -16.938 1 98.38 130 PHE B CA 1
ATOM 2816 C C . PHE B 1 130 ? -1.599 -21.328 -16.844 1 98.38 130 PHE B C 1
ATOM 2818 O O . PHE B 1 130 ? -1.94 -22.188 -17.656 1 98.38 130 PHE B O 1
ATOM 2825 N N . ALA B 1 131 ? -0.693 -21.594 -15.898 1 98 131 ALA B N 1
ATOM 2826 C CA . ALA B 1 131 ? -0.161 -22.906 -15.547 1 98 131 ALA B CA 1
ATOM 2827 C C . ALA B 1 131 ? -0.047 -23.078 -14.039 1 98 131 ALA B C 1
ATOM 2829 O O . ALA B 1 131 ? 0.033 -22.078 -13.305 1 98 131 ALA B O 1
ATOM 2830 N N . LEU B 1 132 ? -0.106 -24.266 -13.555 1 98.06 132 LEU B N 1
ATOM 2831 C CA . LEU B 1 132 ? 0.013 -24.547 -12.125 1 98.06 132 LEU B CA 1
ATOM 2832 C C . LEU B 1 132 ? 1.477 -24.609 -11.703 1 98.06 132 LEU B C 1
ATOM 2834 O O . LEU B 1 132 ? 2.289 -25.25 -12.367 1 98.06 132 LEU B O 1
ATOM 2838 N N . HIS B 1 133 ? 1.811 -23.875 -10.734 1 97.75 133 HIS B N 1
ATOM 2839 C CA . HIS B 1 133 ? 3.135 -23.891 -10.125 1 97.75 133 HIS B CA 1
ATOM 2840 C C . HIS B 1 133 ? 3.113 -24.594 -8.781 1 97.75 133 HIS B C 1
ATOM 2842 O O . HIS B 1 133 ? 2.346 -24.234 -7.887 1 97.75 133 HIS B O 1
ATOM 2848 N N . LYS B 1 134 ? 3.973 -25.578 -8.633 1 95.75 134 LYS B N 1
ATOM 2849 C CA . LYS B 1 134 ? 4.023 -26.344 -7.391 1 95.75 134 LYS B CA 1
ATOM 2850 C C . LYS B 1 134 ? 4.977 -25.703 -6.387 1 95.75 134 LYS B C 1
ATOM 2852 O O . LYS B 1 134 ? 6.078 -25.281 -6.746 1 95.75 134 LYS B O 1
ATOM 2857 N N . THR B 1 135 ? 4.484 -25.531 -5.219 1 92.69 135 THR B N 1
ATOM 2858 C CA . THR B 1 135 ? 5.305 -25.016 -4.125 1 92.69 135 THR B CA 1
ATOM 2859 C C . THR B 1 135 ? 4.98 -25.75 -2.824 1 92.69 135 THR B C 1
ATOM 2861 O O . THR B 1 135 ? 3.984 -26.469 -2.74 1 92.69 135 THR B O 1
ATOM 2864 N N . SER B 1 136 ? 5.887 -25.641 -1.854 1 86.12 136 SER B N 1
ATOM 2865 C CA . SER B 1 136 ? 5.695 -26.281 -0.562 1 86.12 136 SER B CA 1
ATOM 2866 C C . SER B 1 136 ? 5.203 -25.297 0.488 1 86.12 136 SER B C 1
ATOM 2868 O O . SER B 1 136 ? 5.637 -24.141 0.517 1 86.12 136 SER B O 1
ATOM 2870 N N . ALA B 1 137 ? 4.223 -25.719 1.173 1 78.69 137 ALA B N 1
ATOM 2871 C CA . ALA B 1 137 ? 3.695 -24.891 2.25 1 78.69 137 ALA B CA 1
ATOM 2872 C C . ALA B 1 137 ? 3.994 -25.5 3.615 1 78.69 137 ALA B C 1
ATOM 2874 O O . ALA B 1 137 ? 3.965 -26.719 3.771 1 78.69 137 ALA B O 1
ATOM 2875 N N . SER B 1 138 ? 4.305 -24.609 4.559 1 70.69 138 SER B N 1
ATOM 2876 C CA . SER B 1 138 ? 4.504 -25.062 5.93 1 70.69 138 SER B CA 1
ATOM 2877 C C . SER B 1 138 ? 3.184 -25.453 6.582 1 70.69 138 SER B C 1
ATOM 2879 O O . SER B 1 138 ? 2.143 -24.859 6.293 1 70.69 138 SER B O 1
ATOM 2881 N N . THR B 1 139 ? 2.982 -26.594 7.051 1 62.5 139 THR B N 1
ATOM 2882 C CA . THR B 1 139 ? 1.761 -27.062 7.695 1 62.5 139 THR B CA 1
ATOM 2883 C C . THR B 1 139 ? 1.611 -26.453 9.086 1 62.5 139 THR B C 1
ATOM 2885 O O . THR B 1 139 ? 0.527 -26.469 9.672 1 62.5 139 THR B O 1
ATOM 2888 N N . GLY B 1 140 ? 2.65 -25.766 9.562 1 56.16 140 GLY B N 1
ATOM 2889 C CA . GLY B 1 140 ? 2.568 -25.328 10.938 1 56.16 140 GLY B CA 1
ATOM 2890 C C . GLY B 1 140 ? 2.746 -23.828 11.094 1 56.16 140 GLY B C 1
ATOM 2891 O O . GLY B 1 140 ? 2.977 -23.125 10.109 1 56.16 140 GLY B O 1
ATOM 2892 N N . GLY B 1 141 ? 2.215 -23.234 12.109 1 56.56 141 GLY B N 1
ATOM 2893 C CA . GLY B 1 141 ? 2.496 -21.891 12.602 1 56.56 141 GLY B CA 1
ATOM 2894 C C . GLY B 1 141 ? 1.302 -20.953 12.516 1 56.56 141 GLY B C 1
ATOM 2895 O O . GLY B 1 141 ? 0.412 -21.156 11.68 1 56.56 141 GLY B O 1
ATOM 2896 N N . SER B 1 142 ? 0.978 -20.516 13.617 1 57.69 142 SER B N 1
ATOM 2897 C CA . SER B 1 142 ? -0.121 -19.562 13.703 1 57.69 142 SER B CA 1
ATOM 2898 C C . SER B 1 142 ? 0.187 -18.281 12.922 1 57.69 142 SER B C 1
ATOM 2900 O O . SER B 1 142 ? 1.328 -17.828 12.906 1 57.69 142 SER B O 1
ATOM 2902 N N . LEU B 1 143 ? -0.523 -18.062 11.773 1 60.66 143 LEU B N 1
ATOM 2903 C CA . LEU B 1 143 ? -0.492 -16.75 11.164 1 60.66 143 LEU B CA 1
ATOM 2904 C C . LEU B 1 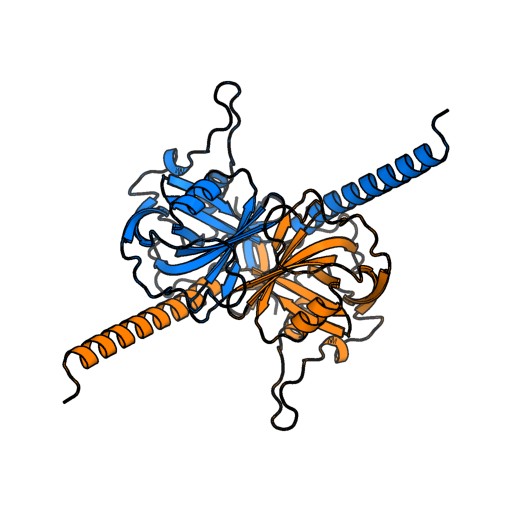143 ? -0.847 -15.664 12.18 1 60.66 143 LEU B C 1
ATOM 2906 O O . LEU B 1 143 ? -0.907 -14.484 11.844 1 60.66 143 LEU B O 1
ATOM 2910 N N . GLU B 1 144 ? -1.107 -16.203 13.398 1 52.81 144 GLU B N 1
ATOM 2911 C CA . GLU B 1 144 ? -1.645 -15.273 14.391 1 52.81 144 GLU B CA 1
ATOM 2912 C C . GLU B 1 144 ? -0.752 -14.047 14.531 1 52.81 144 GLU B C 1
ATOM 2914 O O . GLU B 1 144 ? 0.46 -14.125 14.328 1 52.81 144 GLU B O 1
ATOM 2919 N N . PRO B 1 145 ? -1.269 -12.961 14.445 1 44.78 145 PRO B N 1
ATOM 2920 C CA . PRO B 1 145 ? -0.549 -11.703 14.68 1 44.78 145 PRO B CA 1
ATOM 2921 C C . PRO B 1 145 ? 0.598 -11.859 15.68 1 44.78 145 PRO B C 1
ATOM 2923 O O . PRO B 1 145 ? 0.391 -12.352 16.797 1 44.78 145 PRO B O 1
ATOM 2926 N N . VAL B 1 146 ? 1.788 -12.453 15.188 1 37.75 146 VAL B N 1
ATOM 2927 C CA . VAL B 1 146 ? 2.875 -12.453 16.156 1 37.75 146 VAL B CA 1
ATOM 2928 C C . VAL B 1 146 ? 3.051 -11.055 16.75 1 37.75 146 VAL B C 1
ATOM 2930 O O . VAL B 1 146 ? 3.334 -10.102 16.016 1 37.75 146 VAL B O 1
ATOM 2933 N N . VAL B 1 147 ? 2.449 -10.656 17.703 1 34.94 147 VAL B N 1
ATOM 2934 C CA . VAL B 1 147 ? 2.977 -9.484 18.406 1 34.94 147 VAL B CA 1
ATOM 2935 C C . VAL B 1 147 ? 4.504 -9.5 18.359 1 34.94 147 VAL B C 1
ATOM 2937 O O . VAL B 1 147 ? 5.113 -10.523 18.031 1 34.94 147 VAL B O 1
ATOM 2940 N N . GLU B 1 148 ? 5.277 -8.93 19.203 1 36.66 148 GLU B N 1
ATOM 2941 C CA . GLU B 1 148 ? 6.68 -8.531 19.25 1 36.66 148 GLU B CA 1
ATOM 2942 C C . GLU B 1 148 ? 7.586 -9.648 18.734 1 36.66 148 GLU B C 1
ATOM 2944 O O . GLU B 1 148 ? 8.383 -9.445 17.828 1 36.66 148 GLU B O 1
ATOM 2949 N N . ASP B 1 149 ? 8.18 -10.398 19.688 1 35.06 149 ASP B N 1
ATOM 2950 C CA . ASP B 1 149 ? 9.5 -11.008 19.812 1 35.06 149 ASP B CA 1
ATOM 2951 C C . ASP B 1 149 ? 9.578 -12.312 19.031 1 35.06 149 ASP B C 1
ATOM 2953 O O . ASP B 1 149 ? 10.641 -12.93 18.938 1 35.06 149 ASP B O 1
ATOM 2957 N N . GLU B 1 150 ? 8.461 -12.883 18.719 1 36.81 150 GLU B N 1
ATOM 2958 C CA . GLU B 1 150 ? 8.633 -14.305 18.453 1 36.81 150 GLU B CA 1
ATOM 2959 C C . GLU B 1 150 ? 8.828 -14.555 16.953 1 36.81 150 GLU B C 1
ATOM 2961 O O . GLU B 1 150 ? 8.938 -15.703 16.516 1 36.81 150 GLU B O 1
ATOM 2966 N N . ILE B 1 151 ? 8.531 -13.609 16.219 1 40.28 151 ILE B N 1
ATOM 2967 C CA . ILE B 1 151 ? 8.672 -13.93 14.797 1 40.28 151 ILE B CA 1
ATOM 2968 C C . ILE B 1 151 ? 10.031 -14.586 14.547 1 40.28 151 ILE B C 1
ATOM 2970 O O . ILE B 1 151 ? 10.133 -15.539 13.766 1 40.28 151 ILE B O 1
ATOM 2974 N N . LEU B 1 152 ? 11.047 -13.82 15.031 1 39.31 152 LEU B N 1
ATOM 2975 C CA . LEU B 1 152 ? 12.398 -14.312 14.766 1 39.31 152 LEU B CA 1
ATOM 2976 C C . LEU B 1 152 ? 12.547 -15.758 15.219 1 39.31 152 LEU B C 1
ATOM 2978 O O . LEU B 1 152 ? 13.344 -16.516 14.648 1 39.31 152 LEU B O 1
ATOM 2982 N N . ASP B 1 153 ? 12.055 -15.867 16.469 1 36.56 153 ASP B N 1
ATOM 2983 C CA . ASP B 1 153 ? 12.484 -17.141 17.031 1 36.56 153 ASP B CA 1
ATOM 2984 C C . ASP B 1 153 ? 11.711 -18.312 16.422 1 36.56 153 ASP B C 1
ATOM 2986 O O . ASP B 1 153 ? 11.945 -19.469 16.766 1 36.56 153 ASP B O 1
ATOM 2990 N N . HIS B 1 154 ? 10.477 -17.969 16.078 1 35.72 154 HIS B N 1
ATOM 2991 C CA . HIS B 1 154 ? 9.836 -19.234 15.75 1 35.72 154 HIS B CA 1
ATOM 2992 C C . HIS B 1 154 ? 10.25 -19.719 14.359 1 35.72 154 HIS B C 1
ATOM 2994 O O . HIS B 1 154 ? 9.977 -19.047 13.359 1 35.72 154 HIS B O 1
ATOM 3000 N N . GLY B 1 155 ? 11.25 -20.438 14.281 1 37.75 155 GLY B N 1
ATOM 3001 C CA . GLY B 1 155 ? 11.812 -21.406 13.359 1 37.75 155 GLY B CA 1
ATOM 3002 C C . GLY B 1 155 ? 11.398 -21.172 11.922 1 37.75 155 GLY B C 1
ATOM 3003 O O . GLY B 1 155 ? 10.852 -22.062 11.273 1 37.75 155 GLY B O 1
ATOM 3004 N N . LEU B 1 156 ? 11.062 -19.938 11.625 1 43.25 156 LEU B N 1
ATOM 3005 C CA . LEU B 1 156 ? 10.875 -19.812 10.188 1 43.25 156 LEU B CA 1
ATOM 3006 C C . LEU B 1 156 ? 11.766 -20.797 9.438 1 43.25 156 LEU B C 1
ATOM 3008 O O . LEU B 1 156 ? 11.508 -21.109 8.266 1 43.25 156 LEU B O 1
ATOM 3012 N N . ASP B 1 157 ? 12.852 -20.938 10.023 1 42.34 157 ASP B N 1
ATOM 3013 C CA . ASP B 1 157 ? 13.766 -21.891 9.391 1 42.34 157 ASP B CA 1
ATOM 3014 C C . ASP B 1 157 ? 13.352 -23.328 9.672 1 42.34 157 ASP B C 1
ATOM 3016 O O . ASP B 1 157 ? 14.062 -24.266 9.312 1 42.34 157 ASP B O 1
ATOM 3020 N N . LYS B 1 158 ? 12.414 -23.516 10.695 1 41.81 158 LYS B N 1
ATOM 3021 C CA . LYS B 1 158 ? 12.258 -24.953 10.859 1 41.81 158 LYS B CA 1
ATOM 3022 C C . LYS B 1 158 ? 11.359 -25.531 9.766 1 41.81 158 LYS B C 1
ATOM 3024 O O . LYS B 1 158 ? 10.25 -25.062 9.547 1 41.81 158 LYS B O 1
ATOM 3029 N N . PRO B 1 159 ? 11.914 -26.141 8.883 1 41.12 159 PRO B N 1
ATOM 3030 C CA . PRO B 1 159 ? 11.031 -26.906 8.008 1 41.12 159 PRO B CA 1
ATOM 3031 C C . PRO B 1 159 ? 9.844 -27.516 8.75 1 41.12 159 PRO B C 1
ATOM 3033 O O . PRO B 1 159 ? 10 -28.031 9.859 1 41.12 159 PRO B O 1
ATOM 3036 N N . ALA B 1 160 ? 8.695 -26.984 8.672 1 43.31 160 ALA B N 1
ATOM 3037 C CA . ALA B 1 160 ? 7.531 -27.672 9.227 1 43.31 160 ALA B CA 1
ATOM 3038 C C . ALA B 1 160 ? 7.684 -29.188 9.102 1 43.31 160 ALA B C 1
ATOM 3040 O O . ALA B 1 160 ? 8.125 -29.688 8.07 1 43.31 160 ALA B O 1
ATOM 3041 N N . LEU B 1 161 ? 7.871 -29.875 10.047 1 49.66 161 LEU B N 1
ATOM 3042 C CA . LEU B 1 161 ? 7.934 -31.328 10.117 1 49.66 161 LEU B CA 1
ATOM 3043 C C . LEU B 1 161 ? 7.035 -31.969 9.062 1 49.66 161 LEU B C 1
ATOM 3045 O O . LEU B 1 161 ? 7.289 -33.094 8.617 1 49.66 161 LEU B O 1
ATOM 3049 N N . GLY B 1 162 ? 6.145 -31.047 8.281 1 58.12 162 GLY B N 1
ATOM 3050 C CA . GLY B 1 162 ? 5.289 -31.625 7.254 1 58.12 162 GLY B CA 1
ATOM 3051 C C . GLY B 1 162 ? 4.906 -30.625 6.176 1 58.12 162 GLY B C 1
ATOM 3052 O O . GLY B 1 162 ? 4.273 -29.609 6.457 1 58.12 162 GLY B O 1
ATOM 3053 N N . ALA B 1 163 ? 5.762 -30.594 5.121 1 65.44 163 ALA B N 1
ATOM 3054 C CA . ALA B 1 163 ? 5.516 -29.719 3.971 1 65.44 163 ALA B CA 1
ATOM 3055 C C . ALA B 1 163 ? 4.473 -30.328 3.039 1 65.44 163 ALA B C 1
ATOM 3057 O O . ALA B 1 163 ? 4.523 -31.531 2.734 1 65.44 163 ALA B O 1
ATOM 3058 N N . ARG B 1 164 ? 3.312 -29.672 2.898 1 80.25 164 ARG B N 1
ATOM 3059 C CA . ARG B 1 164 ? 2.309 -30.031 1.904 1 80.25 164 ARG B CA 1
ATOM 3060 C C . ARG B 1 164 ? 2.551 -29.297 0.589 1 80.25 164 ARG B C 1
ATOM 3062 O O . ARG B 1 164 ? 2.941 -28.125 0.586 1 80.25 164 ARG B O 1
ATOM 3069 N N . THR B 1 165 ? 2.414 -30.062 -0.43 1 88.94 165 THR B N 1
ATOM 3070 C CA . THR B 1 165 ? 2.525 -29.453 -1.751 1 88.94 165 THR B CA 1
ATOM 3071 C C . THR B 1 165 ? 1.272 -28.641 -2.086 1 88.94 165 THR B C 1
ATOM 3073 O O . THR B 1 165 ? 0.153 -29.109 -1.866 1 88.94 165 THR B O 1
ATOM 3076 N N . VAL B 1 166 ? 1.474 -27.469 -2.482 1 93.5 166 VAL B N 1
ATOM 3077 C CA . VAL B 1 166 ? 0.392 -26.578 -2.898 1 93.5 166 VAL B CA 1
ATOM 3078 C C . VAL B 1 166 ? 0.598 -26.156 -4.352 1 93.5 166 VAL B C 1
ATOM 3080 O O . VAL B 1 166 ? 1.726 -25.891 -4.773 1 93.5 166 VAL B O 1
ATOM 3083 N N . GLU B 1 167 ? -0.468 -26.203 -5.102 1 96.81 167 GLU B N 1
ATOM 3084 C CA . GLU B 1 167 ? -0.429 -25.734 -6.484 1 96.81 167 GLU B CA 1
ATOM 3085 C C . GLU B 1 167 ? -1.06 -24.344 -6.613 1 96.81 167 GLU B C 1
ATOM 3087 O O . GLU B 1 167 ? -2.188 -24.125 -6.168 1 96.81 167 GLU B O 1
ATOM 3092 N N . LEU B 1 168 ? -0.323 -23.469 -7.234 1 98.25 168 LEU B N 1
ATOM 3093 C CA . LEU B 1 168 ? -0.789 -22.109 -7.465 1 98.25 168 LEU B CA 1
ATOM 3094 C C . LEU B 1 168 ? -0.96 -21.844 -8.953 1 98.25 168 LEU B C 1
ATOM 3096 O O . LEU B 1 168 ? -0.051 -22.094 -9.75 1 98.25 168 LEU B O 1
ATOM 3100 N N . PRO B 1 169 ? -2.119 -21.391 -9.414 1 98.62 169 PRO B N 1
ATOM 3101 C CA . PRO B 1 169 ? -2.207 -20.953 -10.805 1 98.62 169 PRO B CA 1
ATOM 3102 C C . PRO B 1 169 ? -1.396 -19.688 -11.07 1 98.62 169 PRO B C 1
ATOM 3104 O O . PRO B 1 169 ? -1.521 -18.703 -10.344 1 98.62 169 PRO B O 1
ATOM 3107 N N . VAL B 1 170 ? -0.563 -19.672 -12.07 1 98.62 170 VAL B N 1
ATOM 3108 C CA . VAL B 1 170 ? 0.282 -18.562 -12.469 1 98.62 170 VAL B CA 1
ATOM 3109 C C . VAL B 1 170 ? -0.129 -18.078 -13.859 1 98.62 170 VAL B C 1
ATOM 3111 O O . VAL B 1 170 ? -0.155 -18.859 -14.812 1 98.62 170 VAL B O 1
ATOM 3114 N N . LEU B 1 171 ? -0.49 -16.844 -13.977 1 98.56 171 LEU B N 1
ATOM 3115 C CA . LEU B 1 171 ? -0.914 -16.266 -15.242 1 98.56 171 LEU B CA 1
ATOM 3116 C C . LEU B 1 171 ? 0.27 -16.125 -16.203 1 98.56 171 LEU B C 1
ATOM 3118 O O . LEU B 1 171 ? 1.304 -15.562 -15.828 1 98.56 171 LEU B O 1
ATOM 3122 N N . ALA B 1 172 ? 0.123 -16.516 -17.406 1 97.38 172 ALA B N 1
ATOM 3123 C CA . ALA B 1 172 ? 1.205 -16.609 -18.375 1 97.38 172 ALA B CA 1
ATOM 3124 C C . ALA B 1 172 ? 1.635 -15.219 -18.844 1 97.38 172 ALA B C 1
ATOM 3126 O O . ALA B 1 172 ? 2.793 -15.008 -19.219 1 97.38 172 ALA B O 1
ATOM 3127 N N . SER B 1 173 ? 0.801 -14.242 -18.766 1 96.25 173 SER B N 1
ATOM 3128 C CA . SER B 1 173 ? 1.068 -12.93 -19.344 1 96.25 173 SER B CA 1
ATOM 3129 C C . SER B 1 173 ? 1.673 -11.984 -18.312 1 96.25 173 SER B C 1
ATOM 3131 O O . SER B 1 173 ? 2.012 -10.844 -18.625 1 96.25 173 SER B O 1
ATOM 3133 N N . ALA B 1 174 ? 1.85 -12.445 -17.047 1 97 174 ALA B N 1
ATOM 3134 C CA . ALA B 1 174 ? 2.42 -11.602 -16 1 97 174 ALA B CA 1
ATOM 3135 C C . ALA B 1 174 ? 3.879 -11.266 -16.297 1 97 174 ALA B C 1
ATOM 3137 O O . ALA B 1 174 ? 4.637 -12.125 -16.75 1 97 174 ALA B O 1
ATOM 3138 N N . GLU B 1 175 ? 4.25 -10 -16.031 1 95.19 175 GLU B N 1
ATOM 3139 C CA . GLU B 1 175 ? 5.641 -9.594 -16.203 1 95.19 175 GLU B CA 1
ATOM 3140 C C . GLU B 1 175 ? 6.547 -10.289 -15.195 1 95.19 175 GLU B C 1
ATOM 3142 O O . GLU B 1 175 ? 7.629 -10.766 -15.555 1 95.19 175 GLU B O 1
ATOM 3147 N N . ARG B 1 176 ? 6.191 -10.305 -13.984 1 96.56 176 ARG B N 1
ATOM 3148 C CA . ARG B 1 176 ? 6.832 -11.016 -12.883 1 96.56 176 ARG B CA 1
ATOM 3149 C C . ARG B 1 176 ? 5.797 -11.617 -11.938 1 96.56 176 ARG B C 1
ATOM 3151 O O . ARG B 1 176 ? 4.672 -11.117 -11.844 1 96.56 176 ARG B O 1
ATOM 3158 N N . VAL B 1 177 ? 6.195 -12.711 -11.281 1 98 177 VAL B N 1
ATOM 3159 C CA . VAL B 1 177 ? 5.32 -13.336 -10.297 1 98 177 VAL B CA 1
ATOM 3160 C C . VAL B 1 177 ? 6.105 -13.617 -9.016 1 98 177 VAL B C 1
ATOM 3162 O O . VAL B 1 177 ? 7.172 -14.242 -9.055 1 98 177 VAL B O 1
ATOM 3165 N N . LEU B 1 178 ? 5.609 -13.109 -7.91 1 98.31 178 LEU B N 1
ATOM 3166 C CA . LEU B 1 178 ? 6.156 -13.422 -6.598 1 98.31 178 LEU B CA 1
ATOM 3167 C C . LEU B 1 178 ? 5.418 -14.602 -5.973 1 98.31 178 LEU B C 1
ATOM 3169 O O . LEU B 1 178 ? 4.211 -14.523 -5.719 1 98.31 178 LEU B O 1
ATOM 3173 N N . ILE B 1 179 ? 6.094 -15.672 -5.738 1 97.94 179 ILE B N 1
ATOM 3174 C CA . ILE B 1 179 ? 5.547 -16.781 -4.961 1 97.94 179 ILE B CA 1
ATOM 3175 C C . ILE B 1 179 ? 5.828 -16.562 -3.475 1 97.94 179 ILE B C 1
ATOM 3177 O O . ILE B 1 179 ? 6.984 -16.406 -3.072 1 97.94 179 ILE B O 1
ATOM 3181 N N . CYS B 1 180 ? 4.715 -16.594 -2.727 1 97.12 180 CYS B N 1
ATOM 3182 C CA . CYS B 1 180 ? 4.863 -16.109 -1.358 1 97.12 180 CYS B CA 1
ATOM 3183 C C . CYS B 1 180 ? 4.188 -17.047 -0.371 1 97.12 180 CYS B C 1
ATOM 3185 O O . CYS B 1 180 ? 3.252 -17.766 -0.731 1 97.12 180 CYS B O 1
ATOM 3187 N N . GLU B 1 181 ? 4.68 -16.969 0.848 1 94.19 181 GLU B N 1
ATOM 3188 C CA . GLU B 1 181 ? 4.035 -17.578 2.008 1 94.19 181 GLU B CA 1
ATOM 3189 C C . GLU B 1 181 ? 3.506 -16.516 2.965 1 94.19 181 GLU B C 1
ATOM 3191 O O . GLU B 1 181 ? 4.234 -15.594 3.34 1 94.19 181 GLU B O 1
ATOM 3196 N N . CYS B 1 182 ? 2.227 -16.656 3.291 1 94.06 182 CYS B N 1
ATOM 3197 C CA . CYS B 1 182 ? 1.68 -15.75 4.305 1 94.06 182 CYS B CA 1
ATOM 3198 C C . CYS B 1 182 ? 2.303 -16.031 5.668 1 94.06 182 CYS B C 1
ATOM 3200 O O . CYS B 1 182 ? 2.271 -17.156 6.152 1 94.06 182 CYS B O 1
ATOM 3202 N N . ILE B 1 183 ? 2.793 -14.961 6.316 1 90.5 183 ILE B N 1
ATOM 3203 C CA . ILE B 1 183 ? 3.465 -15.203 7.59 1 90.5 183 ILE B CA 1
ATOM 3204 C C . ILE B 1 183 ? 2.756 -14.43 8.695 1 90.5 183 ILE B C 1
ATOM 3206 O O . ILE B 1 183 ? 2.893 -14.758 9.875 1 90.5 183 ILE B O 1
ATOM 3210 N N . ARG B 1 184 ? 2.047 -13.328 8.367 1 90.81 184 ARG B N 1
ATOM 3211 C CA . ARG B 1 184 ? 1.242 -12.578 9.328 1 90.81 184 ARG B CA 1
ATOM 3212 C C . ARG B 1 184 ? -0.067 -12.117 8.703 1 90.81 184 ARG B C 1
ATOM 3214 O O . ARG B 1 184 ? -0.154 -11.953 7.48 1 90.81 184 ARG B O 1
ATOM 3221 N N . CYS B 1 185 ? -1.025 -11.984 9.531 1 92.31 185 CYS B N 1
ATOM 3222 C CA . CYS B 1 185 ? -2.311 -11.391 9.164 1 92.31 185 CYS B CA 1
ATOM 3223 C C . CYS B 1 185 ? -2.883 -10.578 10.32 1 92.31 185 CYS B C 1
ATOM 3225 O O . CYS B 1 185 ? -2.971 -11.07 11.453 1 92.31 185 CYS B O 1
ATOM 3227 N N . PHE B 1 186 ? -3.223 -9.305 10.047 1 89.69 186 PHE B N 1
ATOM 3228 C CA . PHE B 1 186 ? -3.779 -8.414 11.07 1 89.69 186 PHE B CA 1
ATOM 3229 C C . PHE B 1 186 ? -5.188 -7.977 10.688 1 89.69 186 PHE B C 1
ATOM 3231 O O . PHE B 1 186 ? -5.398 -7.41 9.617 1 89.69 186 PHE B O 1
ATOM 3238 N N . ARG B 1 187 ? -6.074 -8.203 11.547 1 87.88 187 ARG B N 1
ATOM 3239 C CA . ARG B 1 187 ? -7.445 -7.77 11.297 1 87.88 187 ARG B CA 1
ATOM 3240 C C . ARG B 1 187 ? -7.645 -6.324 11.734 1 87.88 187 ARG B C 1
ATOM 3242 O O . ARG B 1 187 ? -7.258 -5.945 12.844 1 87.88 187 ARG B O 1
ATOM 3249 N N . VAL B 1 188 ? -8.188 -5.488 10.938 1 87.88 188 VAL B N 1
ATOM 3250 C CA . VAL B 1 188 ? -8.578 -4.109 11.211 1 87.88 188 VAL B CA 1
ATOM 3251 C C . VAL B 1 188 ? -9.984 -3.852 10.672 1 87.88 188 VAL B C 1
ATOM 3253 O O . VAL B 1 188 ? -10.164 -3.652 9.469 1 87.88 188 VAL B O 1
ATOM 3256 N N . GLY B 1 189 ? -10.945 -3.859 11.516 1 81.88 189 GLY B N 1
ATOM 3257 C CA . GLY B 1 189 ? -12.32 -3.775 11.047 1 81.88 189 GLY B CA 1
ATOM 3258 C C . GLY B 1 189 ? -12.711 -4.93 10.148 1 81.88 189 GLY B C 1
ATOM 3259 O O . GLY B 1 189 ? -12.57 -6.098 10.523 1 81.88 189 GLY B O 1
ATOM 3260 N N . ASP B 1 190 ? -13.18 -4.562 9 1 85.62 190 ASP B N 1
ATOM 3261 C CA . ASP B 1 190 ? -13.602 -5.586 8.055 1 85.62 190 ASP B CA 1
ATOM 3262 C C . ASP B 1 190 ? -12.523 -5.836 7.004 1 85.62 190 ASP B C 1
ATOM 3264 O O . ASP B 1 190 ? -12.812 -6.324 5.91 1 85.62 190 ASP B O 1
ATOM 3268 N N . HIS B 1 191 ? -11.289 -5.453 7.312 1 92.75 191 HIS B N 1
ATOM 3269 C CA . HIS B 1 191 ? -10.164 -5.758 6.441 1 92.75 191 HIS B CA 1
ATOM 3270 C C . HIS B 1 191 ? -9.109 -6.582 7.172 1 92.75 191 HIS B C 1
ATOM 3272 O O . HIS B 1 191 ? -9.086 -6.613 8.406 1 92.75 191 HIS B O 1
ATOM 3278 N N . GLU B 1 192 ? -8.375 -7.262 6.395 1 93.38 192 GLU B N 1
ATOM 3279 C CA . GLU B 1 192 ? -7.172 -7.949 6.852 1 93.38 192 GLU B CA 1
ATOM 3280 C C . GLU B 1 192 ? -5.926 -7.406 6.152 1 93.38 192 GLU B C 1
ATOM 3282 O O . GLU B 1 192 ? -5.918 -7.234 4.934 1 93.38 192 GLU B O 1
ATOM 3287 N N . ILE B 1 193 ? -4.941 -7.059 6.977 1 96.12 193 ILE B N 1
ATOM 3288 C CA . ILE B 1 193 ? -3.619 -6.734 6.461 1 96.12 193 ILE B CA 1
ATOM 3289 C C . ILE B 1 193 ? -2.748 -7.988 6.441 1 96.12 193 ILE B C 1
ATOM 3291 O O . ILE B 1 193 ? -2.445 -8.555 7.496 1 96.12 193 ILE B O 1
ATOM 3295 N N . TRP B 1 194 ? -2.318 -8.391 5.23 1 96.62 194 TRP B N 1
ATOM 3296 C CA . TRP B 1 194 ? -1.564 -9.625 5.047 1 96.62 194 TRP B CA 1
ATOM 3297 C C . TRP B 1 194 ? -0.091 -9.328 4.785 1 96.62 194 TRP B C 1
ATOM 3299 O O . TRP B 1 194 ? 0.241 -8.398 4.051 1 96.62 194 TRP B O 1
ATOM 3309 N N . VAL B 1 195 ? 0.757 -10.117 5.41 1 96.38 195 VAL B N 1
ATOM 3310 C CA . VAL B 1 195 ? 2.189 -10.07 5.141 1 96.38 195 VAL B CA 1
ATOM 3311 C C . VAL B 1 195 ? 2.637 -11.367 4.473 1 96.38 195 VAL B C 1
ATOM 3313 O O . VAL B 1 195 ? 2.389 -12.461 4.992 1 96.38 195 VAL B O 1
ATOM 3316 N N . GLY B 1 196 ? 3.252 -11.258 3.34 1 96.06 196 GLY B N 1
ATOM 3317 C CA . GLY B 1 196 ? 3.779 -12.406 2.617 1 96.06 196 GLY B CA 1
ATOM 3318 C C . GLY B 1 196 ? 5.293 -12.391 2.498 1 96.06 196 GLY B C 1
ATOM 3319 O O . GLY B 1 196 ? 5.883 -11.367 2.148 1 96.06 196 GLY B O 1
ATOM 3320 N N . MET B 1 197 ? 5.895 -13.492 2.779 1 94.38 197 MET B N 1
ATOM 3321 C CA . MET B 1 197 ? 7.32 -13.688 2.529 1 94.38 197 MET B CA 1
ATOM 3322 C C . MET B 1 197 ? 7.559 -14.203 1.115 1 94.38 197 MET B C 1
ATOM 3324 O O . MET B 1 197 ? 6.961 -15.203 0.706 1 94.38 197 MET B O 1
ATOM 3328 N N . VAL B 1 198 ? 8.414 -13.539 0.39 1 96.81 198 VAL B N 1
ATOM 3329 C CA . VAL B 1 198 ? 8.695 -13.922 -0.99 1 96.81 198 VAL B CA 1
ATOM 3330 C C . VAL B 1 198 ? 9.688 -15.086 -1.014 1 96.81 198 VAL B C 1
ATOM 3332 O O . VAL B 1 198 ? 10.781 -14.992 -0.463 1 96.81 198 VAL B O 1
ATOM 3335 N N . GLU B 1 199 ? 9.336 -16.156 -1.72 1 93.69 199 GLU B N 1
ATOM 3336 C CA . GLU B 1 199 ? 10.164 -17.359 -1.759 1 93.69 199 GLU B CA 1
ATOM 3337 C C . GLU B 1 199 ? 10.805 -17.531 -3.131 1 93.69 199 GLU B C 1
ATOM 3339 O O . GLU B 1 199 ? 11.906 -18.078 -3.242 1 93.69 199 GLU B O 1
ATOM 3344 N N . GLU B 1 200 ? 10.055 -17.188 -4.074 1 94.75 200 GLU B N 1
ATOM 3345 C CA . GLU B 1 200 ? 10.477 -17.359 -5.461 1 94.75 200 GLU B CA 1
ATOM 3346 C C . GLU B 1 200 ? 9.922 -16.25 -6.352 1 94.75 200 GLU B C 1
ATOM 3348 O O . GLU B 1 200 ? 8.859 -15.695 -6.066 1 94.75 200 GLU B O 1
ATOM 3353 N N . ILE B 1 201 ? 10.68 -15.875 -7.348 1 96.38 201 ILE B N 1
ATOM 3354 C CA . ILE B 1 201 ? 10.219 -14.906 -8.336 1 96.38 201 ILE B CA 1
ATOM 3355 C C . ILE B 1 201 ? 10.312 -15.508 -9.734 1 96.38 201 ILE B C 1
ATOM 3357 O O . ILE B 1 201 ? 11.367 -15.992 -10.141 1 96.38 201 ILE B O 1
ATOM 3361 N N . LEU B 1 202 ? 9.18 -15.484 -10.438 1 95.38 202 LEU B N 1
ATOM 3362 C CA . LEU B 1 202 ? 9.078 -16.047 -11.781 1 95.38 202 LEU B CA 1
ATOM 3363 C C . LEU B 1 202 ? 8.922 -14.938 -12.82 1 95.38 202 LEU B C 1
ATOM 3365 O O . LEU B 1 202 ? 8.531 -13.82 -12.484 1 95.38 202 LEU B O 1
ATOM 3369 N N . SER B 1 203 ? 9.281 -15.25 -14.062 1 94.25 203 SER B N 1
ATOM 3370 C CA . SER B 1 203 ? 9.055 -14.414 -15.234 1 94.25 203 SER B CA 1
ATOM 3371 C C . SER B 1 203 ? 8.359 -15.195 -16.344 1 94.25 203 SER B C 1
ATOM 3373 O O . SER B 1 203 ? 8.992 -15.562 -17.344 1 94.25 203 SER B O 1
ATOM 3375 N N . PRO B 1 204 ? 7.074 -15.398 -16.203 1 92.31 204 PRO B N 1
ATOM 3376 C CA . PRO B 1 204 ? 6.387 -16.281 -17.156 1 92.31 204 PRO B CA 1
ATOM 3377 C C . PRO B 1 204 ? 6.348 -15.688 -18.562 1 92.31 204 PRO B C 1
ATOM 3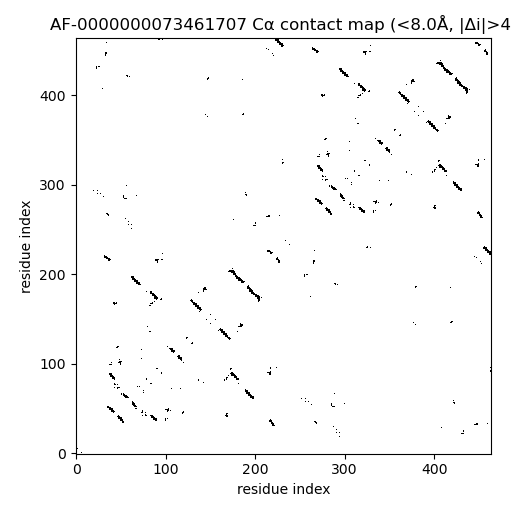379 O O . PRO B 1 204 ? 6.352 -16.438 -19.547 1 92.31 204 PRO B O 1
ATOM 3382 N N . ALA B 1 205 ? 6.105 -14.398 -18.844 1 81.38 205 ALA B N 1
ATOM 3383 C CA . ALA B 1 205 ? 6.004 -13.781 -20.172 1 81.38 205 ALA B CA 1
ATOM 3384 C C . ALA B 1 205 ? 7.363 -13.734 -20.859 1 81.38 205 ALA B C 1
ATOM 3386 O O . ALA B 1 205 ? 7.453 -13.406 -22.047 1 81.38 205 ALA B O 1
ATOM 3387 N N . ASN B 1 206 ? 8.305 -14.562 -20.469 1 67.81 206 ASN B N 1
ATOM 3388 C CA . ASN B 1 206 ? 9.625 -14.727 -21.062 1 67.81 206 ASN B CA 1
ATOM 3389 C C . ASN B 1 206 ? 10.266 -13.375 -21.391 1 67.81 206 ASN B C 1
ATOM 3391 O O . ASN B 1 206 ? 10.789 -13.188 -22.484 1 67.81 206 ASN B O 1
ATOM 3395 N N . ASN B 1 207 ? 9.938 -12.398 -20.594 1 60.62 207 ASN B N 1
ATOM 3396 C CA . ASN B 1 207 ? 10.625 -11.141 -20.875 1 60.62 207 ASN B CA 1
ATOM 3397 C C . ASN B 1 207 ? 12.102 -11.211 -20.484 1 60.62 207 ASN B C 1
ATOM 3399 O O . ASN B 1 207 ? 12.461 -11.836 -19.484 1 60.62 207 ASN B O 1
ATOM 3403 N N . ALA B 1 208 ? 12.969 -11.078 -21.531 1 57.97 208 ALA B N 1
ATOM 3404 C CA . ALA B 1 208 ? 14.406 -11.047 -21.297 1 57.97 208 ALA B CA 1
ATOM 3405 C C . ALA B 1 208 ? 14.742 -10.234 -20.047 1 57.97 208 ALA B C 1
ATOM 3407 O O . ALA B 1 208 ? 14.023 -9.297 -19.688 1 57.97 208 ALA B O 1
ATOM 3408 N N . PRO B 1 209 ? 15.648 -10.828 -19.141 1 57.75 209 PRO B N 1
ATOM 3409 C CA . PRO B 1 209 ? 16.062 -10.109 -17.938 1 57.75 209 PRO B CA 1
ATOM 3410 C C . PRO B 1 209 ? 16.25 -8.609 -18.172 1 57.75 209 PRO B C 1
ATOM 3412 O O . PRO B 1 209 ? 16.047 -7.805 -17.266 1 57.75 209 PRO B O 1
ATOM 3415 N N . ASN B 1 210 ? 16.516 -8.227 -19.438 1 60.84 210 ASN B N 1
ATOM 3416 C CA . ASN B 1 210 ? 16.781 -6.832 -19.766 1 60.84 210 ASN B CA 1
ATOM 3417 C C . ASN B 1 210 ? 15.57 -6.164 -20.422 1 60.84 210 ASN B C 1
ATOM 3419 O O . ASN B 1 210 ? 15.719 -5.191 -21.156 1 60.84 210 ASN B O 1
ATOM 3423 N N . SER B 1 211 ? 14.492 -6.812 -20.172 1 75.38 211 SER B N 1
ATOM 3424 C CA . SER B 1 211 ? 13.32 -6.191 -20.781 1 75.38 211 SER B CA 1
ATOM 3425 C C . SER B 1 211 ? 13.039 -4.824 -20.156 1 75.38 211 SER B C 1
ATOM 3427 O O . SER B 1 211 ? 13.398 -4.566 -19.016 1 75.38 211 SER B O 1
ATOM 3429 N N . ALA B 1 212 ? 12.523 -3.887 -20.969 1 84.12 212 ALA B N 1
ATOM 3430 C CA . ALA B 1 212 ? 12.234 -2.508 -20.594 1 84.12 212 ALA B CA 1
ATOM 3431 C C . ALA B 1 212 ? 11.297 -2.453 -19.391 1 84.12 212 ALA B C 1
ATOM 3433 O O . ALA B 1 212 ? 10.398 -3.285 -19.25 1 84.12 212 ALA B O 1
ATOM 3434 N N . VAL B 1 213 ? 11.648 -1.588 -18.516 1 89.94 213 VAL B N 1
ATOM 3435 C CA . VAL B 1 213 ? 10.773 -1.298 -17.375 1 89.94 213 VAL B CA 1
ATOM 3436 C C . VAL B 1 213 ? 9.461 -0.713 -17.891 1 89.94 213 VAL B C 1
ATOM 3438 O O . VAL B 1 213 ? 9.453 0.294 -18.594 1 89.94 213 VAL B O 1
ATOM 3441 N N . THR B 1 214 ? 8.352 -1.361 -17.594 1 91.38 214 THR B N 1
ATOM 3442 C CA . THR B 1 214 ? 7.07 -0.953 -18.156 1 91.38 214 THR B CA 1
ATOM 3443 C C . THR B 1 214 ? 6.324 -0.027 -17.203 1 91.38 214 THR B C 1
ATOM 3445 O O . THR B 1 214 ? 5.383 0.663 -17.609 1 91.38 214 THR B O 1
ATOM 3448 N N . GLY B 1 215 ? 6.648 -0.051 -15.953 1 95.44 215 GLY B N 1
ATOM 3449 C CA . GLY B 1 215 ? 5.938 0.724 -14.945 1 95.44 215 GLY B CA 1
ATOM 3450 C C . GLY B 1 215 ? 4.707 0.02 -14.406 1 95.44 215 GLY B C 1
ATOM 3451 O O . GLY B 1 215 ? 4.059 0.513 -13.484 1 95.44 215 GLY B O 1
ATOM 3452 N N . GLY B 1 216 ? 4.324 -1.136 -14.984 1 96.62 216 GLY B N 1
ATOM 3453 C CA . GLY B 1 216 ? 3.178 -1.904 -14.523 1 96.62 216 GLY B CA 1
ATOM 3454 C C . GLY B 1 216 ? 1.849 -1.312 -14.953 1 96.62 216 GLY B C 1
ATOM 3455 O O . GLY B 1 216 ? 1.812 -0.309 -15.672 1 96.62 216 GLY B O 1
ATOM 3456 N N . LEU B 1 217 ? 0.767 -1.908 -14.57 1 97.75 217 LEU B N 1
ATOM 3457 C CA . LEU B 1 217 ? -0.604 -1.494 -14.852 1 97.75 217 LEU B CA 1
ATOM 3458 C C . LEU B 1 217 ? -1.126 -0.566 -13.758 1 97.75 217 LEU B C 1
ATOM 3460 O O . LEU B 1 217 ? -1.091 -0.913 -12.578 1 97.75 217 LEU B O 1
ATOM 3464 N N . MET B 1 218 ? -1.555 0.63 -14.172 1 97.69 218 MET B N 1
ATOM 3465 C CA . MET B 1 218 ? -2.043 1.607 -13.203 1 97.69 218 MET B CA 1
ATOM 3466 C C . MET B 1 218 ? -3.551 1.789 -13.328 1 97.69 218 MET B C 1
ATOM 3468 O O . MET B 1 218 ? -4.121 1.572 -14.398 1 97.69 218 MET B O 1
ATOM 3472 N N . TYR B 1 219 ? -4.168 2.117 -12.242 1 97.62 219 TYR B N 1
ATOM 3473 C CA . TYR B 1 219 ? -5.594 2.414 -12.164 1 97.62 219 TYR B CA 1
ATOM 3474 C C . TYR B 1 219 ? -5.836 3.76 -11.492 1 97.62 219 TYR B C 1
ATOM 3476 O O . TYR B 1 219 ? -5.266 4.047 -10.438 1 97.62 219 TYR B O 1
ATOM 3484 N N . CYS B 1 220 ? -6.617 4.613 -12.062 1 96.62 220 CYS B N 1
ATOM 3485 C CA . CYS B 1 220 ? -6.949 5.945 -11.57 1 96.62 220 CYS B CA 1
ATOM 3486 C C . CYS B 1 220 ? -8.312 6.395 -12.086 1 96.62 220 CYS B C 1
ATOM 3488 O O . CYS B 1 220 ? -8.562 6.355 -13.289 1 96.62 220 CYS B O 1
ATOM 3490 N N . ASN B 1 221 ? -9.141 6.773 -11.141 1 94.75 221 ASN B N 1
ATOM 3491 C CA . ASN B 1 221 ? -10.438 7.328 -11.508 1 94.75 221 ASN B CA 1
ATOM 3492 C C . ASN B 1 221 ? -11.188 6.418 -12.484 1 94.75 221 ASN B C 1
ATOM 3494 O O . ASN B 1 221 ? -11.641 6.867 -13.539 1 94.75 221 ASN B O 1
ATOM 3498 N N . ARG B 1 222 ? -11.211 5.156 -12.258 1 94.44 222 ARG B N 1
ATOM 3499 C CA . ARG B 1 222 ? -12.016 4.137 -12.93 1 94.44 222 ARG B CA 1
ATOM 3500 C C . ARG B 1 222 ? -11.453 3.82 -14.312 1 94.44 222 ARG B C 1
ATOM 3502 O O . ARG B 1 222 ? -12.172 3.328 -15.18 1 94.44 222 ARG B O 1
ATOM 3509 N N . GLN B 1 223 ? -10.164 4.125 -14.508 1 96.5 223 GLN B N 1
ATOM 3510 C CA . GLN B 1 223 ? -9.516 3.82 -15.773 1 96.5 223 GLN B CA 1
ATOM 3511 C C . GLN B 1 223 ? -8.125 3.238 -15.555 1 96.5 223 GLN B C 1
ATOM 3513 O O . GLN B 1 223 ? -7.477 3.527 -14.555 1 96.5 223 GLN B O 1
ATOM 3518 N N . PHE B 1 224 ? -7.738 2.428 -16.562 1 98 224 PHE B N 1
ATOM 3519 C CA . PHE B 1 224 ? -6.391 1.868 -16.547 1 98 224 PHE B CA 1
ATOM 3520 C C . PHE B 1 224 ? -5.441 2.717 -17.391 1 98 224 PHE B C 1
ATOM 3522 O O . PHE B 1 224 ? -5.824 3.232 -18.438 1 98 224 PHE B O 1
ATOM 3529 N N . PHE B 1 225 ? -4.203 2.836 -16.875 1 97.06 225 PHE B N 1
ATOM 3530 C CA . PHE B 1 225 ? -3.221 3.689 -17.531 1 97.06 225 PHE B CA 1
ATOM 3531 C C . PHE B 1 225 ? -1.864 2.998 -17.609 1 97.06 225 PHE B C 1
ATOM 3533 O O . PHE B 1 225 ? -1.577 2.096 -16.812 1 97.06 225 PHE B O 1
ATOM 3540 N N . LYS B 1 226 ? -1.082 3.443 -18.578 1 95.44 226 LYS B N 1
ATOM 3541 C CA . LYS B 1 226 ? 0.361 3.227 -18.547 1 95.44 226 LYS B CA 1
ATOM 3542 C C . LYS B 1 226 ? 1.084 4.43 -17.938 1 95.44 226 LYS B C 1
ATOM 3544 O O . LYS B 1 226 ? 0.497 5.504 -17.781 1 95.44 226 LYS B O 1
ATOM 3549 N N . ILE B 1 227 ? 2.299 4.199 -17.516 1 92.75 227 ILE B N 1
ATOM 3550 C CA . ILE B 1 227 ? 3.109 5.301 -17.016 1 92.75 227 ILE B CA 1
ATOM 3551 C C . ILE B 1 227 ? 3.402 6.289 -18.141 1 92.75 227 ILE B C 1
ATOM 3553 O O . ILE B 1 227 ? 3.451 5.91 -19.312 1 92.75 227 ILE B O 1
ATOM 3557 N N . GLY B 1 228 ? 3.488 7.555 -17.797 1 93.75 228 GLY B N 1
ATOM 3558 C CA . GLY B 1 228 ? 3.715 8.602 -18.781 1 93.75 228 GLY B CA 1
ATOM 3559 C C . GLY B 1 228 ? 5.152 9.086 -18.828 1 93.75 228 GLY B C 1
ATOM 3560 O O . GLY B 1 228 ? 6.086 8.289 -18.688 1 93.75 228 GLY B O 1
ATOM 3561 N N . SER B 1 229 ? 5.332 10.352 -19.125 1 91.44 229 SER B N 1
ATOM 3562 C CA . SER B 1 229 ? 6.648 10.961 -19.266 1 91.44 229 SER B CA 1
ATOM 3563 C C . SER B 1 229 ? 7.281 11.242 -17.906 1 91.44 229 SER B C 1
ATOM 3565 O O . SER B 1 229 ? 6.578 11.562 -16.938 1 91.44 229 SER B O 1
ATOM 3567 N N . PRO B 1 230 ? 8.594 11.117 -17.812 1 94.62 230 PRO B N 1
ATOM 3568 C CA . PRO B 1 230 ? 9.281 11.516 -16.578 1 94.62 230 PRO B CA 1
ATOM 3569 C C . PRO B 1 230 ? 9.148 13.008 -16.281 1 94.62 230 PRO B C 1
ATOM 3571 O O . PRO B 1 230 ? 8.984 13.812 -17.203 1 94.62 230 PRO B O 1
ATOM 3574 N N . ILE B 1 231 ? 9.125 13.312 -15 1 94.12 231 ILE B N 1
ATOM 3575 C CA . ILE B 1 231 ? 9.164 14.711 -14.562 1 94.12 231 ILE B CA 1
ATOM 3576 C C . ILE B 1 231 ? 10.602 15.125 -14.289 1 94.12 231 ILE B C 1
ATOM 3578 O O . ILE B 1 231 ? 11.328 14.453 -13.555 1 94.12 231 ILE B O 1
ATOM 3582 N N . GLU B 1 232 ? 11.141 16.016 -15.047 1 79.44 232 GLU B N 1
ATOM 3583 C CA . GLU B 1 232 ? 12.531 16.469 -14.961 1 79.44 232 GLU B CA 1
ATOM 3584 C C . GLU B 1 232 ? 12.766 17.266 -13.68 1 79.44 232 GLU B C 1
ATOM 3586 O O . GLU B 1 232 ? 11.859 17.938 -13.18 1 79.44 232 GLU B O 1
#

Solvent-accessible surface area (backbone atoms only — not comparable to full-atom values): 24709 Å² total; per-residue (Å²): 127,83,50,72,67,54,52,49,51,51,49,53,49,48,50,50,51,48,54,49,49,52,49,37,53,51,46,54,54,55,62,36,32,33,36,32,39,42,33,39,38,22,19,48,90,66,31,55,35,42,42,59,45,67,31,81,64,40,60,64,97,55,31,27,33,32,34,66,44,62,60,87,41,72,55,57,56,47,38,74,72,55,28,42,36,31,40,29,42,27,43,60,43,59,67,41,51,53,50,44,53,53,30,55,66,56,66,43,77,38,94,86,70,42,77,38,74,62,58,54,58,78,82,48,47,80,78,69,46,26,45,76,43,80,43,76,27,63,71,64,74,74,42,51,64,54,61,87,74,46,59,80,65,52,48,78,77,46,71,40,96,49,66,43,80,41,54,27,56,40,56,31,74,21,54,33,32,39,34,28,37,54,58,34,45,43,68,57,84,52,25,34,44,36,32,28,38,55,75,45,78,46,52,64,51,64,60,56,95,79,50,79,75,59,32,21,23,30,37,37,69,94,39,40,24,28,61,39,60,71,59,118,127,82,50,72,66,54,52,49,51,49,49,53,48,49,50,50,50,49,53,50,50,52,48,37,53,52,46,54,54,55,62,35,33,34,36,32,40,43,34,40,37,22,20,51,92,66,32,56,36,42,42,59,44,68,31,81,63,39,60,62,95,54,31,26,33,31,34,66,45,62,60,89,44,72,55,58,55,46,37,74,73,55,28,42,37,32,41,29,43,26,43,59,45,58,68,41,52,53,48,45,54,52,31,52,66,57,65,44,78,38,96,87,71,43,78,37,75,62,58,55,58,76,82,48,48,81,78,69,46,23,45,75,42,80,43,76,27,65,71,60,74,74,43,51,61,56,62,88,76,49,60,80,66,53,47,78,78,48,72,38,96,45,68,43,82,41,53,28,56,40,56,31,74,20,54,32,31,40,34,28,36,54,58,35,44,42,67,56,85,54,26,34,44,37,31,28,39,55,75,44,77,46,53,62,50,65,60,57,96,79,50,76,76,58,31,21,24,30,38,38,69,94,39,40,24,29,61,39,59,70,59,116